Protein AF-A0A8D8YQP1-F1 (afdb_monomer)

InterPro domains:
  IPR005599 GPI mannosyltransferase [PF03901] (92-373)
  IPR005599 GPI mannosyltransferase [PTHR22760] (98-410)

Radius of gyration: 32.25 Å; Cα contacts (8 Å, |Δi|>4): 580; chains: 1; bounding box: 77×76×104 Å

Nearest PDB structures (foldseek):
  7wit-assembly1_A  TM=2.154E-01  e=7.138E+00  Bos taurus
  8ti1-assembly1_F  TM=2.112E-01  e=8.740E+00  Mesocricetus auratus
  8ti2-assembly1_F  TM=2.112E-01  e=8.740E+00  Mesocricetus auratus

Solvent-accessible surface area (backbone atoms only — not comparable to full-atom values): 31092 Å² total; per-residue (Å²): 142,87,66,71,77,62,53,60,62,51,58,66,63,71,77,54,92,64,70,81,68,70,71,50,51,63,54,51,51,51,49,62,61,69,74,60,79,95,47,81,67,49,55,52,36,48,50,47,49,62,51,50,53,56,50,56,55,50,46,57,56,36,55,51,49,50,56,50,44,52,55,50,51,57,48,48,75,70,53,83,56,64,71,58,41,54,50,48,54,53,53,60,70,66,51,76,74,64,87,66,66,60,40,60,62,52,19,50,52,52,46,56,39,24,61,75,37,54,72,41,48,43,51,45,47,37,58,49,50,50,64,51,51,60,61,63,85,47,101,82,40,56,70,68,57,38,54,50,50,52,52,52,31,50,65,52,27,49,64,56,46,53,52,51,31,52,50,46,7,47,73,73,63,49,33,51,76,64,46,61,74,69,65,72,72,45,83,87,64,30,53,40,53,56,49,58,53,50,50,60,53,67,70,35,66,76,57,43,62,76,70,45,79,44,67,58,55,38,47,67,73,46,31,38,39,72,76,45,45,64,57,32,55,53,40,52,56,51,52,52,52,51,51,52,40,55,74,70,66,42,66,88,55,49,73,53,80,89,35,71,66,34,46,31,51,38,42,38,49,46,27,54,52,61,54,28,73,42,42,62,57,60,55,76,76,58,55,46,37,51,62,35,49,48,70,72,40,44,54,55,38,80,42,71,29,77,44,77,43,76,42,99,86,76,48,56,40,83,42,79,54,70,91,72,90,65,101,56,88,44,71,20,63,52,49,45,50,49,40,50,52,52,50,51,52,47,45,47,42,60,66,37,33,42,40,46,19,57,55,52,47,43,54,51,51,31,48,52,68,72,69,52,62,86,64,43,36,39,36,40,36,38,34,39,52,78,87,74,73,61,79,75,44,68,71,74,62,45,87,81,46,75,42,68,46,100,85,67,49,76,45,65,56,76,81,42,73,46,78,45,83,50,37,80,57,51,59,66,58,49,35,56,51,49,52,56,52,49,56,57,45,52,50,38,31,72,76,67,69,33,46,73,46,40,36,38,38,35,41,32,60,49,46,66,60,42,64,70,32,74,79,34,62,67,43,36,74,44,80,75,47,76,34,71,48,15,47,41,88,76,55,60,61,62,92,62,84,73,81,68,78,90,75,80,78,66,95,80,66,49,78,64,55,55,51,50,49,52,50,50,60,48,55,52,23,34,16,35,36,34,30,39,52,46,79,43,79,78,68,82,74,68,82,76,77,130

pLDDT: mean 76.03, std 19.71, range [23.09, 95.81]

Foldseek 3Di:
DPDVVVVVVVVVVPPDPDPPPPVVVVVVVVVVLVPDDDDLLNLLLVLLCLLLVVLVVLLVLLVVLVVVLVVLVVVLVVDPDPVVNVVSVVVNVPRPPSLQPCLLVLLVSVLVNCLSPVLSVLLSVLSVVLSLCPPPPPPPDDVVSSVVNVVSSCVSNVVVNVVVFLVVLCVVVQADPVCVVVVVDDPVGSTDDRNVVVVVQLVDVVNVVVLDFAQLCCQLPPLLCVVQPLLSVQVVVVVVVVVVCVVVVVVVQDDDCNDPLVSLVSSQVRSSNVQSVRRNRDSSSNVSNVVSSCVNRVCCLQPVQFDFDQDPVRHTHRDRRPDDDDPDCDVSNVSVVVSVVVVVVVCCVVVPLACVQLLVVLVVVLVCVVPPDPQEAEEEEEELHDDRPVVSSVQDDQPPDWDQDPVRDTDGDDHRYYYHYPYHDALVVVLVVVVVVQVVVVVCCVPVVGHYWYKYKDFLQCPVVNCPDPSNVQKDKDFPDKGPQHARPSRGQDPDPPDDDDDDPPPPDDPVNVVVVSVVSRRSRRIITMMIIDGRPPPPPPPPDD

Mean predicted aligned error: 13.74 Å

Structure (mmCIF, N/CA/C/O backbone):
data_AF-A0A8D8YQP1-F1
#
_entry.id   AF-A0A8D8YQP1-F1
#
loop_
_atom_site.group_PDB
_atom_site.id
_atom_site.type_symbol
_atom_site.label_atom_id
_atom_site.label_alt_id
_atom_site.label_comp_id
_atom_site.label_asym_id
_atom_site.label_entity_id
_atom_site.label_seq_id
_atom_site.pdbx_PDB_ins_code
_atom_site.Cartn_x
_atom_site.Cartn_y
_atom_site.Cartn_z
_atom_site.occupancy
_atom_site.B_iso_or_equiv
_atom_site.auth_seq_id
_atom_site.auth_comp_id
_atom_site.auth_asym_id
_atom_site.auth_atom_id
_atom_site.pdbx_PDB_model_num
ATOM 1 N N . MET A 1 1 ? 4.072 40.538 -32.323 1.00 31.33 1 MET A N 1
ATOM 2 C CA . MET A 1 1 ? 4.242 39.331 -33.170 1.00 31.33 1 MET A CA 1
ATOM 3 C C . MET A 1 1 ? 4.722 38.149 -32.320 1.00 31.33 1 MET A C 1
ATOM 5 O O . MET A 1 1 ? 5.850 37.701 -32.459 1.00 31.33 1 MET A O 1
ATOM 9 N N . GLY A 1 2 ? 3.891 37.678 -31.382 1.00 32.78 2 GLY A N 1
ATOM 10 C CA . GLY A 1 2 ? 4.314 36.774 -30.298 1.00 32.78 2 GLY A CA 1
ATOM 11 C C . GLY A 1 2 ? 3.519 35.471 -30.189 1.00 32.78 2 GLY A C 1
ATOM 12 O O . GLY A 1 2 ? 3.447 34.912 -29.105 1.00 32.78 2 GLY A O 1
ATOM 13 N N . ILE A 1 3 ? 2.894 35.005 -31.277 1.00 25.12 3 ILE A N 1
ATOM 14 C CA . ILE A 1 3 ? 2.036 33.798 -31.271 1.00 25.12 3 ILE A CA 1
ATOM 15 C C . ILE A 1 3 ? 2.543 32.710 -32.248 1.00 25.12 3 ILE A C 1
ATOM 17 O O . ILE A 1 3 ? 2.198 31.540 -32.117 1.00 25.12 3 ILE A O 1
ATOM 21 N N . GLN A 1 4 ? 3.475 33.027 -33.156 1.00 23.09 4 GLN A N 1
ATOM 22 C CA . GLN A 1 4 ? 4.009 32.057 -34.130 1.00 23.09 4 GLN A CA 1
ATOM 23 C C . GLN A 1 4 ? 5.077 31.083 -33.583 1.00 23.09 4 GLN A C 1
ATOM 25 O O . GLN A 1 4 ? 5.395 30.102 -34.250 1.00 23.09 4 GLN A O 1
ATOM 30 N N . SER A 1 5 ? 5.623 31.282 -32.375 1.00 28.23 5 SER A N 1
ATOM 31 C CA . SER A 1 5 ? 6.674 30.396 -31.829 1.00 28.23 5 SER A CA 1
ATOM 32 C C . SER A 1 5 ? 6.149 29.169 -31.071 1.00 28.23 5 SER A C 1
ATOM 34 O O . SER A 1 5 ? 6.914 28.243 -30.810 1.00 28.23 5 SER A O 1
ATOM 36 N N . ILE A 1 6 ? 4.855 29.135 -30.733 1.00 28.92 6 ILE A N 1
ATOM 37 C CA . ILE A 1 6 ? 4.225 27.994 -30.048 1.00 28.92 6 ILE A CA 1
ATOM 38 C C . ILE A 1 6 ? 3.647 26.999 -31.069 1.00 28.92 6 ILE A C 1
ATOM 40 O O . ILE A 1 6 ? 3.741 25.789 -30.862 1.00 28.92 6 ILE A O 1
ATOM 44 N N . LEU A 1 7 ? 3.163 27.486 -32.217 1.00 25.50 7 LEU A N 1
ATOM 45 C CA . LEU A 1 7 ? 2.603 26.647 -33.286 1.00 25.50 7 LEU A CA 1
ATOM 46 C C . LEU A 1 7 ? 3.665 25.783 -33.993 1.00 25.50 7 LEU A C 1
ATOM 48 O O . LEU A 1 7 ? 3.409 24.614 -34.277 1.00 25.50 7 LEU A O 1
ATOM 52 N N . SER A 1 8 ? 4.904 26.270 -34.142 1.00 27.72 8 SER A N 1
ATOM 53 C CA . SER A 1 8 ? 5.995 25.490 -34.756 1.00 27.72 8 SER A CA 1
ATOM 54 C C . SER A 1 8 ? 6.478 24.304 -33.905 1.00 27.72 8 SER A C 1
ATOM 56 O O . SER A 1 8 ? 7.065 23.361 -34.435 1.00 27.72 8 SER A O 1
ATOM 58 N N . ARG A 1 9 ? 6.192 24.290 -32.592 1.00 30.80 9 ARG A N 1
ATOM 59 C CA . ARG A 1 9 ? 6.443 23.131 -31.712 1.00 30.80 9 ARG A CA 1
ATOM 60 C C . ARG A 1 9 ? 5.363 22.052 -31.823 1.00 30.80 9 ARG A C 1
ATOM 62 O O . ARG A 1 9 ? 5.662 20.891 -31.559 1.00 30.80 9 ARG A O 1
ATOM 69 N N . GLN A 1 10 ? 4.136 22.416 -32.199 1.00 26.70 10 GLN A N 1
ATOM 70 C CA . GLN A 1 10 ? 3.042 21.464 -32.418 1.00 26.70 10 GLN A CA 1
ATOM 71 C C . GLN A 1 10 ? 3.071 20.865 -33.830 1.00 26.70 10 GLN A C 1
ATOM 73 O O . GLN A 1 10 ? 2.909 19.653 -33.956 1.00 26.70 10 GLN A O 1
ATOM 78 N N . GLU A 1 11 ? 3.374 21.653 -34.867 1.00 26.41 11 GLU A N 1
ATOM 79 C CA . GLU A 1 11 ? 3.482 21.150 -36.251 1.00 26.41 11 GLU A CA 1
ATOM 80 C C . GLU A 1 11 ? 4.688 20.224 -36.477 1.00 26.41 11 GLU A C 1
ATOM 82 O O . GLU A 1 11 ? 4.640 19.315 -37.305 1.00 26.41 11 GLU A O 1
ATOM 87 N N . TYR A 1 12 ? 5.767 20.375 -35.700 1.00 28.66 12 TYR A N 1
ATOM 88 C CA . TYR A 1 12 ? 6.896 19.439 -35.764 1.00 28.66 12 TYR A CA 1
ATOM 89 C C . TYR A 1 12 ? 6.565 18.068 -35.141 1.00 28.66 12 TYR A C 1
ATOM 91 O O . TYR A 1 12 ? 7.164 17.056 -35.499 1.00 28.66 12 TYR A O 1
ATOM 99 N N . CYS A 1 13 ? 5.588 18.015 -34.229 1.00 27.48 13 CYS A N 1
ATOM 100 C CA . CYS A 1 13 ? 5.116 16.775 -33.608 1.00 27.48 13 CYS A CA 1
ATOM 101 C C . CYS A 1 13 ? 4.044 16.047 -34.439 1.00 27.48 13 CYS A C 1
ATOM 103 O O . CYS A 1 13 ? 3.854 14.850 -34.235 1.00 27.48 13 CYS A O 1
ATOM 105 N N . SER A 1 14 ? 3.346 16.725 -35.359 1.00 25.47 14 SER A N 1
ATOM 106 C CA . SER A 1 14 ? 2.255 16.133 -36.151 1.00 25.47 14 SER A CA 1
ATOM 107 C C . SER A 1 14 ? 2.724 15.379 -37.402 1.00 25.47 14 SER A C 1
ATOM 109 O O . SER A 1 14 ? 2.038 14.458 -37.837 1.00 25.47 14 SER A O 1
ATOM 111 N N . ASN A 1 15 ? 3.902 15.705 -37.948 1.00 23.70 15 ASN A N 1
ATOM 112 C CA . ASN A 1 15 ? 4.409 15.132 -39.207 1.00 23.70 15 ASN A CA 1
ATOM 113 C C . ASN A 1 15 ? 5.323 13.903 -39.053 1.00 23.70 15 ASN A C 1
ATOM 115 O O . ASN A 1 15 ? 5.902 13.428 -40.029 1.00 23.70 15 ASN A O 1
ATOM 119 N N . LEU A 1 16 ? 5.460 13.359 -37.845 1.00 28.77 16 LEU A N 1
ATOM 120 C CA . LEU A 1 16 ? 6.252 12.156 -37.596 1.00 28.77 16 LEU A CA 1
ATOM 121 C C . LEU A 1 16 ? 5.313 11.006 -37.249 1.00 28.77 16 LEU A C 1
ATOM 123 O O . LEU A 1 16 ? 4.710 10.989 -36.179 1.00 28.77 16 LEU A O 1
ATOM 127 N N . SER A 1 17 ? 5.208 10.049 -38.171 1.00 26.36 17 SER A N 1
ATOM 128 C CA . SER A 1 17 ? 4.444 8.805 -38.068 1.00 26.36 17 SER A CA 1
ATOM 129 C C . SER A 1 17 ? 4.836 8.004 -36.821 1.00 26.36 17 SER A C 1
ATOM 131 O O . SER A 1 17 ? 5.655 7.088 -36.862 1.00 26.36 17 SER A O 1
ATOM 133 N N . CYS A 1 18 ? 4.259 8.370 -35.682 1.00 24.39 18 CYS A N 1
ATOM 134 C CA . CYS A 1 18 ? 4.331 7.617 -34.444 1.00 24.39 18 CYS A CA 1
ATOM 135 C C . CYS A 1 18 ? 3.355 6.435 -34.567 1.00 24.39 18 CYS A C 1
ATOM 137 O O . CYS A 1 18 ? 2.221 6.639 -35.015 1.00 24.39 18 CYS A O 1
ATOM 139 N N . PRO A 1 19 ? 3.725 5.202 -34.179 1.00 26.86 19 PRO A N 1
ATOM 140 C CA . PRO A 1 19 ? 2.745 4.132 -34.111 1.00 26.86 19 PRO A CA 1
ATOM 141 C C . PRO A 1 19 ? 1.647 4.563 -33.132 1.00 26.86 19 PRO A C 1
ATOM 143 O O . PRO A 1 19 ? 1.933 4.873 -31.977 1.00 26.86 19 PRO A O 1
ATOM 146 N N . ARG A 1 20 ? 0.391 4.584 -33.604 1.00 27.06 20 ARG A N 1
ATOM 147 C CA . ARG A 1 20 ? -0.837 4.998 -32.883 1.00 27.06 20 ARG A CA 1
ATOM 148 C C . ARG A 1 20 ? -1.032 4.353 -31.496 1.00 27.06 20 ARG A C 1
ATOM 150 O O . ARG A 1 20 ? -1.950 4.731 -30.779 1.00 27.06 20 ARG A O 1
ATOM 157 N N . SER A 1 21 ? -0.199 3.390 -31.106 1.00 29.58 21 SER A N 1
ATOM 158 C CA . SER A 1 21 ? -0.207 2.776 -29.782 1.00 29.58 21 SER A CA 1
ATOM 159 C C . SER A 1 21 ? 0.359 3.694 -28.690 1.00 29.58 21 SER A C 1
ATOM 161 O O . SER A 1 21 ? -0.130 3.640 -27.570 1.00 29.58 21 SER A O 1
ATOM 163 N N . SER A 1 22 ? 1.327 4.574 -28.976 1.00 31.27 22 SER A N 1
ATOM 164 C CA . SER A 1 22 ? 2.066 5.345 -27.955 1.00 31.27 22 SER A CA 1
ATOM 165 C C . SER A 1 22 ? 1.272 6.484 -27.293 1.00 31.27 22 SER A C 1
ATOM 167 O O . SER A 1 22 ? 1.569 6.851 -26.156 1.00 31.27 22 SER A O 1
ATOM 169 N N . THR A 1 23 ? 0.240 7.013 -27.955 1.00 29.92 23 THR A N 1
ATOM 170 C CA . THR A 1 23 ? -0.632 8.088 -27.443 1.00 29.92 23 THR A CA 1
ATOM 171 C C . THR A 1 23 ? -1.791 7.581 -26.584 1.00 29.92 23 THR A C 1
ATOM 173 O O . THR A 1 23 ? -2.339 8.348 -25.792 1.00 29.92 23 THR A O 1
ATOM 176 N N . LEU A 1 24 ? -2.131 6.289 -26.668 1.00 29.98 24 LEU A N 1
ATOM 177 C CA . LEU A 1 24 ? -3.173 5.676 -25.837 1.00 29.98 24 LEU A CA 1
ATOM 178 C C . LEU A 1 24 ? -2.706 5.473 -24.383 1.00 29.98 24 LEU A C 1
ATOM 180 O O . LEU A 1 24 ? -3.495 5.596 -23.448 1.00 29.98 24 LEU A O 1
ATOM 184 N N . TYR A 1 25 ? -1.415 5.197 -24.170 1.00 38.34 25 TYR A N 1
ATOM 185 C CA . TYR A 1 25 ? -0.882 4.819 -22.855 1.00 38.34 25 TYR A CA 1
ATOM 186 C C . TYR A 1 25 ? -0.936 5.933 -21.793 1.00 38.34 25 TYR A C 1
ATOM 188 O O . TYR A 1 25 ? -1.384 5.643 -20.684 1.00 38.34 25 TYR A O 1
ATOM 196 N N . PRO A 1 26 ? -0.576 7.202 -22.076 1.00 31.89 26 PRO A N 1
ATOM 197 C CA . PRO A 1 26 ? -0.712 8.282 -21.096 1.00 31.89 26 PRO A CA 1
ATOM 198 C C . PRO A 1 26 ? -2.175 8.564 -20.737 1.00 31.89 26 PRO A C 1
ATOM 200 O O . PRO A 1 26 ? -2.467 8.907 -19.597 1.00 31.89 26 PRO A O 1
ATOM 203 N N . GLN A 1 27 ? -3.104 8.379 -21.683 1.00 28.77 27 GLN A N 1
ATOM 204 C CA . GLN A 1 27 ? -4.535 8.607 -21.466 1.00 28.77 27 GLN A CA 1
ATOM 205 C C . GLN A 1 27 ? -5.185 7.485 -20.648 1.00 28.77 27 GLN A C 1
ATOM 207 O O . GLN A 1 27 ? -6.009 7.767 -19.783 1.00 28.77 27 GLN A O 1
ATOM 212 N N . VAL A 1 28 ? -4.784 6.227 -20.861 1.00 35.28 28 VAL A N 1
ATOM 213 C CA . VAL A 1 28 ? -5.234 5.081 -20.051 1.00 35.28 28 VAL A CA 1
ATOM 214 C C . VAL A 1 28 ? -4.651 5.146 -18.638 1.00 35.28 28 VAL A C 1
ATOM 216 O O . VAL A 1 28 ? -5.384 4.931 -17.679 1.00 35.28 28 VAL A O 1
ATOM 219 N N . ILE A 1 29 ? -3.377 5.528 -18.486 1.00 37.94 29 ILE A N 1
ATOM 220 C CA . ILE A 1 29 ? -2.744 5.744 -17.173 1.00 37.94 29 ILE A CA 1
ATOM 221 C C . ILE A 1 29 ? -3.389 6.936 -16.455 1.00 37.94 29 ILE A C 1
ATOM 223 O O . ILE A 1 29 ? -3.739 6.818 -15.287 1.00 37.94 29 ILE A O 1
ATOM 227 N N . SER A 1 30 ? -3.636 8.052 -17.146 1.00 29.88 30 SER A N 1
ATOM 228 C CA . SER A 1 30 ? -4.346 9.205 -16.579 1.00 29.88 30 SER A CA 1
ATOM 229 C C . SER A 1 30 ? -5.779 8.862 -16.170 1.00 29.88 30 SER A C 1
ATOM 231 O O . SER A 1 30 ? -6.232 9.358 -15.143 1.00 29.88 30 SER A O 1
ATOM 233 N N . ARG A 1 31 ? -6.486 8.014 -16.934 1.00 30.98 31 ARG A N 1
ATOM 234 C CA . ARG A 1 31 ? -7.849 7.576 -16.600 1.00 30.98 31 ARG A CA 1
ATOM 235 C C . ARG A 1 31 ? -7.876 6.582 -15.437 1.00 30.98 31 ARG A C 1
ATOM 237 O O . ARG A 1 31 ? -8.700 6.751 -14.546 1.00 30.98 31 ARG A O 1
ATOM 244 N N . LEU A 1 32 ? -6.937 5.632 -15.389 1.00 33.22 32 LEU A N 1
ATOM 245 C CA . LEU A 1 32 ? -6.746 4.710 -14.257 1.00 33.22 32 LEU A CA 1
ATOM 246 C C . LEU A 1 32 ? -6.388 5.453 -12.962 1.00 33.22 32 LEU A C 1
ATOM 248 O O . LEU A 1 32 ? -6.866 5.084 -11.893 1.00 33.22 32 LEU A O 1
ATOM 252 N N . VAL A 1 33 ? -5.586 6.517 -13.064 1.00 35.78 33 VAL A N 1
ATOM 253 C CA . VAL A 1 33 ? -5.217 7.386 -11.936 1.00 35.78 33 VAL A CA 1
ATOM 254 C C . VAL A 1 33 ? -6.381 8.298 -11.517 1.00 35.78 33 VAL A C 1
ATOM 256 O O . VAL A 1 33 ? -6.519 8.576 -10.330 1.00 35.78 33 VAL A O 1
ATOM 259 N N . SER A 1 34 ? -7.252 8.729 -12.441 1.00 26.80 34 SER A N 1
ATOM 260 C CA . SER A 1 34 ? -8.377 9.630 -12.125 1.00 26.80 34 SER A CA 1
ATOM 261 C C . SER A 1 34 ? -9.585 8.962 -11.459 1.00 26.80 34 SER A C 1
ATOM 263 O O . SER A 1 34 ? -10.403 9.659 -10.869 1.00 26.80 34 SER A O 1
ATOM 265 N N . THR A 1 35 ? -9.726 7.635 -11.539 1.00 30.11 35 THR A N 1
ATOM 266 C CA . THR A 1 35 ? -10.928 6.920 -11.061 1.00 30.11 35 THR A CA 1
ATOM 267 C C . THR A 1 35 ? -10.801 6.306 -9.664 1.00 30.11 35 THR A C 1
ATOM 269 O O . THR A 1 35 ? -11.678 5.541 -9.273 1.00 30.11 35 THR A O 1
ATOM 272 N N . GLN A 1 36 ? -9.731 6.571 -8.903 1.00 33.88 36 GLN A N 1
ATOM 273 C CA . GLN A 1 36 ? -9.491 5.865 -7.637 1.00 33.88 36 GLN A CA 1
ATOM 274 C C . GLN A 1 36 ? -9.231 6.825 -6.458 1.00 33.88 36 GLN A C 1
ATOM 276 O O . GLN A 1 36 ? -8.282 7.605 -6.465 1.00 33.88 36 GLN A O 1
ATOM 281 N N . CYS A 1 37 ? -10.125 6.782 -5.461 1.00 29.11 37 CYS A N 1
ATOM 282 C CA . CYS A 1 37 ? -10.217 7.710 -4.327 1.00 29.11 37 CYS A CA 1
ATOM 283 C C . CYS A 1 37 ? -9.041 7.661 -3.330 1.00 29.11 37 CYS A C 1
ATOM 285 O O . CYS A 1 37 ? -8.496 6.611 -3.015 1.00 29.11 37 CYS A O 1
ATOM 287 N N . TYR A 1 38 ? -8.744 8.833 -2.759 1.00 30.84 38 TYR A N 1
ATOM 288 C CA . TYR A 1 38 ? -7.728 9.159 -1.751 1.00 30.84 38 TYR A CA 1
ATOM 289 C C . TYR A 1 38 ? -7.632 8.174 -0.564 1.00 30.84 38 TYR A C 1
ATOM 291 O O . TYR A 1 38 ? -8.423 8.237 0.369 1.00 30.84 38 TYR A O 1
ATOM 299 N N . ASN A 1 39 ? -6.597 7.329 -0.545 1.00 34.25 39 ASN A N 1
ATOM 300 C CA . ASN A 1 39 ? -6.140 6.583 0.637 1.00 34.25 39 ASN A CA 1
ATOM 301 C C . ASN A 1 39 ? -4.607 6.434 0.610 1.00 34.25 39 ASN A C 1
ATOM 303 O O . ASN A 1 39 ? -3.998 6.518 -0.452 1.00 34.25 39 ASN A O 1
ATOM 307 N N . SER A 1 40 ? -3.965 6.176 1.757 1.00 39.16 40 SER A N 1
ATOM 308 C CA . SER A 1 40 ? -2.493 6.050 1.905 1.00 39.16 40 SER A CA 1
ATOM 309 C C . SER A 1 40 ? -1.826 5.092 0.887 1.00 39.16 40 SER A C 1
ATOM 311 O O . SER A 1 40 ? -0.714 5.352 0.426 1.00 39.16 40 SER A O 1
ATOM 313 N N . LEU A 1 41 ? -2.535 4.048 0.429 1.00 39.00 41 LEU A N 1
ATOM 314 C CA . LEU A 1 41 ? -2.085 3.154 -0.653 1.00 39.00 41 LEU A CA 1
ATOM 315 C C . LEU A 1 41 ? -1.937 3.854 -2.024 1.00 39.00 41 LEU A C 1
ATOM 317 O O . LEU A 1 41 ? -1.034 3.513 -2.792 1.00 39.00 41 LEU A O 1
ATOM 321 N N . HIS A 1 42 ? -2.772 4.856 -2.321 1.00 48.34 42 HIS A N 1
ATOM 322 C CA . HIS A 1 42 ? -2.710 5.645 -3.558 1.00 48.34 42 HIS A CA 1
ATOM 323 C C . HIS A 1 42 ? -1.463 6.511 -3.626 1.00 48.34 42 HIS A C 1
ATOM 325 O O . HIS A 1 42 ? -0.930 6.724 -4.713 1.00 48.34 42 HIS A O 1
ATOM 331 N N . SER A 1 43 ? -0.949 6.956 -2.477 1.00 46.97 43 SER A N 1
ATOM 332 C CA . SER A 1 43 ? 0.279 7.738 -2.459 1.00 46.97 43 SER A CA 1
ATOM 333 C C . SER A 1 43 ? 1.454 6.921 -2.993 1.00 46.97 43 SER A C 1
ATOM 335 O O . SER A 1 43 ? 2.198 7.422 -3.827 1.00 46.97 43 SER A O 1
ATOM 337 N N . THR A 1 44 ? 1.596 5.638 -2.633 1.00 46.91 44 THR A N 1
ATOM 338 C CA . THR A 1 44 ? 2.734 4.824 -3.101 1.00 46.91 44 THR A CA 1
ATOM 339 C C . THR A 1 44 ? 2.613 4.424 -4.577 1.00 46.91 44 THR A C 1
ATOM 341 O O . THR A 1 44 ? 3.602 4.538 -5.298 1.00 46.91 44 THR A O 1
ATOM 344 N N . CYS A 1 45 ? 1.422 4.020 -5.047 1.00 47.22 45 CYS A N 1
ATOM 345 C CA . CYS A 1 45 ? 1.172 3.680 -6.462 1.00 47.22 45 CYS A CA 1
ATOM 346 C C . CYS A 1 45 ? 1.245 4.913 -7.382 1.00 47.22 45 CYS A C 1
ATOM 348 O O . CYS A 1 45 ? 1.801 4.854 -8.485 1.00 47.22 45 CYS A O 1
ATOM 350 N N . GLY A 1 46 ? 0.746 6.055 -6.895 1.00 53.94 46 GLY A N 1
ATOM 351 C CA . GLY A 1 46 ? 0.946 7.362 -7.508 1.00 53.94 46 GLY A CA 1
ATOM 352 C C . GLY A 1 46 ? 2.430 7.710 -7.572 1.00 53.94 46 GLY A C 1
ATOM 353 O O . GLY A 1 46 ? 2.921 8.022 -8.644 1.00 53.94 46 GLY A O 1
ATOM 354 N N . SER A 1 47 ? 3.185 7.544 -6.482 1.00 54.78 47 SER A N 1
ATOM 355 C CA . SER A 1 47 ? 4.616 7.890 -6.420 1.00 54.78 47 SER A CA 1
ATOM 356 C C . SER A 1 47 ? 5.488 7.078 -7.386 1.00 54.78 47 SER A C 1
ATOM 358 O O . SER A 1 47 ? 6.384 7.634 -8.014 1.00 54.78 47 SER A O 1
ATOM 360 N N . THR A 1 48 ? 5.233 5.776 -7.561 1.00 57.06 48 THR A N 1
ATOM 361 C CA . THR A 1 48 ? 5.980 4.943 -8.533 1.00 57.06 48 THR A CA 1
ATOM 362 C C . THR A 1 48 ? 5.665 5.322 -9.963 1.00 57.06 48 THR A C 1
ATOM 364 O O . THR A 1 48 ? 6.574 5.454 -10.781 1.00 57.06 48 THR A O 1
ATOM 367 N N . SER A 1 49 ? 4.384 5.547 -10.256 1.00 58.66 49 SER A N 1
ATOM 368 C CA . SER A 1 49 ? 3.943 6.051 -11.555 1.00 58.66 49 SER A CA 1
ATOM 369 C C . SER A 1 49 ? 4.509 7.451 -11.823 1.00 58.66 49 SER A C 1
ATOM 371 O O . SER A 1 49 ? 4.942 7.736 -12.937 1.00 58.66 49 SER A O 1
ATOM 373 N N . CYS A 1 50 ? 4.612 8.291 -10.791 1.00 58.66 50 CYS A N 1
ATOM 374 C CA . CYS A 1 50 ? 5.226 9.617 -10.831 1.00 58.66 50 CYS A CA 1
ATOM 375 C C . CYS A 1 50 ? 6.743 9.579 -11.047 1.00 58.66 50 CYS A C 1
ATOM 377 O O . CYS A 1 50 ? 7.273 10.549 -11.571 1.00 58.66 50 CYS A O 1
ATOM 379 N N . ILE A 1 51 ? 7.454 8.500 -10.701 1.00 63.53 51 ILE A N 1
ATOM 380 C CA . ILE A 1 51 ? 8.861 8.322 -11.102 1.00 63.53 51 ILE A CA 1
ATOM 381 C C . ILE A 1 51 ? 8.948 7.776 -12.532 1.00 63.53 51 ILE A C 1
ATOM 383 O O . ILE A 1 51 ? 9.692 8.299 -13.362 1.00 63.53 51 ILE A O 1
ATOM 387 N N . LEU A 1 52 ? 8.190 6.722 -12.838 1.00 63.62 52 LEU A N 1
ATOM 388 C CA . LEU A 1 52 ? 8.295 6.001 -14.105 1.00 63.62 52 LEU A CA 1
ATOM 389 C C . LEU A 1 52 ? 7.815 6.838 -15.302 1.00 63.62 52 LEU A C 1
ATOM 391 O O . LEU A 1 52 ? 8.505 6.875 -16.317 1.00 63.62 52 LEU A O 1
ATOM 395 N N . CYS A 1 53 ? 6.696 7.563 -15.202 1.00 62.66 53 CYS A N 1
ATOM 396 C CA . CYS A 1 53 ? 6.154 8.356 -16.315 1.00 62.66 53 CYS A CA 1
ATOM 397 C C . CYS A 1 53 ? 7.097 9.482 -16.789 1.00 62.66 53 CYS A C 1
ATOM 399 O O . CYS A 1 53 ? 7.384 9.543 -17.990 1.00 62.66 53 CYS A O 1
ATOM 401 N N . PRO A 1 54 ? 7.647 10.343 -15.909 1.00 61.78 54 PRO A N 1
ATOM 402 C CA . PRO A 1 54 ? 8.630 11.342 -16.317 1.00 61.78 54 PRO A CA 1
ATOM 403 C C . PRO A 1 54 ? 9.905 10.718 -16.869 1.00 61.78 54 PRO A C 1
ATOM 405 O O . PRO A 1 54 ? 10.464 11.244 -17.824 1.00 61.78 54 PRO A O 1
ATOM 408 N N . LEU A 1 55 ? 10.365 9.586 -16.329 1.00 65.31 55 LEU A N 1
ATOM 409 C CA . LEU A 1 55 ? 11.553 8.903 -16.845 1.00 65.31 55 LEU A CA 1
ATOM 410 C C . LEU A 1 55 ? 11.336 8.313 -18.240 1.00 65.31 55 LEU A C 1
ATOM 412 O O . LEU A 1 55 ? 12.225 8.421 -19.083 1.00 65.31 55 LEU A O 1
ATOM 416 N N . LEU A 1 56 ? 10.156 7.757 -18.521 1.00 62.56 56 LEU A N 1
ATOM 417 C CA . LEU A 1 56 ? 9.779 7.301 -19.860 1.00 62.56 56 LEU A CA 1
ATOM 418 C C . LEU A 1 56 ? 9.718 8.460 -20.862 1.00 62.56 56 LEU A C 1
ATOM 420 O O . LEU A 1 56 ? 10.259 8.349 -21.963 1.00 62.56 56 LEU A O 1
ATOM 424 N N . CYS A 1 57 ? 9.107 9.579 -20.470 1.00 59.72 57 CYS A N 1
ATOM 425 C CA . CYS A 1 57 ? 9.017 10.779 -21.302 1.00 59.72 57 CYS A CA 1
ATOM 426 C C . CYS A 1 57 ? 10.408 11.392 -21.556 1.00 59.72 57 CYS A C 1
ATOM 428 O O . CYS A 1 57 ? 10.792 11.644 -22.700 1.00 59.72 57 CYS A O 1
ATOM 430 N N . ASN A 1 58 ? 11.219 11.523 -20.501 1.00 65.12 58 ASN A N 1
ATOM 431 C CA . ASN A 1 58 ? 12.589 12.030 -20.575 1.00 65.12 58 ASN A CA 1
ATOM 432 C C . ASN A 1 58 ? 13.500 11.111 -21.398 1.00 65.12 58 ASN A C 1
ATOM 434 O O . ASN A 1 58 ? 14.396 11.601 -22.078 1.00 65.12 58 ASN A O 1
ATOM 438 N N . ARG A 1 59 ? 13.282 9.788 -21.383 1.00 66.44 59 ARG A N 1
ATOM 439 C CA . ARG A 1 59 ? 14.033 8.835 -22.214 1.00 66.44 59 ARG A CA 1
ATOM 440 C C . ARG A 1 59 ? 13.818 9.089 -23.704 1.00 66.44 59 ARG A C 1
ATOM 442 O O . ARG A 1 59 ? 14.790 9.065 -24.453 1.00 66.44 59 ARG A O 1
ATOM 449 N N . LEU A 1 60 ? 12.574 9.302 -24.137 1.00 61.88 60 LEU A N 1
ATOM 450 C CA . LEU A 1 60 ? 12.267 9.551 -25.551 1.00 61.88 60 LEU A CA 1
ATOM 451 C C . LEU A 1 60 ? 12.973 10.815 -26.043 1.00 61.88 60 LEU A C 1
ATOM 453 O O . LEU A 1 60 ? 13.672 10.774 -27.053 1.00 61.88 60 LEU A O 1
ATOM 457 N N . GLN A 1 61 ? 12.878 11.893 -25.266 1.00 63.62 61 GLN A N 1
ATOM 458 C CA . GLN A 1 61 ? 13.565 13.150 -25.561 1.00 63.62 61 GLN A CA 1
ATOM 459 C C . GLN A 1 61 ? 15.093 12.986 -25.545 1.00 63.62 61 GLN A C 1
ATOM 461 O O . GLN A 1 61 ? 15.789 13.524 -26.401 1.00 63.62 61 GLN A O 1
ATOM 466 N N . TYR A 1 62 ? 15.620 12.197 -24.607 1.00 71.19 62 TYR A N 1
ATOM 467 C CA . TYR A 1 62 ? 17.049 11.920 -24.472 1.00 71.19 62 TYR A CA 1
ATOM 468 C C . TYR A 1 62 ? 17.632 11.149 -25.658 1.00 71.19 62 TYR A C 1
ATOM 470 O O . TYR A 1 62 ? 18.657 11.551 -26.205 1.00 71.19 62 TYR A O 1
ATOM 478 N N . LEU A 1 63 ? 16.989 10.049 -26.062 1.00 67.44 63 LEU A N 1
ATOM 479 C CA . LEU A 1 63 ? 17.445 9.236 -27.191 1.00 67.44 63 LEU A CA 1
ATOM 480 C C . LEU A 1 63 ? 17.398 10.033 -28.496 1.00 67.44 63 LEU A C 1
ATOM 482 O O . LEU A 1 63 ? 18.343 9.975 -29.276 1.00 67.44 63 LEU A O 1
ATOM 486 N N . GLN A 1 64 ? 16.343 10.830 -28.693 1.00 69.06 64 GLN A N 1
ATOM 487 C CA . GLN A 1 64 ? 16.242 11.740 -29.832 1.00 69.06 64 GLN A CA 1
ATOM 488 C C . GLN A 1 64 ? 17.355 12.793 -29.820 1.00 69.06 64 GLN A C 1
ATOM 490 O O . GLN A 1 64 ? 17.959 13.052 -30.860 1.00 69.06 64 GLN A O 1
ATOM 495 N N . ALA A 1 65 ? 17.660 13.381 -28.659 1.00 72.38 65 ALA A N 1
ATOM 496 C CA . ALA A 1 65 ? 18.707 14.390 -28.535 1.00 72.38 65 ALA A CA 1
ATOM 497 C C . ALA A 1 65 ? 20.102 13.826 -28.847 1.00 72.38 65 ALA A C 1
ATOM 499 O O . ALA A 1 65 ? 20.847 14.470 -29.581 1.00 72.38 65 ALA A O 1
ATOM 500 N N . ILE A 1 66 ? 20.438 12.627 -28.355 1.00 74.12 66 ILE A N 1
ATOM 501 C CA . ILE A 1 66 ? 21.730 11.978 -28.641 1.00 74.12 66 ILE A CA 1
ATOM 502 C C . ILE A 1 66 ? 21.860 11.631 -30.115 1.00 74.12 66 ILE A C 1
ATOM 504 O O . ILE A 1 66 ? 22.848 12.004 -30.734 1.00 74.12 66 ILE A O 1
ATOM 508 N N . ASP A 1 67 ? 20.867 10.956 -30.688 1.00 74.38 67 ASP A N 1
ATOM 509 C CA . ASP A 1 67 ? 20.923 10.534 -32.088 1.00 74.38 67 ASP A CA 1
ATOM 510 C C . ASP A 1 67 ? 20.976 11.744 -33.041 1.00 74.38 67 ASP A C 1
ATOM 512 O O . ASP A 1 67 ? 21.672 11.744 -34.057 1.00 74.38 67 ASP A O 1
ATOM 516 N N . THR A 1 68 ? 20.291 12.835 -32.691 1.00 78.75 68 THR A N 1
ATOM 517 C CA . THR A 1 68 ? 20.400 14.100 -33.432 1.00 78.75 68 THR A CA 1
ATOM 518 C C . THR A 1 68 ? 21.790 14.716 -33.274 1.00 78.75 68 THR A C 1
ATOM 520 O O . THR A 1 68 ? 22.373 15.170 -34.258 1.00 78.75 68 THR A O 1
ATOM 523 N N . TRP A 1 69 ? 22.346 14.709 -32.061 1.00 81.62 69 TRP A N 1
ATOM 524 C CA . TRP A 1 69 ? 23.682 15.234 -31.786 1.00 81.62 69 TRP A CA 1
ATOM 525 C C . TRP A 1 69 ? 24.763 14.453 -32.541 1.00 81.62 69 TRP A C 1
ATOM 527 O O . TRP A 1 69 ? 25.597 15.065 -33.202 1.00 81.62 69 TRP A O 1
ATOM 537 N N . GLU A 1 70 ? 24.722 13.118 -32.522 1.00 81.19 70 GLU A N 1
ATOM 538 C CA . GLU A 1 70 ? 25.683 12.255 -33.222 1.00 81.19 70 GLU A CA 1
ATOM 539 C C . GLU A 1 70 ? 25.627 12.472 -34.739 1.00 81.19 70 GLU A C 1
ATOM 541 O O . GLU A 1 70 ? 26.668 12.625 -35.383 1.00 81.19 70 GLU A O 1
ATOM 546 N N . ARG A 1 71 ? 24.419 12.583 -35.311 1.00 82.00 71 ARG A N 1
ATOM 547 C CA . ARG A 1 71 ? 24.233 12.897 -36.737 1.00 82.00 71 ARG A CA 1
ATOM 548 C C . ARG A 1 71 ? 24.784 14.272 -37.110 1.00 82.00 71 ARG A C 1
ATOM 550 O O . ARG A 1 71 ? 25.434 14.404 -38.148 1.00 82.00 71 ARG A O 1
ATOM 557 N N . LEU A 1 72 ? 24.541 15.292 -36.287 1.00 84.88 72 LEU A N 1
ATOM 558 C CA . LEU A 1 72 ? 25.066 16.642 -36.513 1.00 84.88 72 LEU A CA 1
ATOM 559 C C . LEU A 1 72 ? 26.591 16.688 -36.362 1.00 84.88 72 LEU A C 1
ATOM 561 O O . LEU A 1 72 ? 27.258 17.300 -37.192 1.00 84.88 72 LEU A O 1
ATOM 565 N N . ASN A 1 73 ? 27.148 15.995 -35.368 1.00 84.50 73 ASN A N 1
ATOM 566 C CA . ASN A 1 73 ? 28.586 15.948 -35.126 1.00 84.50 73 ASN A CA 1
ATOM 567 C C . ASN A 1 73 ? 29.334 15.200 -36.243 1.00 84.50 73 ASN A C 1
ATOM 569 O O . ASN A 1 73 ? 30.370 15.652 -36.723 1.00 84.50 73 ASN A O 1
ATOM 573 N N . ALA A 1 74 ? 28.777 14.088 -36.733 1.00 85.19 74 ALA A N 1
ATOM 574 C CA . ALA A 1 74 ? 29.331 13.376 -37.882 1.00 85.19 74 ALA A CA 1
ATOM 575 C C . ALA A 1 74 ? 29.349 14.254 -39.147 1.00 85.19 74 ALA A C 1
ATOM 577 O O . ALA A 1 74 ? 30.323 14.229 -39.898 1.00 85.19 74 ALA A O 1
ATOM 578 N N . LYS A 1 75 ? 28.303 15.065 -39.370 1.00 86.00 75 LYS A N 1
ATOM 579 C CA . LYS A 1 75 ? 28.278 16.062 -40.455 1.00 86.00 75 LYS A CA 1
ATOM 580 C C . LYS A 1 75 ? 29.297 17.180 -40.230 1.00 86.00 75 LYS A C 1
ATOM 582 O O . LYS A 1 75 ? 29.984 17.560 -41.170 1.00 86.00 75 LYS A O 1
ATOM 587 N N . PHE A 1 76 ? 29.441 17.660 -38.996 1.00 87.38 76 PHE A N 1
ATOM 588 C CA . PHE A 1 76 ? 30.394 18.712 -38.636 1.00 87.38 76 PHE A CA 1
ATOM 589 C C . PHE A 1 76 ? 31.843 18.335 -38.980 1.00 87.38 76 PHE A C 1
ATOM 591 O O . PHE A 1 76 ? 32.579 19.164 -39.512 1.00 87.38 76 PHE A O 1
ATOM 598 N N . HIS A 1 77 ? 32.234 17.079 -38.743 1.00 84.50 77 HIS A N 1
ATOM 599 C CA . HIS A 1 77 ? 33.573 16.585 -39.082 1.00 84.50 77 HIS A CA 1
ATOM 600 C C . HIS A 1 77 ? 33.790 16.317 -40.580 1.00 84.50 77 HIS A C 1
ATOM 602 O O . HIS A 1 77 ? 34.937 16.265 -41.010 1.00 84.50 77 HIS A O 1
ATOM 608 N N . ARG A 1 78 ? 32.722 16.155 -41.373 1.00 88.12 78 ARG A N 1
ATOM 609 C CA . ARG A 1 78 ? 32.810 15.906 -42.824 1.00 88.12 78 ARG A CA 1
ATOM 610 C C . ARG A 1 78 ? 32.824 17.177 -43.674 1.00 88.12 78 ARG A C 1
ATOM 612 O O . ARG A 1 78 ? 33.280 17.128 -44.806 1.00 88.12 78 ARG A O 1
ATOM 619 N N . ILE A 1 79 ? 32.282 18.284 -43.170 1.00 88.75 79 ILE A N 1
ATOM 620 C CA . ILE A 1 79 ? 32.121 19.523 -43.942 1.00 88.75 79 ILE A CA 1
ATOM 621 C C . ILE A 1 79 ? 33.359 20.413 -43.800 1.00 88.75 79 ILE A C 1
ATOM 623 O O . ILE A 1 79 ? 33.825 20.671 -42.692 1.00 88.75 79 ILE A O 1
ATOM 627 N N . GLU A 1 80 ? 33.869 20.945 -44.909 1.00 83.94 80 GLU A N 1
ATOM 628 C CA . GLU A 1 80 ? 35.009 21.876 -44.913 1.00 83.94 80 GLU A CA 1
ATOM 629 C C . GLU A 1 80 ? 34.575 23.348 -44.829 1.00 83.94 80 GLU A C 1
ATOM 631 O O . GLU A 1 80 ? 35.254 24.152 -44.191 1.00 83.94 80 GLU A O 1
ATOM 636 N N . ASN A 1 81 ? 33.396 23.691 -45.365 1.00 91.56 81 ASN A N 1
ATOM 637 C CA . ASN A 1 81 ? 32.863 25.054 -45.383 1.00 91.56 81 ASN A CA 1
ATOM 638 C C . ASN A 1 81 ? 32.653 25.628 -43.965 1.00 91.56 81 ASN A C 1
ATOM 640 O O . ASN A 1 81 ? 31.839 25.137 -43.173 1.00 91.56 81 ASN A O 1
ATOM 644 N N . MET A 1 82 ? 33.345 26.731 -43.664 1.00 83.88 82 MET A N 1
ATOM 645 C CA . MET A 1 82 ? 33.335 27.369 -42.345 1.00 83.88 82 MET A CA 1
ATOM 646 C C . MET A 1 82 ? 31.956 27.924 -41.952 1.00 83.88 82 MET A C 1
ATOM 648 O O . MET A 1 82 ? 31.554 27.834 -40.790 1.00 83.88 82 MET A O 1
ATOM 652 N N . ARG A 1 83 ? 31.183 28.454 -42.911 1.00 86.88 83 ARG A N 1
ATOM 653 C CA . ARG A 1 83 ? 29.847 29.018 -42.642 1.00 86.88 83 ARG A CA 1
ATOM 654 C C . ARG A 1 83 ? 28.860 27.933 -42.208 1.00 86.88 83 ARG A C 1
ATOM 656 O O . ARG A 1 83 ? 28.080 28.132 -41.274 1.00 86.88 83 ARG A O 1
ATOM 663 N N . GLU A 1 84 ? 28.932 26.771 -42.848 1.00 85.06 84 GLU A N 1
ATOM 664 C CA . GLU A 1 84 ? 28.117 25.602 -42.513 1.00 85.06 84 GLU A CA 1
ATOM 665 C C . GLU A 1 84 ? 28.557 24.955 -41.201 1.00 85.06 84 GLU A C 1
ATOM 667 O O . GLU A 1 84 ? 27.705 24.634 -40.373 1.00 85.06 84 GLU A O 1
ATOM 672 N N . LYS A 1 85 ? 29.868 24.867 -40.938 1.00 87.38 85 LYS A N 1
ATOM 673 C CA . LYS A 1 85 ? 30.401 24.441 -39.634 1.00 87.38 85 LYS A CA 1
ATOM 674 C C . LYS A 1 85 ? 29.883 25.308 -38.486 1.00 87.38 85 LYS A C 1
ATOM 676 O O . LYS A 1 85 ? 29.410 24.774 -37.484 1.00 87.38 85 LYS A O 1
ATOM 681 N N . ILE A 1 86 ? 29.898 26.635 -38.635 1.00 86.06 86 ILE A N 1
ATOM 682 C CA . ILE A 1 86 ? 29.350 27.558 -37.626 1.00 86.06 86 ILE A CA 1
ATOM 683 C C . ILE A 1 86 ? 27.837 27.344 -37.453 1.00 86.06 86 ILE A C 1
ATOM 685 O O . ILE A 1 86 ? 27.340 27.353 -36.324 1.00 86.06 86 ILE A O 1
ATOM 689 N N . SER A 1 87 ? 27.099 27.123 -38.546 1.00 88.38 87 SER A N 1
ATOM 690 C CA . SER A 1 87 ? 25.663 26.813 -38.502 1.00 88.38 87 SER A CA 1
ATOM 691 C C . SER A 1 87 ? 25.378 25.517 -37.731 1.00 88.38 87 SER A C 1
ATOM 693 O O . SER A 1 87 ? 24.549 25.510 -36.819 1.00 88.38 87 SER A O 1
ATOM 695 N N . LEU A 1 88 ? 26.124 24.445 -38.013 1.00 87.31 88 LEU A N 1
ATOM 696 C CA . LEU A 1 88 ? 26.008 23.159 -37.321 1.00 87.31 88 LEU A CA 1
ATOM 697 C C . LEU A 1 88 ? 26.393 23.259 -35.842 1.00 87.31 88 LEU A C 1
ATOM 699 O O . LEU A 1 88 ? 25.658 22.762 -34.992 1.00 87.31 88 LEU A O 1
ATOM 703 N N . ALA A 1 89 ? 27.466 23.977 -35.504 1.00 84.44 89 ALA A N 1
ATOM 704 C CA . ALA A 1 89 ? 27.847 24.218 -34.112 1.00 84.44 89 ALA A CA 1
ATOM 705 C C . ALA A 1 89 ? 26.752 24.981 -33.340 1.00 84.44 89 ALA A C 1
ATOM 707 O O . ALA A 1 89 ? 26.467 24.672 -32.180 1.00 84.44 89 ALA A O 1
ATOM 708 N N . ARG A 1 90 ? 26.081 25.949 -33.986 1.00 86.44 90 ARG A N 1
ATOM 709 C CA . ARG A 1 90 ? 24.913 26.638 -33.409 1.00 86.44 90 ARG A CA 1
ATOM 710 C C . ARG A 1 90 ? 23.728 25.691 -33.225 1.00 86.44 90 ARG A C 1
ATOM 712 O O . ARG A 1 90 ? 23.070 25.767 -32.192 1.00 86.44 90 ARG A O 1
ATOM 719 N N . GLN A 1 91 ? 23.456 24.804 -34.183 1.00 85.19 91 GLN A N 1
ATOM 720 C CA . GLN A 1 91 ? 22.391 23.800 -34.064 1.00 85.19 91 GLN A CA 1
ATOM 721 C C . GLN A 1 91 ? 22.666 22.809 -32.926 1.00 85.19 91 GLN A C 1
ATOM 723 O O . GLN A 1 91 ? 21.774 22.552 -32.123 1.00 85.19 91 GLN A O 1
AT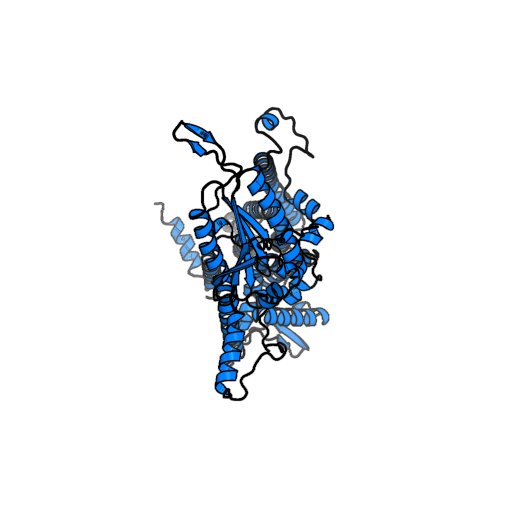OM 728 N N . MET A 1 92 ? 23.904 22.331 -32.786 1.00 81.38 92 MET A N 1
ATOM 729 C CA . MET A 1 92 ? 24.303 21.442 -31.691 1.00 81.38 92 MET A CA 1
ATOM 730 C C . MET A 1 92 ? 24.146 22.107 -30.318 1.00 81.38 92 MET A C 1
ATOM 732 O O . MET A 1 92 ? 23.659 21.470 -29.390 1.00 81.38 92 MET A O 1
ATOM 736 N N . LYS A 1 93 ? 24.476 23.401 -30.188 1.00 82.25 93 LYS A N 1
ATOM 737 C CA . LYS A 1 93 ? 24.260 24.171 -28.946 1.00 82.25 93 LYS A CA 1
ATOM 738 C C . LYS A 1 93 ? 22.783 24.411 -28.608 1.00 82.25 93 LYS A C 1
ATOM 740 O O . LYS A 1 93 ? 22.474 24.683 -27.454 1.00 82.25 93 LYS A O 1
ATOM 745 N N . ARG A 1 94 ? 21.878 24.343 -29.592 1.00 81.50 94 ARG A N 1
ATOM 746 C CA . ARG A 1 94 ? 20.425 24.505 -29.390 1.00 81.50 94 ARG A CA 1
ATOM 747 C C . ARG A 1 94 ? 19.737 23.228 -28.910 1.00 81.50 94 ARG A C 1
ATOM 749 O O . ARG A 1 94 ? 18.568 23.294 -28.531 1.00 81.50 94 ARG A O 1
ATOM 756 N N . LEU A 1 95 ? 20.418 22.081 -28.943 1.00 76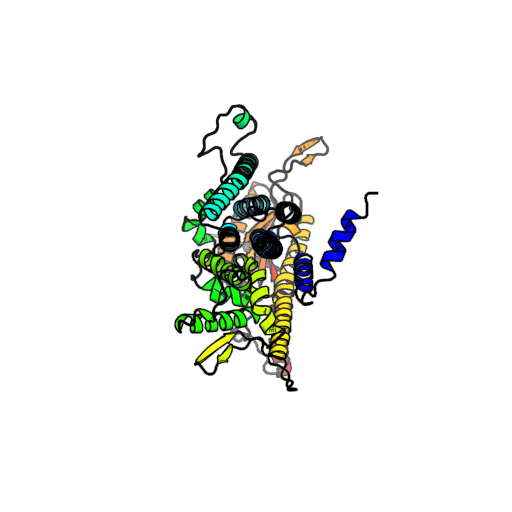.19 95 LEU A N 1
ATOM 757 C CA . LEU A 1 95 ? 19.856 20.838 -28.427 1.00 76.19 95 LEU A CA 1
ATOM 758 C C . LEU A 1 95 ? 19.641 20.950 -26.908 1.00 76.19 95 LEU A C 1
ATOM 760 O O . LEU A 1 95 ? 20.492 21.506 -26.209 1.00 76.19 95 LEU A O 1
ATOM 764 N N . PRO A 1 96 ? 18.510 20.445 -26.382 1.00 68.50 96 PRO A N 1
ATOM 765 C CA . PRO A 1 96 ? 18.218 20.521 -24.957 1.00 68.50 96 PRO A CA 1
ATOM 766 C C . PRO A 1 96 ? 19.297 19.799 -24.146 1.00 68.50 96 PRO A C 1
ATOM 768 O O . PRO A 1 96 ? 19.816 18.759 -24.562 1.00 68.50 96 PRO A O 1
ATOM 771 N N . SER A 1 97 ? 19.619 20.344 -22.969 1.00 67.06 97 SER A N 1
ATOM 772 C CA . SER A 1 97 ? 20.587 19.744 -22.054 1.00 67.06 97 SER A CA 1
ATOM 773 C C . SER A 1 97 ? 20.072 18.390 -21.574 1.00 67.06 97 SER A C 1
ATOM 775 O O . SER A 1 97 ? 19.229 18.258 -20.693 1.00 67.06 97 SER A O 1
ATOM 777 N N . TYR A 1 98 ? 20.602 17.342 -22.180 1.00 71.75 98 TYR A N 1
ATOM 778 C CA . TYR A 1 98 ? 20.105 15.989 -21.996 1.00 71.75 98 TYR A CA 1
ATOM 779 C C . TYR A 1 98 ? 20.811 15.265 -20.841 1.00 71.75 98 TYR A C 1
ATOM 781 O O . TYR A 1 98 ? 20.437 14.156 -20.486 1.00 71.75 98 TYR A O 1
ATOM 789 N N . GLN A 1 99 ? 21.849 15.848 -20.239 1.00 72.94 99 GLN A N 1
ATOM 790 C CA . GLN A 1 99 ? 22.711 15.133 -19.295 1.00 72.94 99 GLN A CA 1
ATOM 791 C C . GLN A 1 99 ? 22.142 15.047 -17.872 1.00 72.94 99 GLN A C 1
ATOM 793 O O . GLN A 1 99 ? 22.263 14.002 -17.230 1.00 72.94 99 GLN A O 1
ATOM 798 N N . TYR A 1 100 ? 21.500 16.127 -17.415 1.00 81.19 100 TYR A N 1
ATOM 799 C CA . TYR A 1 100 ? 20.979 16.295 -16.050 1.00 81.19 100 TYR A CA 1
ATOM 800 C C . TYR A 1 100 ? 19.463 16.544 -16.023 1.00 81.19 100 TYR A C 1
ATOM 802 O O . TYR A 1 100 ? 18.888 16.860 -14.982 1.00 81.19 100 TYR A O 1
ATOM 810 N N . GLN A 1 101 ? 18.792 16.396 -17.170 1.00 81.44 101 GLN A N 1
ATOM 811 C CA . GLN A 1 101 ? 17.356 16.625 -17.285 1.00 81.44 101 GLN A CA 1
ATOM 812 C C . GLN A 1 101 ? 16.579 15.732 -16.310 1.00 81.44 101 GLN A C 1
ATOM 814 O O . GLN A 1 101 ? 16.753 14.505 -16.299 1.00 81.44 101 GLN A O 1
ATOM 819 N N . GLY A 1 102 ? 15.713 16.371 -15.523 1.00 79.56 102 GLY A N 1
ATOM 820 C CA . GLY A 1 102 ? 14.836 15.722 -14.552 1.00 79.56 102 GLY A CA 1
ATOM 821 C C . GLY A 1 102 ? 15.471 15.418 -13.192 1.00 79.56 102 GLY A C 1
ATOM 822 O O . GLY A 1 102 ? 14.775 14.852 -12.356 1.00 79.56 102 GLY A O 1
ATOM 823 N N . VAL A 1 103 ? 16.738 15.789 -12.940 1.00 87.94 103 VAL A N 1
ATOM 824 C CA . VAL A 1 103 ? 17.425 15.481 -11.665 1.00 87.94 103 VAL A CA 1
ATOM 825 C C . VAL A 1 103 ? 16.704 16.067 -10.449 1.00 87.94 103 VAL A C 1
ATOM 827 O O . VAL A 1 103 ? 16.502 15.363 -9.465 1.00 87.94 103 VAL A O 1
ATOM 830 N N . PHE A 1 104 ? 16.239 17.317 -10.540 1.00 87.88 104 PHE A N 1
ATOM 831 C CA . PHE A 1 104 ? 15.521 17.985 -9.454 1.00 87.88 104 PHE A CA 1
ATOM 832 C C . PHE A 1 104 ? 14.192 17.288 -9.145 1.00 87.88 104 PHE A C 1
ATOM 834 O O . PHE A 1 104 ? 13.940 16.908 -8.008 1.00 87.88 104 PHE A O 1
ATOM 841 N N . THR A 1 105 ? 13.367 17.044 -10.168 1.00 85.75 105 THR A N 1
ATOM 842 C CA . THR A 1 105 ? 12.089 16.335 -10.013 1.00 85.75 105 THR A CA 1
ATOM 843 C C . THR A 1 105 ? 12.292 14.934 -9.437 1.00 85.75 105 THR A C 1
ATOM 845 O O . THR A 1 105 ? 11.555 14.530 -8.543 1.00 85.75 105 THR A O 1
ATOM 848 N N . LEU A 1 106 ? 13.313 14.209 -9.906 1.00 86.75 106 LEU A N 1
ATOM 849 C CA . LEU A 1 106 ? 13.652 12.884 -9.392 1.00 86.75 106 LEU A CA 1
ATOM 850 C C . LEU A 1 106 ? 14.058 12.945 -7.912 1.00 86.75 106 LEU A C 1
ATOM 852 O O . LEU A 1 106 ? 13.539 12.165 -7.120 1.00 86.75 106 LEU A O 1
ATOM 856 N N . ALA A 1 107 ? 14.921 13.892 -7.528 1.00 91.31 107 ALA A N 1
ATOM 857 C CA . ALA A 1 107 ? 15.324 14.102 -6.137 1.00 91.31 107 ALA A CA 1
ATOM 858 C C . ALA A 1 107 ? 14.120 14.412 -5.234 1.00 91.31 107 ALA A C 1
ATOM 860 O O . ALA A 1 107 ? 13.959 13.785 -4.190 1.00 91.31 107 ALA A O 1
ATOM 861 N N . VAL A 1 108 ? 13.237 15.319 -5.666 1.00 89.19 108 VAL A N 1
ATOM 862 C CA . VAL A 1 108 ? 12.026 15.691 -4.920 1.00 89.19 108 VAL A CA 1
ATOM 863 C C . VAL A 1 108 ? 11.127 14.478 -4.682 1.00 89.19 108 VAL A C 1
ATOM 865 O O . VAL A 1 108 ? 10.722 14.230 -3.547 1.00 89.19 108 VAL A O 1
ATOM 868 N N . ILE A 1 109 ? 10.850 13.687 -5.724 1.00 86.69 109 ILE A N 1
ATOM 869 C CA . ILE A 1 109 ? 9.986 12.507 -5.598 1.00 86.69 109 ILE A CA 1
ATOM 870 C C . ILE A 1 109 ? 10.631 11.440 -4.704 1.00 86.69 109 ILE A C 1
ATOM 872 O O . ILE A 1 109 ? 9.932 10.829 -3.898 1.00 86.69 109 ILE A O 1
ATOM 876 N N . LEU A 1 110 ? 11.948 11.224 -4.802 1.00 89.81 110 LEU A N 1
ATOM 877 C CA . LEU A 1 110 ? 12.662 10.282 -3.934 1.00 89.81 110 LEU A CA 1
ATOM 878 C C . LEU A 1 110 ? 12.585 10.681 -2.463 1.00 89.81 110 LEU A C 1
ATOM 880 O O . LEU A 1 110 ? 12.288 9.827 -1.630 1.00 89.81 110 LEU A O 1
ATOM 884 N N . VAL A 1 111 ? 12.813 11.956 -2.141 1.00 91.31 111 VAL A N 1
ATOM 885 C CA . VAL A 1 111 ? 12.763 12.437 -0.754 1.00 91.31 111 VAL A CA 1
ATOM 886 C C . VAL A 1 111 ? 11.336 12.359 -0.216 1.00 91.31 111 VAL A C 1
ATOM 888 O O . VAL A 1 111 ? 11.111 11.683 0.785 1.00 91.31 111 VAL A O 1
ATOM 891 N N . ILE A 1 112 ? 10.355 12.953 -0.906 1.00 89.56 112 ILE A N 1
ATOM 892 C CA . ILE A 1 112 ? 8.949 12.929 -0.465 1.00 89.56 112 ILE A CA 1
ATOM 893 C C . ILE A 1 112 ? 8.451 11.487 -0.329 1.00 89.56 112 ILE A C 1
ATOM 895 O O . ILE A 1 112 ? 7.839 11.132 0.677 1.00 89.56 112 ILE A O 1
ATOM 899 N N . GLY A 1 113 ? 8.743 10.634 -1.312 1.00 85.62 113 GLY A N 1
ATOM 900 C CA . GLY A 1 113 ? 8.331 9.237 -1.291 1.00 85.62 113 GLY A CA 1
ATOM 901 C C . GLY A 1 113 ? 8.967 8.451 -0.144 1.00 85.62 113 GLY A C 1
ATOM 902 O O . GLY A 1 113 ? 8.261 7.705 0.527 1.00 85.62 113 GLY A O 1
ATOM 903 N N . THR A 1 114 ? 10.259 8.655 0.137 1.00 88.75 114 THR A N 1
ATOM 904 C CA . THR A 1 114 ? 10.977 7.958 1.221 1.00 88.75 114 THR A CA 1
ATOM 905 C C . THR A 1 114 ? 10.501 8.392 2.605 1.00 88.75 114 THR A C 1
ATOM 907 O O . THR A 1 114 ? 10.329 7.545 3.479 1.00 88.75 114 THR A O 1
ATOM 910 N N . PHE A 1 115 ? 10.265 9.689 2.815 1.00 88.62 115 PHE A N 1
ATOM 911 C CA . PHE A 1 115 ? 9.783 10.199 4.102 1.00 88.62 115 PHE A CA 1
ATOM 912 C C . PHE A 1 115 ? 8.318 9.856 4.360 1.00 88.62 115 PHE A C 1
ATOM 914 O O . PHE A 1 115 ? 7.958 9.562 5.494 1.00 88.62 115 PHE A O 1
ATOM 921 N N . ASN A 1 116 ? 7.490 9.806 3.315 1.00 84.94 116 ASN A N 1
ATOM 922 C CA . ASN A 1 116 ? 6.120 9.324 3.444 1.00 84.94 116 ASN A CA 1
ATOM 923 C C . ASN A 1 116 ? 6.069 7.803 3.671 1.00 84.94 116 ASN A C 1
ATOM 925 O O . ASN A 1 116 ? 5.288 7.305 4.480 1.00 84.94 116 ASN A O 1
ATOM 929 N N . ARG A 1 117 ? 6.908 7.039 2.957 1.00 82.75 117 ARG A N 1
ATOM 930 C CA . ARG A 1 117 ? 7.004 5.587 3.121 1.00 82.75 117 ARG A CA 1
ATOM 931 C C . ARG A 1 117 ? 8.416 5.078 2.812 1.00 82.75 117 ARG A C 1
ATOM 933 O O . ARG A 1 117 ? 8.777 4.985 1.642 1.00 82.75 117 ARG A O 1
ATOM 940 N N . PRO A 1 118 ? 9.202 4.635 3.808 1.00 86.81 118 PRO A N 1
ATOM 941 C CA . PRO A 1 118 ? 10.599 4.237 3.582 1.00 86.81 118 PRO A CA 1
ATOM 942 C C . PRO A 1 118 ? 10.785 3.077 2.594 1.00 86.81 118 PRO A C 1
ATOM 944 O O . PRO A 1 118 ? 11.781 3.020 1.875 1.00 86.81 118 PRO A O 1
ATOM 947 N N . THR A 1 119 ? 9.786 2.198 2.466 1.00 86.00 119 THR A N 1
ATOM 948 C CA . THR A 1 119 ? 9.746 1.133 1.448 1.00 86.00 119 THR A CA 1
ATOM 949 C C . THR A 1 119 ? 9.772 1.660 0.009 1.00 86.00 119 THR A C 1
ATOM 951 O O . THR A 1 119 ? 10.082 0.908 -0.912 1.00 86.00 119 THR A O 1
ATOM 954 N N . PHE A 1 120 ? 9.460 2.942 -0.213 1.00 87.62 120 PHE A N 1
ATOM 955 C CA . PHE A 1 120 ? 9.510 3.588 -1.522 1.00 87.62 120 PHE A CA 1
ATOM 956 C C . PHE A 1 120 ? 10.895 3.524 -2.170 1.00 87.62 120 PHE A C 1
ATOM 958 O O . PHE A 1 120 ? 10.985 3.419 -3.392 1.00 87.62 120 PHE A O 1
ATOM 965 N N . LEU A 1 121 ? 11.965 3.506 -1.368 1.00 88.56 121 LEU A N 1
ATOM 966 C CA . LEU A 1 121 ? 13.331 3.349 -1.870 1.00 88.56 121 LEU A CA 1
ATOM 967 C C . LEU A 1 121 ? 13.464 2.112 -2.760 1.00 88.56 121 LEU A C 1
ATOM 969 O O . LEU A 1 121 ? 14.024 2.209 -3.849 1.00 88.56 121 LEU A O 1
ATOM 973 N N . ALA A 1 122 ? 12.863 0.986 -2.364 1.00 90.50 122 ALA A N 1
ATOM 974 C CA . ALA A 1 122 ? 12.899 -0.251 -3.140 1.00 90.50 122 ALA A CA 1
ATOM 975 C C . ALA A 1 122 ? 12.286 -0.085 -4.543 1.00 90.50 122 ALA A C 1
ATOM 977 O O . ALA A 1 122 ? 12.778 -0.660 -5.513 1.00 90.50 122 ALA A O 1
ATOM 978 N N . PHE A 1 123 ? 11.250 0.746 -4.668 1.00 87.56 123 PHE A N 1
ATOM 979 C CA . PHE A 1 123 ? 10.637 1.064 -5.954 1.00 87.56 123 PHE A CA 1
ATOM 980 C C . PHE A 1 123 ? 11.412 2.119 -6.753 1.00 87.56 123 PHE A C 1
ATOM 982 O O . PHE A 1 123 ? 11.397 2.090 -7.982 1.00 87.56 123 PHE A O 1
ATOM 989 N N . GLY A 1 124 ? 12.082 3.052 -6.074 1.00 87.56 124 GLY A N 1
ATOM 990 C CA . GLY A 1 124 ? 12.906 4.088 -6.694 1.00 87.56 124 GLY A CA 1
ATOM 991 C C . GLY A 1 124 ? 14.242 3.572 -7.240 1.00 87.56 124 GLY A C 1
ATOM 992 O O . GLY A 1 124 ? 14.769 4.159 -8.182 1.00 87.56 124 GLY A O 1
ATOM 993 N N . LEU A 1 125 ? 14.767 2.458 -6.716 1.00 90.19 125 LEU A N 1
ATOM 994 C CA . LEU A 1 125 ? 16.067 1.899 -7.113 1.00 90.19 125 LEU A CA 1
ATOM 995 C C . LEU A 1 125 ? 16.180 1.643 -8.621 1.00 90.19 125 LEU A C 1
ATOM 997 O O . LEU A 1 125 ? 17.103 2.143 -9.262 1.00 90.19 125 LEU A O 1
ATOM 1001 N N . ALA A 1 126 ? 15.243 0.891 -9.202 1.00 89.06 126 ALA A N 1
ATOM 1002 C CA . ALA A 1 126 ? 15.316 0.508 -10.611 1.00 89.06 126 ALA A CA 1
ATOM 1003 C C . ALA A 1 126 ? 15.201 1.712 -11.573 1.00 89.06 126 ALA A C 1
ATOM 1005 O O . ALA A 1 126 ? 16.053 1.847 -12.458 1.00 89.06 126 ALA A O 1
ATOM 1006 N N . PRO A 1 127 ? 14.235 2.637 -11.403 1.00 87.12 127 PRO A N 1
ATOM 1007 C CA . PRO A 1 127 ? 14.155 3.823 -12.248 1.00 87.12 127 PRO A CA 1
ATOM 1008 C C . PRO A 1 127 ? 15.321 4.804 -12.062 1.00 87.12 127 PRO A C 1
ATOM 1010 O O . PRO A 1 127 ? 15.782 5.389 -13.043 1.00 87.12 127 PRO A O 1
ATOM 1013 N N . VAL A 1 128 ? 15.837 4.974 -10.838 1.00 89.44 128 VAL A N 1
ATOM 1014 C CA . VAL A 1 128 ? 17.018 5.818 -10.585 1.00 89.44 128 VAL A CA 1
ATOM 1015 C C . VAL A 1 128 ? 18.249 5.218 -11.241 1.00 89.44 128 VAL A C 1
ATOM 1017 O O . VAL A 1 128 ? 18.959 5.924 -11.952 1.00 89.44 128 VAL A O 1
ATOM 1020 N N . PHE A 1 129 ? 18.477 3.914 -11.076 1.00 88.38 129 PHE A N 1
ATOM 1021 C CA . PHE A 1 129 ? 19.581 3.224 -11.735 1.00 88.38 129 PHE A CA 1
ATOM 1022 C C . PHE A 1 129 ? 19.497 3.368 -13.256 1.00 88.38 129 PHE A C 1
ATOM 1024 O O . PHE A 1 129 ? 20.486 3.695 -13.909 1.00 88.38 129 PHE A O 1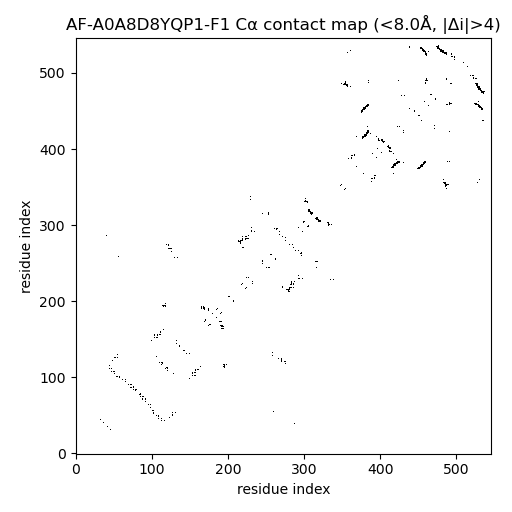
ATOM 1031 N N . TYR A 1 130 ? 18.298 3.225 -13.821 1.00 85.06 130 TYR A N 1
ATOM 1032 C CA . TYR A 1 130 ? 18.061 3.440 -15.243 1.00 85.06 130 TYR A CA 1
ATOM 1033 C C . TYR A 1 130 ? 18.379 4.875 -15.694 1.00 85.06 130 TYR A C 1
ATOM 1035 O O . TYR A 1 130 ? 19.010 5.081 -16.733 1.00 85.06 130 TYR A O 1
ATOM 1043 N N . TRP A 1 131 ? 17.986 5.880 -14.906 1.00 85.50 131 TRP A N 1
ATOM 1044 C CA . TRP A 1 131 ? 18.324 7.280 -15.169 1.00 85.50 131 TRP A CA 1
ATOM 1045 C C . TRP A 1 131 ? 19.827 7.544 -15.063 1.00 85.50 131 TRP A C 1
ATOM 1047 O O . TRP A 1 131 ? 20.370 8.284 -15.878 1.00 85.50 131 TRP A O 1
ATOM 1057 N N . LEU A 1 132 ? 20.518 6.922 -14.109 1.00 87.31 132 LEU A N 1
ATOM 1058 C CA . LEU A 1 132 ? 21.968 7.036 -13.975 1.00 87.31 132 LEU A CA 1
ATOM 1059 C C . LEU A 1 132 ? 22.688 6.385 -15.165 1.00 87.31 132 LEU A C 1
ATOM 1061 O O . LEU A 1 132 ? 23.602 6.991 -15.729 1.00 87.31 132 LEU A O 1
ATOM 1065 N N . TYR A 1 133 ? 22.226 5.206 -15.596 1.00 83.06 133 TYR A N 1
ATOM 1066 C CA . TYR A 1 133 ? 22.815 4.409 -16.676 1.00 83.06 133 TYR A CA 1
ATOM 1067 C C . TYR A 1 133 ? 22.510 4.938 -18.092 1.00 83.06 133 TYR A C 1
ATOM 1069 O O . TYR A 1 133 ? 23.104 4.490 -19.074 1.00 83.06 133 TYR A O 1
ATOM 1077 N N . ARG A 1 134 ? 21.602 5.915 -18.243 1.00 78.50 134 ARG A N 1
ATOM 1078 C CA . ARG A 1 134 ? 21.210 6.452 -19.560 1.00 78.50 134 ARG A CA 1
ATOM 1079 C C . ARG A 1 134 ? 22.431 6.910 -20.377 1.00 78.50 134 ARG A C 1
ATOM 1081 O O . ARG A 1 134 ? 23.252 7.707 -19.909 1.00 78.50 134 ARG A O 1
ATOM 1088 N N . GLY A 1 135 ? 22.526 6.400 -21.604 1.00 72.06 135 GLY A N 1
ATOM 1089 C CA . GLY A 1 135 ? 23.578 6.716 -22.575 1.00 72.06 135 GLY A CA 1
ATOM 1090 C C . GLY A 1 135 ? 24.931 6.063 -22.323 1.00 72.06 135 GLY A C 1
ATOM 1091 O O . GLY A 1 135 ? 25.786 6.181 -23.189 1.00 72.06 135 GLY A O 1
ATOM 1092 N N . ILE A 1 136 ? 25.134 5.346 -21.212 1.00 75.56 136 ILE A N 1
ATOM 1093 C CA . ILE A 1 136 ? 26.366 4.574 -21.011 1.00 75.56 136 ILE A CA 1
ATOM 1094 C C . ILE A 1 136 ? 26.480 3.538 -22.138 1.00 75.56 136 ILE A C 1
ATOM 1096 O O . ILE A 1 136 ? 25.537 2.784 -22.402 1.00 75.56 136 ILE A O 1
ATOM 1100 N N . GLY A 1 137 ? 27.621 3.555 -22.829 1.00 68.44 137 GLY A N 1
ATOM 1101 C CA . GLY A 1 137 ? 27.877 2.761 -24.034 1.00 68.44 137 GLY A CA 1
ATOM 1102 C C . GLY A 1 137 ? 27.826 3.553 -25.347 1.00 68.44 137 GLY A C 1
ATOM 1103 O O . GLY A 1 137 ? 28.175 2.998 -26.385 1.00 68.44 137 GLY A O 1
ATOM 1104 N N . THR A 1 138 ? 27.438 4.835 -25.334 1.00 69.62 138 THR A N 1
ATOM 1105 C CA . THR A 1 138 ? 27.688 5.739 -26.472 1.00 69.62 138 THR A CA 1
ATOM 1106 C C . THR A 1 138 ? 29.108 6.298 -26.406 1.00 69.62 138 THR A C 1
ATOM 1108 O O . THR A 1 138 ? 29.724 6.336 -25.340 1.00 69.62 138 THR A O 1
ATOM 1111 N N . LYS A 1 139 ? 29.635 6.790 -27.535 1.00 66.19 139 LYS A N 1
ATOM 1112 C CA . LYS A 1 139 ? 30.997 7.359 -27.608 1.00 66.19 139 LYS A CA 1
ATOM 1113 C C . LYS A 1 139 ? 31.206 8.583 -26.703 1.00 66.19 139 LYS A C 1
ATOM 1115 O O . LYS A 1 139 ? 32.342 8.976 -26.466 1.00 66.19 139 LYS A O 1
ATOM 1120 N N . HIS A 1 140 ? 30.124 9.187 -26.213 1.00 67.62 140 HIS A N 1
ATOM 1121 C CA . HIS A 1 140 ? 30.136 10.481 -25.531 1.00 67.62 140 HIS A CA 1
ATOM 1122 C C . HIS A 1 140 ? 29.866 10.395 -24.027 1.00 67.62 140 HIS A C 1
ATOM 1124 O O . HIS A 1 140 ? 30.214 11.320 -23.298 1.00 67.62 140 HIS A O 1
ATOM 1130 N N . VAL A 1 141 ? 29.245 9.317 -23.538 1.00 76.56 141 VAL A N 1
ATOM 1131 C CA . VAL A 1 141 ? 28.874 9.190 -22.122 1.00 76.56 141 VAL A CA 1
ATOM 1132 C C . VAL A 1 141 ? 29.786 8.178 -21.436 1.00 76.56 141 VAL A C 1
ATOM 1134 O O . VAL A 1 141 ? 29.627 6.967 -21.574 1.00 76.56 141 VAL A O 1
ATOM 1137 N N . THR A 1 142 ? 30.737 8.697 -20.664 1.00 81.56 142 THR A N 1
ATOM 1138 C CA . THR A 1 142 ? 31.698 7.929 -19.862 1.0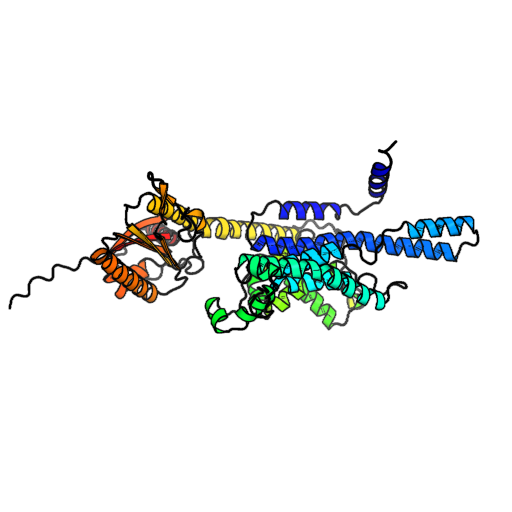0 81.56 142 THR A CA 1
ATOM 1139 C C . THR A 1 142 ? 31.213 7.704 -18.422 1.00 81.56 142 THR A C 1
ATOM 1141 O O . THR A 1 142 ? 30.205 8.266 -17.988 1.00 81.56 142 THR A O 1
ATOM 1144 N N . LEU A 1 143 ? 31.954 6.912 -17.636 1.00 85.44 143 LEU A N 1
ATOM 1145 C CA . LEU A 1 143 ? 31.669 6.688 -16.209 1.00 85.44 143 LEU A CA 1
ATOM 1146 C C . LEU A 1 143 ? 31.745 7.973 -15.366 1.00 85.44 143 LEU A C 1
ATOM 1148 O O . LEU A 1 143 ? 31.013 8.112 -14.391 1.00 85.44 143 LEU A O 1
ATOM 1152 N N . TYR A 1 144 ? 32.547 8.960 -15.773 1.00 87.12 144 TYR A N 1
ATOM 1153 C CA . TYR A 1 144 ? 32.598 10.271 -15.114 1.00 87.12 144 TYR A CA 1
ATOM 1154 C C . TYR A 1 144 ? 31.209 10.917 -15.008 1.00 87.12 144 TYR A C 1
ATOM 1156 O O . TYR A 1 144 ? 30.796 11.411 -13.960 1.00 87.12 144 TYR A O 1
ATOM 1164 N N . HIS A 1 145 ? 30.442 10.842 -16.092 1.00 85.56 145 HIS A N 1
ATOM 1165 C CA . HIS A 1 145 ? 29.091 11.369 -16.146 1.00 85.56 145 HIS A CA 1
ATOM 1166 C C . HIS A 1 145 ? 28.111 10.639 -15.224 1.00 85.56 145 HIS A C 1
ATOM 1168 O O . HIS A 1 145 ? 27.188 11.266 -14.705 1.00 85.56 145 HIS A O 1
ATOM 1174 N N . PHE A 1 146 ? 28.303 9.337 -15.016 1.00 87.38 146 PHE A N 1
ATOM 1175 C CA . PHE A 1 146 ? 27.521 8.555 -14.063 1.00 87.38 146 PHE A CA 1
ATOM 1176 C C . PHE A 1 146 ? 27.745 9.064 -12.633 1.00 87.38 146 PHE A C 1
ATOM 1178 O O . PHE A 1 146 ? 26.779 9.378 -11.939 1.00 87.38 146 PHE A O 1
ATOM 1185 N N . HIS A 1 147 ? 29.004 9.255 -12.228 1.00 90.81 147 HIS A N 1
ATOM 1186 C CA . HIS A 1 147 ? 29.340 9.789 -10.904 1.00 90.81 147 HIS A CA 1
ATOM 1187 C C . HIS A 1 147 ? 28.859 11.232 -10.710 1.00 90.81 147 HIS A C 1
ATOM 1189 O O . HIS A 1 147 ? 28.279 11.547 -9.672 1.00 90.81 147 HIS A O 1
ATOM 1195 N N . MET A 1 148 ? 29.001 12.094 -11.723 1.00 90.62 148 MET A N 1
ATOM 1196 C CA . MET A 1 148 ? 28.489 13.468 -11.653 1.00 90.62 148 MET A CA 1
ATOM 1197 C C . MET A 1 148 ? 26.967 13.525 -11.505 1.00 90.62 148 MET A C 1
ATOM 1199 O O . MET A 1 148 ? 26.447 14.350 -10.759 1.00 90.62 148 MET A O 1
ATOM 1203 N N . ARG A 1 149 ? 26.229 12.620 -12.156 1.00 90.50 149 ARG A N 1
ATOM 1204 C CA . ARG A 1 149 ? 24.775 12.511 -11.973 1.00 90.50 149 ARG A CA 1
ATOM 1205 C C . ARG A 1 149 ? 24.397 12.091 -10.552 1.00 90.50 149 ARG A C 1
ATOM 1207 O O . ARG A 1 149 ? 23.418 12.622 -10.032 1.00 90.50 149 ARG A O 1
ATOM 1214 N N . ILE A 1 150 ? 25.157 11.185 -9.928 1.00 92.62 150 ILE A N 1
ATOM 1215 C CA . ILE A 1 150 ? 24.966 10.814 -8.515 1.00 92.62 150 ILE A CA 1
ATOM 1216 C C . ILE A 1 150 ? 25.183 12.036 -7.624 1.00 92.62 150 ILE A C 1
ATOM 1218 O O . ILE A 1 150 ? 24.319 12.345 -6.807 1.00 92.62 150 ILE A O 1
ATOM 1222 N N . LEU A 1 151 ? 26.292 12.756 -7.818 1.00 94.31 151 LEU A N 1
ATOM 1223 C CA . LEU A 1 151 ? 26.600 13.952 -7.036 1.00 94.31 151 LEU A CA 1
ATOM 1224 C C . LEU A 1 151 ? 25.482 14.995 -7.158 1.00 94.31 151 LEU A C 1
ATOM 1226 O O . LEU A 1 151 ? 24.959 15.441 -6.143 1.00 94.31 151 LEU A O 1
ATOM 1230 N N . CYS A 1 152 ? 25.038 15.311 -8.381 1.00 93.19 152 CYS A N 1
ATOM 1231 C CA . CYS A 1 152 ? 23.925 16.237 -8.598 1.00 93.19 152 CYS A CA 1
ATOM 1232 C C . CYS A 1 152 ? 22.622 15.764 -7.937 1.00 93.19 152 CYS A C 1
ATOM 1234 O O . CYS A 1 152 ? 21.904 16.581 -7.364 1.00 93.19 152 CYS A O 1
ATOM 1236 N N . LEU A 1 153 ? 22.305 14.465 -8.001 1.00 93.38 153 LEU A N 1
ATOM 1237 C CA . LEU A 1 153 ? 21.105 13.913 -7.367 1.00 93.38 153 LEU A CA 1
ATOM 1238 C C . LEU A 1 153 ? 21.145 14.109 -5.846 1.00 93.38 153 LEU A C 1
ATOM 1240 O O . LEU A 1 153 ? 20.159 14.562 -5.268 1.00 93.38 153 LEU A O 1
ATOM 1244 N N . VAL A 1 154 ? 22.288 13.821 -5.216 1.00 94.81 154 VAL A N 1
ATOM 1245 C CA . VAL A 1 154 ? 22.497 14.019 -3.774 1.00 94.81 154 VAL A CA 1
ATOM 1246 C C . VAL A 1 154 ? 22.403 15.501 -3.419 1.00 94.81 154 VAL A C 1
ATOM 1248 O O . VAL A 1 154 ? 21.636 15.861 -2.528 1.00 94.81 154 VAL A O 1
ATOM 1251 N N . SER A 1 155 ? 23.092 16.379 -4.152 1.00 95.12 155 SER A N 1
ATOM 1252 C CA . SER A 1 155 ? 23.039 17.827 -3.923 1.00 95.12 155 SER A CA 1
ATOM 1253 C C . SER A 1 155 ? 21.621 18.394 -4.043 1.00 95.12 155 SER A C 1
ATOM 1255 O O . SER A 1 155 ? 21.252 19.264 -3.260 1.00 95.12 155 SER A O 1
ATOM 1257 N N . CYS A 1 156 ? 20.797 17.890 -4.970 1.00 94.06 156 CYS A N 1
ATOM 1258 C CA . CYS A 1 156 ? 19.391 18.289 -5.080 1.00 94.06 156 CYS A CA 1
ATOM 1259 C C . CYS A 1 156 ? 18.500 17.705 -3.968 1.00 94.06 156 CYS A C 1
ATOM 1261 O O . CYS A 1 156 ? 17.511 18.334 -3.598 1.00 94.06 156 CYS A O 1
ATOM 1263 N N . ALA A 1 157 ? 18.812 16.515 -3.448 1.00 95.06 157 ALA A N 1
ATOM 1264 C CA . ALA A 1 157 ? 18.008 15.843 -2.425 1.00 95.06 157 ALA A CA 1
ATOM 1265 C C . ALA A 1 157 ? 18.256 16.383 -1.005 1.00 95.06 157 ALA A C 1
ATOM 1267 O O . ALA A 1 157 ? 17.337 16.386 -0.180 1.00 95.06 157 ALA A O 1
ATOM 1268 N N . LEU A 1 158 ? 19.477 16.845 -0.715 1.00 95.81 158 LEU A N 1
ATOM 1269 C CA . LEU A 1 158 ? 19.887 17.292 0.622 1.00 95.81 158 LEU A CA 1
ATOM 1270 C C . LEU A 1 158 ? 19.004 18.420 1.198 1.00 95.81 158 LEU A C 1
ATOM 1272 O O . LEU A 1 158 ? 18.493 18.231 2.302 1.00 95.81 158 LEU A O 1
ATOM 1276 N N . PRO A 1 159 ? 18.736 19.542 0.493 1.00 95.75 159 PRO A N 1
ATOM 1277 C CA . PRO A 1 159 ? 17.957 20.645 1.063 1.00 95.75 159 PRO A CA 1
ATOM 1278 C C . PRO A 1 159 ? 16.539 20.227 1.460 1.00 95.75 159 PRO A C 1
ATOM 1280 O O . PRO A 1 159 ? 16.062 20.567 2.541 1.00 95.75 159 PRO A O 1
ATOM 1283 N N . LEU A 1 160 ? 15.877 19.441 0.606 1.00 94.56 160 LEU A N 1
ATOM 1284 C CA . LEU A 1 160 ? 14.530 18.955 0.883 1.00 94.56 160 LEU A CA 1
ATOM 1285 C C . LEU A 1 160 ? 14.523 17.932 2.023 1.00 94.56 160 LEU A C 1
ATOM 1287 O O . LEU A 1 160 ? 13.611 17.943 2.841 1.00 94.56 160 LEU A O 1
ATOM 1291 N N . THR A 1 161 ? 15.548 17.084 2.115 1.00 95.31 161 THR A N 1
ATOM 1292 C CA . THR A 1 161 ? 15.701 16.139 3.231 1.00 95.31 161 THR A CA 1
ATOM 1293 C C . THR A 1 161 ? 15.782 16.885 4.562 1.00 95.31 161 THR A C 1
ATOM 1295 O O . THR A 1 161 ? 15.052 16.551 5.494 1.00 95.31 161 THR A O 1
ATOM 1298 N N . CYS A 1 162 ? 16.601 17.938 4.639 1.00 93.75 162 CYS A N 1
ATOM 1299 C CA . CYS A 1 162 ? 16.699 18.783 5.830 1.00 93.75 162 CYS A CA 1
ATOM 1300 C C . CYS A 1 162 ? 15.363 19.461 6.164 1.00 93.75 162 CYS A C 1
ATOM 1302 O O . CYS A 1 162 ? 14.945 19.445 7.321 1.00 93.75 162 CYS A O 1
ATOM 1304 N N . LEU A 1 163 ? 14.669 20.003 5.156 1.00 93.81 163 LEU A N 1
ATOM 1305 C CA . LEU A 1 163 ? 13.358 20.634 5.328 1.00 93.81 163 LEU A CA 1
ATOM 1306 C C . LEU A 1 163 ? 12.329 19.656 5.915 1.00 93.81 163 LEU A C 1
ATOM 1308 O O . LEU A 1 163 ? 11.615 20.007 6.853 1.00 93.81 163 LEU A O 1
ATOM 1312 N N . VAL A 1 164 ? 12.252 18.430 5.389 1.00 93.75 164 VAL A N 1
ATOM 1313 C CA . VAL A 1 164 ? 11.272 17.435 5.852 1.00 93.75 164 VAL A CA 1
ATOM 1314 C C . VAL A 1 164 ? 11.603 16.954 7.263 1.00 93.75 164 VAL A C 1
ATOM 1316 O O . VAL A 1 164 ? 10.706 16.910 8.098 1.00 93.75 164 VAL A O 1
ATOM 1319 N N . ILE A 1 165 ? 12.878 16.684 7.576 1.00 93.12 165 ILE A N 1
ATOM 1320 C CA . ILE A 1 165 ? 13.300 16.331 8.945 1.00 93.12 165 ILE A CA 1
ATOM 1321 C C . ILE A 1 165 ? 12.903 17.435 9.925 1.00 93.12 165 ILE A C 1
ATOM 1323 O O . ILE A 1 165 ? 12.354 17.146 10.988 1.00 93.12 165 ILE A O 1
ATOM 1327 N N . LEU A 1 166 ? 13.156 18.698 9.581 1.00 90.88 166 LEU A N 1
ATOM 1328 C CA . LEU A 1 166 ? 12.794 19.828 10.429 1.00 90.88 166 LEU A CA 1
ATOM 1329 C C . LEU A 1 166 ? 11.279 19.914 10.636 1.00 90.88 166 LEU A C 1
ATOM 1331 O O . LEU A 1 166 ? 10.815 20.042 11.767 1.00 90.88 166 LEU A O 1
ATOM 1335 N N . THR A 1 167 ? 10.520 19.777 9.549 1.00 90.69 167 THR A N 1
ATOM 1336 C CA . THR A 1 167 ? 9.053 19.806 9.572 1.00 90.69 167 THR A CA 1
ATOM 1337 C C . THR A 1 167 ? 8.488 18.698 10.463 1.00 90.69 167 THR A C 1
ATOM 1339 O O . THR A 1 167 ? 7.687 18.984 11.350 1.00 90.69 167 THR A O 1
ATOM 1342 N N . ASP A 1 168 ? 8.955 17.457 10.303 1.00 90.31 168 ASP A N 1
ATOM 1343 C CA . ASP A 1 168 ? 8.539 16.322 11.134 1.00 90.31 168 ASP A CA 1
ATOM 1344 C C . ASP A 1 168 ? 8.926 16.539 12.607 1.00 90.31 168 ASP A C 1
ATOM 1346 O O . ASP A 1 168 ? 8.156 16.243 13.519 1.00 90.31 168 ASP A O 1
ATOM 1350 N N . SER A 1 169 ? 10.111 17.091 12.869 1.00 90.06 169 SER A N 1
ATOM 1351 C CA . SER A 1 169 ? 10.595 17.346 14.235 1.00 90.06 169 SER A CA 1
ATOM 1352 C C . SER A 1 169 ? 9.737 18.371 14.979 1.00 90.06 169 SER A C 1
ATOM 1354 O O . SER A 1 169 ? 9.460 18.181 16.165 1.00 90.06 169 SER A O 1
ATOM 1356 N N . LEU A 1 170 ? 9.290 19.418 14.276 1.00 87.75 170 LEU A N 1
ATOM 1357 C CA . LEU A 1 170 ? 8.348 20.413 14.794 1.00 87.75 170 LEU A CA 1
ATOM 1358 C C . LEU A 1 170 ? 6.951 19.809 14.981 1.00 87.75 170 LEU A C 1
ATOM 1360 O O . LEU A 1 170 ? 6.326 20.015 16.018 1.00 87.75 170 LEU A O 1
ATOM 1364 N N . TYR A 1 171 ? 6.477 19.028 14.006 1.00 87.31 171 TYR A N 1
ATOM 1365 C CA . TYR A 1 171 ? 5.153 18.404 14.048 1.00 87.31 171 TYR A CA 1
ATOM 1366 C C . TYR A 1 171 ? 4.996 17.435 15.228 1.00 87.31 171 TYR A C 1
ATOM 1368 O O . TYR A 1 171 ? 4.000 17.486 15.945 1.00 87.31 171 TYR A O 1
ATOM 1376 N N . TYR A 1 172 ? 5.996 16.581 15.467 1.00 84.88 172 TYR A N 1
ATOM 1377 C CA . TYR A 1 172 ? 5.994 15.623 16.579 1.00 84.88 172 TYR A CA 1
ATOM 1378 C C . TYR A 1 172 ? 6.476 16.222 17.912 1.00 84.88 172 TYR A C 1
ATOM 1380 O O . TYR A 1 172 ? 6.621 15.490 18.889 1.00 84.88 172 TYR A O 1
ATOM 1388 N N . GLY A 1 173 ? 6.739 17.533 17.968 1.00 81.94 173 GLY A N 1
ATOM 1389 C CA . GLY A 1 173 ? 7.088 18.243 19.201 1.00 81.94 173 GLY A CA 1
ATOM 1390 C C . GLY A 1 173 ? 8.448 17.877 19.805 1.00 81.94 173 GLY A C 1
ATOM 1391 O O . GLY A 1 173 ? 8.672 18.141 20.983 1.00 81.94 173 GLY A O 1
ATOM 1392 N N . LYS A 1 174 ? 9.362 17.273 19.030 1.00 82.19 174 LYS A N 1
ATOM 1393 C CA . LYS A 1 174 ? 10.737 16.991 19.489 1.00 82.19 174 LYS A CA 1
ATOM 1394 C C . LYS A 1 174 ? 11.623 18.234 19.516 1.00 82.19 174 LYS A C 1
ATOM 1396 O O . LYS A 1 174 ? 12.563 18.305 20.300 1.00 82.19 174 LYS A O 1
ATOM 1401 N N . THR A 1 175 ? 11.320 19.192 18.647 1.00 80.00 175 THR A N 1
ATOM 1402 C CA . THR A 1 175 ? 11.938 20.518 18.601 1.00 80.00 175 THR A CA 1
ATOM 1403 C C . THR A 1 175 ? 10.824 21.556 18.649 1.00 80.00 175 THR A C 1
ATOM 1405 O O . THR A 1 175 ? 9.774 21.366 18.036 1.00 80.00 175 THR A O 1
ATOM 1408 N N . THR A 1 176 ? 11.037 22.660 19.361 1.00 81.94 176 THR A N 1
ATOM 1409 C CA . THR A 1 176 ? 10.164 23.840 19.323 1.00 81.94 176 THR A CA 1
ATOM 1410 C C . THR A 1 176 ? 10.825 24.962 18.528 1.00 81.94 176 THR A C 1
ATOM 1412 O O . THR A 1 176 ? 12.049 25.005 18.382 1.00 81.94 176 THR A O 1
ATOM 1415 N N . LEU A 1 177 ? 10.024 25.910 18.030 1.00 79.25 177 LEU A N 1
ATOM 1416 C CA . LEU A 1 177 ? 10.549 27.065 17.296 1.00 79.25 177 LEU A CA 1
ATOM 1417 C C . LEU A 1 177 ? 11.582 27.848 18.127 1.00 79.25 177 LEU A C 1
ATOM 1419 O O . LEU A 1 177 ? 12.586 28.295 17.589 1.00 79.25 177 LEU A O 1
ATOM 1423 N N . GLN A 1 178 ? 11.376 27.933 19.443 1.00 76.12 178 GLN A N 1
ATOM 1424 C CA . GLN A 1 178 ? 12.295 28.594 20.367 1.00 76.12 178 GLN A CA 1
ATOM 1425 C C . GLN A 1 178 ? 13.638 27.857 20.475 1.00 76.12 178 GLN A C 1
ATOM 1427 O O . GLN A 1 178 ? 14.678 28.465 20.266 1.00 76.12 178 GLN A O 1
ATOM 1432 N N . THR A 1 179 ? 13.635 26.530 20.654 1.00 77.31 179 THR A N 1
ATOM 1433 C CA . THR A 1 179 ? 14.886 25.738 20.687 1.00 77.31 179 THR A CA 1
ATOM 1434 C C . THR A 1 179 ? 15.688 25.797 19.385 1.00 77.31 179 THR A C 1
ATOM 1436 O O . THR A 1 179 ? 16.902 25.610 19.394 1.00 77.31 179 THR A O 1
ATOM 1439 N N . LEU A 1 180 ? 15.009 26.057 18.265 1.00 80.06 180 LEU A N 1
ATOM 1440 C CA . LEU A 1 180 ? 15.618 26.206 16.948 1.00 80.06 180 LEU A CA 1
ATOM 1441 C C . LEU A 1 180 ? 16.296 27.575 16.805 1.00 80.06 180 LEU A C 1
ATOM 1443 O O . LEU A 1 180 ? 17.406 27.644 16.288 1.00 80.06 180 LEU A O 1
ATOM 1447 N N . LEU A 1 181 ? 15.657 28.637 17.308 1.00 81.75 181 LEU A N 1
ATOM 1448 C CA . LEU A 1 181 ? 16.226 29.988 17.363 1.00 81.75 181 LEU A CA 1
ATOM 1449 C C . LEU A 1 181 ? 17.421 30.072 18.322 1.00 81.75 181 LEU A C 1
ATOM 1451 O O . LEU A 1 181 ? 18.405 30.733 18.008 1.00 81.75 181 LEU A O 1
ATOM 1455 N N . ASP A 1 182 ? 17.359 29.347 19.440 1.00 84.31 182 ASP A N 1
ATOM 1456 C CA . ASP A 1 182 ? 18.424 29.305 20.448 1.00 84.31 182 ASP A CA 1
ATOM 1457 C C . ASP A 1 182 ? 19.582 28.355 20.066 1.00 84.31 182 ASP A C 1
ATOM 1459 O O . ASP A 1 182 ? 20.526 28.193 20.836 1.00 84.31 182 ASP A O 1
ATOM 1463 N N . CYS A 1 183 ? 19.521 27.694 18.899 1.00 77.88 183 CYS A N 1
ATOM 1464 C CA . CYS A 1 183 ? 20.523 26.743 18.389 1.00 77.88 183 CYS A CA 1
ATOM 1465 C C . CYS A 1 183 ? 20.890 25.575 19.337 1.00 77.88 183 CYS A C 1
ATOM 1467 O O . CYS A 1 183 ? 21.900 24.900 19.129 1.00 77.88 183 CYS A O 1
ATOM 1469 N N . ASN A 1 184 ? 20.056 25.265 20.332 1.00 78.81 184 ASN A N 1
ATOM 1470 C CA . ASN A 1 184 ? 20.272 24.184 21.303 1.00 78.81 184 ASN A CA 1
ATOM 1471 C C . ASN A 1 184 ? 19.785 22.829 20.758 1.00 78.81 184 ASN A C 1
ATOM 1473 O O . ASN A 1 184 ? 18.855 22.212 21.285 1.00 78.81 184 ASN A O 1
ATOM 1477 N N . LEU A 1 185 ? 20.383 22.378 19.652 1.00 78.56 185 LEU A N 1
ATOM 1478 C CA . LEU A 1 185 ? 19.940 21.202 18.899 1.00 78.56 185 LEU A CA 1
ATOM 1479 C C . LEU A 1 185 ? 20.863 19.998 19.136 1.00 78.56 185 LEU A C 1
ATOM 1481 O O . LEU A 1 185 ? 22.052 20.039 18.829 1.00 78.56 185 LEU A O 1
ATOM 1485 N N . TYR A 1 186 ? 20.296 18.881 19.599 1.00 78.75 186 TYR A N 1
ATOM 1486 C CA . TYR A 1 186 ? 21.005 17.611 19.771 1.00 78.75 186 TYR A CA 1
ATOM 1487 C C . TYR A 1 186 ? 20.568 16.606 18.706 1.00 78.75 186 TYR A C 1
ATOM 1489 O O . TYR A 1 186 ? 19.409 16.190 18.665 1.00 78.75 186 TYR A O 1
ATOM 1497 N N . ILE A 1 187 ? 21.515 16.156 17.876 1.00 72.69 187 ILE A N 1
ATOM 1498 C CA . ILE A 1 187 ? 21.256 15.314 16.691 1.00 72.69 187 ILE A CA 1
ATOM 1499 C C . ILE A 1 187 ? 20.422 14.059 17.019 1.00 72.69 187 ILE A C 1
ATOM 1501 O O . ILE A 1 187 ? 19.545 13.680 16.246 1.00 72.69 187 ILE A O 1
ATOM 1505 N N . GLY A 1 188 ? 20.652 13.434 18.178 1.00 68.81 188 GLY A N 1
ATOM 1506 C CA . GLY A 1 188 ? 19.972 12.197 18.580 1.00 68.81 188 GLY A CA 1
ATOM 1507 C C . GLY A 1 188 ? 18.597 12.368 19.238 1.00 68.81 188 GLY A C 1
ATOM 1508 O O . GLY A 1 188 ? 17.847 11.395 19.316 1.00 68.81 188 GLY A O 1
ATOM 1509 N N . TYR A 1 189 ? 18.252 13.569 19.713 1.00 73.81 189 TYR A N 1
ATOM 1510 C CA . TYR A 1 189 ? 17.039 13.790 20.515 1.00 73.81 189 TYR A CA 1
ATOM 1511 C C . TYR A 1 189 ? 16.094 14.820 19.899 1.00 73.81 189 TYR A C 1
ATOM 1513 O O . TYR A 1 189 ? 14.883 14.619 19.910 1.00 73.81 189 TYR A O 1
ATOM 1521 N N . SER A 1 190 ? 16.637 15.880 19.306 1.00 79.38 190 SER A N 1
ATOM 1522 C CA . SER A 1 190 ? 15.861 16.997 18.765 1.00 79.38 190 SER A CA 1
ATOM 1523 C C . SER A 1 190 ? 15.203 16.660 17.424 1.00 79.38 190 SER A C 1
ATOM 1525 O O . SER A 1 190 ? 14.152 17.212 17.101 1.00 79.38 190 SER A O 1
ATOM 1527 N N . PHE A 1 191 ? 15.758 15.718 16.652 1.00 86.69 191 PHE A N 1
ATOM 1528 C CA . PHE A 1 191 ? 15.262 15.425 15.308 1.00 86.69 191 PHE A CA 1
ATOM 1529 C C . PHE A 1 191 ? 14.431 14.141 15.210 1.00 86.69 191 PHE A C 1
ATOM 1531 O O . PHE A 1 191 ? 14.733 13.091 15.789 1.00 86.69 191 PHE A O 1
ATOM 1538 N N . THR A 1 192 ? 13.377 14.217 14.404 1.00 87.44 192 THR A N 1
ATOM 1539 C CA . THR A 1 192 ? 12.590 13.076 13.945 1.00 87.44 192 THR A CA 1
ATOM 1540 C C . THR A 1 192 ? 13.029 12.716 12.532 1.00 87.44 192 THR A C 1
ATOM 1542 O O . THR A 1 192 ? 12.655 13.365 11.562 1.00 87.44 192 THR A O 1
ATOM 1545 N N . VAL A 1 193 ? 13.826 11.652 12.409 1.00 91.06 193 VAL A N 1
ATOM 1546 C CA . VAL A 1 193 ? 14.209 11.084 11.110 1.00 91.06 193 VAL A CA 1
ATOM 1547 C C . VAL A 1 193 ? 13.309 9.886 10.814 1.00 91.06 193 VAL A C 1
ATOM 1549 O O . VAL A 1 193 ? 13.575 8.765 11.248 1.00 91.06 193 VAL A O 1
ATOM 1552 N N . THR A 1 194 ? 12.220 10.128 10.088 1.00 89.00 194 THR A N 1
ATOM 1553 C CA . THR A 1 194 ? 11.153 9.144 9.840 1.00 89.00 194 THR A CA 1
ATOM 1554 C C . THR A 1 194 ? 11.650 7.823 9.226 1.00 89.00 194 THR A C 1
ATOM 1556 O O . THR A 1 194 ? 11.332 6.770 9.788 1.00 89.00 194 THR A O 1
ATOM 1559 N N . PRO A 1 195 ? 12.501 7.811 8.176 1.00 89.75 195 PRO A N 1
ATOM 1560 C CA . PRO A 1 195 ? 13.037 6.559 7.634 1.00 89.75 195 PRO A CA 1
ATOM 1561 C C . PRO A 1 195 ? 13.873 5.756 8.635 1.00 89.75 195 PRO A C 1
ATOM 1563 O O . PRO A 1 195 ? 13.752 4.535 8.705 1.00 89.75 195 PRO A O 1
ATOM 1566 N N . TYR A 1 196 ? 14.679 6.436 9.453 1.00 89.94 196 TYR A N 1
ATOM 1567 C CA . TYR A 1 196 ? 15.480 5.791 10.494 1.00 89.94 196 TYR A CA 1
ATOM 1568 C C . TYR A 1 196 ? 14.595 5.200 11.600 1.00 89.94 196 TYR A C 1
ATOM 1570 O O . TYR A 1 196 ? 14.767 4.041 11.977 1.00 89.94 196 TYR A O 1
ATOM 1578 N N . ASN A 1 197 ? 13.602 5.959 12.075 1.00 89.69 197 ASN A N 1
ATOM 1579 C CA . ASN A 1 197 ? 12.656 5.496 13.092 1.00 89.69 197 ASN A CA 1
ATOM 1580 C C . ASN A 1 197 ? 11.853 4.282 12.613 1.00 89.69 197 ASN A C 1
ATOM 1582 O O . ASN A 1 197 ? 11.641 3.345 13.380 1.00 89.69 197 ASN A O 1
ATOM 1586 N N . PHE A 1 198 ? 11.458 4.268 11.338 1.00 87.31 198 PHE A N 1
ATOM 1587 C CA . PHE A 1 198 ? 10.788 3.128 10.719 1.00 87.31 198 PHE A CA 1
ATOM 1588 C C . PHE A 1 198 ? 11.665 1.873 10.731 1.00 87.31 198 PHE A C 1
ATOM 1590 O O . PHE A 1 198 ? 11.202 0.810 11.144 1.00 87.31 198 PHE A O 1
ATOM 1597 N N . ILE A 1 199 ? 12.932 1.981 10.315 1.00 85.88 199 ILE A N 1
ATOM 1598 C CA . ILE A 1 199 ? 13.866 0.847 10.322 1.00 85.88 199 ILE A CA 1
ATOM 1599 C C . ILE A 1 199 ? 14.064 0.341 11.755 1.00 85.88 199 ILE A C 1
ATOM 1601 O O . ILE A 1 199 ? 13.899 -0.849 12.012 1.00 85.88 199 ILE A O 1
ATOM 1605 N N . LYS A 1 200 ? 14.327 1.248 12.706 1.00 88.69 200 LYS A N 1
ATOM 1606 C CA . LYS A 1 200 ? 14.507 0.913 14.126 1.00 88.69 200 LYS A CA 1
ATOM 1607 C C . LYS A 1 200 ? 13.290 0.190 14.711 1.00 88.69 200 LYS A C 1
ATOM 1609 O O . LYS A 1 200 ? 13.453 -0.771 15.456 1.00 88.69 200 LYS A O 1
ATOM 1614 N N . TYR A 1 201 ? 12.079 0.632 14.370 1.00 85.12 201 TYR A N 1
ATOM 1615 C CA . TYR A 1 201 ? 10.839 0.012 14.836 1.00 85.12 201 TYR A CA 1
ATOM 1616 C C . TYR A 1 201 ? 10.658 -1.414 14.295 1.00 85.12 201 TYR A C 1
ATOM 1618 O O . TYR A 1 201 ? 10.315 -2.312 15.063 1.00 85.12 201 TYR A O 1
ATOM 1626 N N . ASN A 1 202 ? 10.930 -1.625 13.000 1.00 81.44 202 ASN A N 1
ATOM 1627 C CA . ASN A 1 202 ? 10.746 -2.912 12.317 1.00 81.44 202 ASN A CA 1
ATOM 1628 C C . ASN A 1 202 ? 11.892 -3.912 12.547 1.00 81.44 202 ASN A C 1
ATOM 1630 O O . ASN A 1 202 ? 11.731 -5.097 12.278 1.00 81.44 202 ASN A O 1
ATOM 1634 N N . MET A 1 203 ? 13.043 -3.468 13.053 1.00 82.75 203 MET A N 1
ATOM 1635 C CA . MET A 1 203 ? 14.116 -4.371 13.484 1.00 82.75 203 MET A CA 1
ATOM 1636 C C . MET A 1 203 ? 13.784 -5.108 14.792 1.00 82.75 203 MET A C 1
ATOM 1638 O O . MET A 1 203 ? 14.422 -6.113 15.089 1.00 82.75 203 MET A O 1
ATOM 1642 N N . ASN A 1 204 ? 12.806 -4.638 15.576 1.00 85.88 204 ASN A N 1
ATOM 1643 C CA . ASN A 1 204 ? 12.418 -5.274 16.834 1.00 85.88 204 ASN A CA 1
ATOM 1644 C C . ASN A 1 204 ? 11.404 -6.419 16.596 1.00 85.88 204 ASN A C 1
ATOM 1646 O O . ASN A 1 204 ? 10.271 -6.140 16.186 1.00 85.88 204 ASN A O 1
ATOM 1650 N N . PRO A 1 205 ? 11.744 -7.686 16.915 1.00 83.56 205 PRO A N 1
ATOM 1651 C CA . PRO A 1 205 ? 10.854 -8.833 16.707 1.00 83.56 205 PRO A CA 1
ATOM 1652 C C . PRO A 1 205 ? 9.523 -8.733 17.462 1.00 83.56 205 PRO A C 1
ATOM 1654 O O . PRO A 1 205 ? 8.499 -9.195 16.961 1.00 83.56 205 PRO A O 1
ATOM 1657 N N . ASN A 1 206 ? 9.512 -8.087 18.634 1.00 83.25 206 ASN A N 1
ATOM 1658 C CA . ASN A 1 206 ? 8.305 -7.942 19.454 1.00 83.25 206 ASN A CA 1
ATOM 1659 C C . ASN A 1 206 ? 7.243 -7.073 18.770 1.00 83.25 206 ASN A C 1
ATOM 1661 O O . ASN A 1 206 ? 6.051 -7.329 18.917 1.00 83.25 206 ASN A O 1
ATOM 1665 N N . ASN A 1 207 ? 7.671 -6.072 17.995 1.00 81.69 207 ASN A N 1
ATOM 1666 C CA . ASN A 1 207 ? 6.763 -5.234 17.214 1.00 81.69 207 ASN A CA 1
ATOM 1667 C C . ASN A 1 207 ? 6.225 -6.004 16.000 1.00 81.69 207 ASN A C 1
ATOM 1669 O O . ASN A 1 207 ? 5.041 -5.933 15.693 1.00 81.69 207 ASN A O 1
ATOM 1673 N N . LEU A 1 208 ? 7.075 -6.795 15.339 1.00 75.00 208 LEU A N 1
ATOM 1674 C CA . LEU A 1 208 ? 6.680 -7.627 14.196 1.00 75.00 208 LEU A CA 1
ATOM 1675 C C . LEU A 1 208 ? 5.645 -8.689 14.572 1.00 75.00 208 LEU A C 1
ATOM 1677 O O . LEU A 1 208 ? 4.711 -8.925 13.808 1.00 75.00 208 LEU A O 1
ATOM 1681 N N . ALA A 1 209 ? 5.782 -9.298 15.752 1.00 72.62 209 ALA A N 1
ATOM 1682 C CA . ALA A 1 209 ? 4.844 -10.305 16.241 1.00 72.62 209 ALA A CA 1
ATOM 1683 C C . ALA A 1 209 ? 3.404 -9.772 16.354 1.00 72.62 209 ALA A C 1
ATOM 1685 O O . ALA A 1 209 ? 2.457 -10.530 16.163 1.00 72.62 209 ALA A O 1
ATOM 1686 N N . GLN A 1 210 ? 3.228 -8.468 16.595 1.00 70.12 210 GLN A N 1
ATOM 1687 C CA . GLN A 1 210 ? 1.905 -7.835 16.655 1.00 70.12 210 GLN A CA 1
ATOM 1688 C C . GLN A 1 210 ? 1.237 -7.705 15.278 1.00 70.12 210 GLN A C 1
ATOM 1690 O O . GLN A 1 210 ? 0.018 -7.589 15.201 1.00 70.12 210 GLN A O 1
ATOM 1695 N N . HIS A 1 211 ? 2.017 -7.733 14.194 1.00 64.56 211 HIS A N 1
ATOM 1696 C CA . HIS A 1 211 ? 1.546 -7.519 12.823 1.00 64.56 211 HIS A CA 1
ATOM 1697 C C . HIS A 1 211 ? 1.437 -8.808 11.993 1.00 64.56 211 HIS A C 1
ATOM 1699 O O . HIS A 1 211 ? 1.081 -8.749 10.817 1.00 64.56 211 HIS A O 1
ATOM 1705 N N . GLY A 1 212 ? 1.732 -9.963 12.595 1.00 71.06 212 GLY A N 1
ATOM 1706 C CA . GLY A 1 212 ? 1.747 -11.256 11.916 1.00 71.06 212 GLY A CA 1
ATOM 1707 C C . GLY A 1 212 ? 3.034 -11.500 11.124 1.00 71.06 212 GLY A C 1
ATOM 1708 O O . GLY A 1 212 ? 3.580 -10.613 10.460 1.00 71.06 212 GLY A O 1
ATOM 1709 N N . THR A 1 213 ? 3.531 -12.733 11.203 1.00 80.25 213 THR A N 1
ATOM 1710 C CA . THR A 1 213 ? 4.686 -13.206 10.437 1.00 80.25 213 THR A CA 1
ATOM 1711 C C . THR A 1 213 ? 4.215 -14.094 9.294 1.00 80.25 213 THR A C 1
ATOM 1713 O O . THR A 1 213 ? 3.369 -14.970 9.467 1.00 80.25 213 THR A O 1
ATOM 1716 N N . HIS A 1 214 ? 4.768 -13.868 8.106 1.00 84.50 214 HIS A N 1
ATOM 1717 C CA . HIS A 1 214 ? 4.421 -14.610 6.902 1.00 84.50 214 HIS A CA 1
ATOM 1718 C C . HIS A 1 214 ? 5.667 -15.264 6.292 1.00 84.50 214 HIS A C 1
ATOM 1720 O O . HIS A 1 214 ? 6.769 -14.716 6.398 1.00 84.50 214 HIS A O 1
ATOM 1726 N N . PRO A 1 215 ? 5.520 -16.415 5.612 1.00 90.81 215 PRO A N 1
ATOM 1727 C CA . PRO A 1 215 ? 6.593 -16.987 4.806 1.00 90.81 215 PRO A CA 1
ATOM 1728 C C . PRO A 1 215 ? 7.092 -16.002 3.744 1.00 90.81 215 PRO A C 1
ATOM 1730 O O . PRO A 1 215 ? 6.296 -15.260 3.165 1.00 90.81 215 PRO A O 1
ATOM 1733 N N . LEU A 1 216 ? 8.389 -16.056 3.415 1.00 90.12 216 LEU A N 1
ATOM 1734 C CA . LEU A 1 216 ? 9.035 -15.092 2.508 1.00 90.12 216 LEU A CA 1
ATOM 1735 C C . LEU A 1 216 ? 8.444 -15.068 1.086 1.00 90.12 216 LEU A C 1
ATOM 1737 O O . LEU A 1 216 ? 8.625 -14.098 0.353 1.00 90.12 216 LEU A O 1
ATOM 1741 N N . LEU A 1 217 ? 7.735 -16.128 0.692 1.00 92.94 217 LEU A N 1
ATOM 1742 C CA . LEU A 1 217 ? 7.121 -16.269 -0.627 1.00 92.94 217 LEU A CA 1
ATOM 1743 C C . LEU A 1 217 ? 5.681 -15.745 -0.700 1.00 92.94 217 LEU A C 1
ATOM 1745 O O . LEU A 1 217 ? 5.084 -15.814 -1.772 1.00 92.94 217 LEU A O 1
ATOM 1749 N N . THR A 1 218 ? 5.114 -15.215 0.386 1.00 94.00 218 THR A N 1
ATOM 1750 C CA . THR A 1 218 ? 3.706 -14.779 0.425 1.00 94.00 218 THR A CA 1
ATOM 1751 C C . THR A 1 218 ? 3.437 -13.654 -0.575 1.00 94.00 218 THR A C 1
ATOM 1753 O O . THR A 1 218 ? 2.461 -13.721 -1.321 1.00 94.00 218 THR A O 1
ATOM 1756 N N . HIS A 1 219 ? 4.333 -12.669 -0.695 1.00 94.06 219 HIS A N 1
ATOM 1757 C CA . HIS A 1 219 ? 4.231 -11.622 -1.714 1.00 94.06 219 HIS A CA 1
ATOM 1758 C C . HIS A 1 219 ? 4.133 -12.199 -3.130 1.00 94.06 219 HIS A C 1
ATOM 1760 O O . HIS A 1 219 ? 3.273 -11.785 -3.908 1.00 94.06 219 HIS A O 1
ATOM 1766 N N . THR A 1 220 ? 4.988 -13.168 -3.455 1.00 93.81 220 THR A N 1
ATOM 1767 C CA . THR A 1 220 ? 5.071 -13.729 -4.804 1.00 93.81 220 THR A CA 1
ATOM 1768 C C . THR A 1 220 ? 3.951 -14.723 -5.082 1.00 93.81 220 THR A C 1
ATOM 1770 O O . THR A 1 220 ? 3.301 -14.610 -6.108 1.00 93.81 220 THR A O 1
ATOM 1773 N N . LEU A 1 221 ? 3.702 -15.694 -4.203 1.00 94.44 221 LEU A N 1
ATOM 1774 C CA . LEU A 1 221 ? 2.804 -16.820 -4.485 1.00 94.44 221 LEU A CA 1
ATOM 1775 C C . LEU A 1 221 ? 1.351 -16.584 -4.068 1.00 94.44 221 LEU A C 1
ATOM 1777 O O . LEU A 1 221 ? 0.468 -17.243 -4.604 1.00 94.44 221 LEU A O 1
ATOM 1781 N N . VAL A 1 222 ? 1.089 -15.659 -3.141 1.00 93.00 222 VAL A N 1
ATOM 1782 C CA . VAL A 1 222 ? -0.268 -15.386 -2.641 1.00 93.00 222 VAL A CA 1
ATOM 1783 C C . VAL A 1 222 ? -0.722 -13.995 -3.066 1.00 93.00 222 VAL A C 1
ATOM 1785 O O . VAL A 1 222 ? -1.731 -13.851 -3.754 1.00 93.00 222 VAL A O 1
ATOM 1788 N N . ASN A 1 223 ? 0.052 -12.964 -2.727 1.00 93.25 223 ASN A N 1
ATOM 1789 C CA . ASN A 1 223 ? -0.381 -11.581 -2.915 1.00 93.25 223 ASN A CA 1
ATOM 1790 C C . ASN A 1 223 ? -0.403 -11.160 -4.395 1.00 93.25 223 ASN A C 1
ATOM 1792 O O . ASN A 1 223 ? -1.334 -10.472 -4.806 1.00 93.25 223 ASN A O 1
ATOM 1796 N N . LEU A 1 224 ? 0.573 -11.570 -5.219 1.00 92.75 224 LEU A N 1
ATOM 1797 C CA . LEU A 1 224 ? 0.545 -11.276 -6.662 1.00 92.75 224 LEU A CA 1
ATOM 1798 C C . LEU A 1 224 ? -0.672 -11.913 -7.364 1.00 92.75 224 LEU A C 1
ATOM 1800 O O . LEU A 1 224 ? -1.377 -11.175 -8.060 1.00 92.75 224 LEU A O 1
ATOM 1804 N N . PRO A 1 225 ? -0.972 -13.219 -7.192 1.00 93.06 225 PRO A N 1
ATOM 1805 C CA . PRO A 1 225 ? -2.207 -13.809 -7.709 1.00 93.06 225 PRO A CA 1
ATOM 1806 C C . PRO A 1 225 ? -3.465 -13.119 -7.205 1.00 93.06 225 PRO A C 1
ATOM 1808 O O . PRO A 1 225 ? -4.339 -12.830 -8.014 1.00 93.06 225 PRO A O 1
ATOM 1811 N N . LEU A 1 226 ? -3.530 -12.799 -5.910 1.00 88.94 226 LEU A N 1
ATOM 1812 C CA . LEU A 1 226 ? -4.682 -12.128 -5.312 1.00 88.94 226 LEU A CA 1
ATOM 1813 C C . LEU A 1 226 ? -4.948 -10.749 -5.936 1.00 88.94 226 LEU A C 1
ATOM 1815 O O . LEU A 1 226 ? -6.095 -10.388 -6.178 1.00 88.94 226 LEU A O 1
ATOM 1819 N N . LEU A 1 227 ? -3.895 -9.970 -6.200 1.00 89.12 227 LEU A N 1
ATOM 1820 C CA . LEU A 1 227 ? -4.028 -8.615 -6.739 1.00 89.12 227 LEU A CA 1
ATOM 1821 C C . LEU A 1 227 ? -4.274 -8.585 -8.249 1.00 89.12 227 LEU A C 1
ATOM 1823 O O . LEU A 1 227 ? -4.996 -7.715 -8.732 1.00 89.12 227 LEU A O 1
ATOM 1827 N N . TYR A 1 228 ? -3.645 -9.488 -9.007 1.00 89.38 228 TYR A N 1
ATOM 1828 C CA . TYR A 1 228 ? -3.590 -9.387 -10.470 1.00 89.38 228 TYR A CA 1
ATOM 1829 C C . TYR A 1 228 ? -4.267 -10.558 -11.207 1.00 89.38 228 TYR A C 1
ATOM 1831 O O . TYR A 1 228 ? -4.413 -10.502 -12.431 1.00 89.38 228 TYR A O 1
ATOM 1839 N N . ASN A 1 229 ? -4.736 -11.595 -10.509 1.00 91.06 229 ASN A N 1
ATOM 1840 C CA . ASN A 1 229 ? -5.492 -12.729 -11.055 1.00 91.06 229 ASN A CA 1
ATOM 1841 C C . ASN A 1 229 ? -4.829 -13.345 -12.302 1.00 91.06 229 ASN A C 1
ATOM 1843 O O . ASN A 1 229 ? -3.664 -13.742 -12.282 1.00 91.06 229 ASN A O 1
ATOM 1847 N N . VAL A 1 230 ? -5.556 -13.375 -13.426 1.00 89.50 230 VAL A N 1
ATOM 1848 C CA . VAL A 1 230 ? -5.085 -13.872 -14.729 1.00 89.50 230 VAL A CA 1
ATOM 1849 C C . VAL A 1 230 ? -3.781 -13.191 -15.160 1.00 89.50 230 VAL A C 1
ATOM 1851 O O . VAL A 1 230 ? -2.904 -13.846 -15.721 1.00 89.50 230 VAL A O 1
ATOM 1854 N N . LEU A 1 231 ? -3.607 -11.899 -14.861 1.00 88.62 231 LEU A N 1
ATOM 1855 C CA . LEU A 1 231 ? -2.392 -11.161 -15.209 1.00 88.62 231 LEU A CA 1
ATOM 1856 C C . LEU A 1 231 ? -1.171 -11.669 -14.423 1.00 88.62 231 LEU A C 1
ATOM 1858 O O . LEU A 1 231 ? -0.082 -11.721 -14.989 1.00 88.62 231 LEU A O 1
ATOM 1862 N N . ALA A 1 232 ? -1.340 -12.107 -13.167 1.00 92.06 232 ALA A N 1
ATOM 1863 C CA . ALA A 1 232 ? -0.261 -12.733 -12.395 1.00 92.06 232 ALA A CA 1
ATOM 1864 C C . ALA A 1 232 ? 0.183 -14.061 -13.018 1.00 92.06 232 ALA A C 1
ATOM 1866 O O . ALA A 1 232 ? 1.376 -14.315 -13.157 1.00 92.06 232 ALA A O 1
ATOM 1867 N N . VAL A 1 233 ? -0.773 -14.886 -13.456 1.00 90.94 233 VAL A N 1
ATOM 1868 C CA . VAL A 1 233 ? -0.476 -16.166 -14.117 1.00 90.94 233 VAL A CA 1
ATOM 1869 C C . VAL A 1 233 ? 0.309 -15.933 -15.408 1.00 90.94 233 VAL A C 1
ATOM 1871 O O . VAL A 1 233 ? 1.339 -16.567 -15.638 1.00 90.94 233 VAL A O 1
ATOM 1874 N N . VAL A 1 234 ? -0.123 -14.969 -16.227 1.00 87.75 234 VAL A N 1
ATOM 1875 C CA . VAL A 1 234 ? 0.600 -14.569 -17.445 1.00 87.75 234 VAL A CA 1
ATOM 1876 C C . VAL A 1 234 ? 2.008 -14.065 -17.112 1.00 87.75 234 VAL A C 1
ATOM 1878 O O . VAL A 1 234 ? 2.959 -14.418 -17.814 1.00 87.75 234 VAL A O 1
ATOM 1881 N N . ALA A 1 235 ? 2.160 -13.287 -16.036 1.00 89.75 235 ALA A N 1
ATOM 1882 C CA . ALA A 1 235 ? 3.457 -12.808 -15.570 1.00 89.75 235 ALA A CA 1
ATOM 1883 C C . ALA A 1 235 ? 4.392 -13.963 -15.185 1.00 89.75 235 ALA A C 1
ATOM 1885 O O . ALA A 1 235 ? 5.533 -13.990 -15.643 1.00 89.75 235 ALA A O 1
ATOM 1886 N N . PHE A 1 236 ? 3.917 -14.955 -14.423 1.00 92.25 236 PHE A N 1
ATOM 1887 C CA . PHE A 1 236 ? 4.728 -16.121 -14.060 1.00 92.25 236 PHE A CA 1
ATOM 1888 C C . PHE A 1 236 ? 5.169 -16.925 -15.276 1.00 92.25 236 PHE A C 1
ATOM 1890 O O . PHE A 1 236 ? 6.344 -17.268 -15.380 1.00 92.25 236 PHE A O 1
ATOM 1897 N N . VAL A 1 237 ? 4.272 -17.164 -16.236 1.00 88.69 237 VAL A N 1
ATOM 1898 C CA . VAL A 1 237 ? 4.619 -17.863 -17.482 1.00 88.69 237 VAL A CA 1
ATOM 1899 C C . VAL A 1 237 ? 5.670 -17.082 -18.277 1.00 88.69 237 VAL A C 1
ATOM 1901 O O . VAL A 1 237 ? 6.608 -17.672 -18.815 1.00 88.69 237 VAL A O 1
ATOM 1904 N N . ALA A 1 238 ? 5.543 -15.756 -18.355 1.00 84.38 238 ALA A N 1
ATOM 1905 C CA . ALA A 1 238 ? 6.503 -14.910 -19.057 1.00 84.38 238 ALA A CA 1
ATOM 1906 C C . ALA A 1 238 ? 7.879 -14.897 -18.370 1.00 84.38 238 ALA A C 1
ATOM 1908 O O . ALA A 1 238 ? 8.897 -15.056 -19.043 1.00 84.38 238 ALA A O 1
ATOM 1909 N N . VAL A 1 239 ? 7.916 -14.765 -17.041 1.00 86.50 239 VAL A N 1
ATOM 1910 C CA . VAL A 1 239 ? 9.158 -14.825 -16.254 1.00 86.50 239 VAL A CA 1
ATOM 1911 C C . VAL A 1 239 ? 9.813 -16.198 -16.388 1.00 86.50 239 VAL A C 1
ATOM 1913 O O . VAL A 1 239 ? 11.010 -16.273 -16.649 1.00 86.50 239 VAL A O 1
ATOM 1916 N N . TYR A 1 240 ? 9.040 -17.282 -16.311 1.00 87.56 240 TYR A N 1
ATOM 1917 C CA . TYR A 1 240 ? 9.542 -18.644 -16.495 1.00 87.56 240 TYR A CA 1
ATOM 1918 C C . TYR A 1 240 ? 10.207 -18.845 -17.866 1.00 87.56 240 TYR A C 1
ATOM 1920 O O . TYR A 1 240 ? 11.317 -19.369 -17.948 1.00 87.56 240 TYR A O 1
ATOM 1928 N N . LYS A 1 241 ? 9.591 -18.346 -18.948 1.00 83.75 241 LYS A N 1
ATOM 1929 C CA . LYS A 1 241 ? 10.194 -18.373 -20.294 1.00 83.75 241 LYS A CA 1
ATOM 1930 C C . LYS A 1 241 ? 11.518 -17.609 -20.350 1.00 83.75 241 LYS A C 1
ATOM 1932 O O . LYS A 1 241 ? 12.483 -18.105 -20.926 1.00 83.75 241 LYS A O 1
ATOM 1937 N N . ILE A 1 242 ? 11.583 -16.427 -19.734 1.00 83.50 242 ILE A N 1
ATOM 1938 C CA . ILE A 1 242 ? 12.815 -15.626 -19.663 1.00 83.50 242 ILE A CA 1
ATOM 1939 C C . ILE A 1 242 ? 13.911 -16.376 -18.897 1.00 83.50 242 ILE A C 1
ATOM 1941 O O . ILE A 1 242 ? 15.057 -16.389 -19.345 1.00 83.50 242 ILE A O 1
ATOM 1945 N N . LEU A 1 243 ? 13.568 -17.042 -17.790 1.00 86.25 243 LEU A N 1
ATOM 1946 C CA . LEU A 1 243 ? 14.512 -17.857 -17.024 1.00 86.25 243 LEU A CA 1
ATOM 1947 C C . LEU A 1 243 ? 15.068 -19.016 -17.858 1.00 86.25 243 LEU A C 1
ATOM 1949 O O . LEU A 1 243 ? 16.273 -19.246 -17.832 1.00 86.25 243 LEU A O 1
ATOM 1953 N N . ILE A 1 244 ? 14.236 -19.700 -18.650 1.00 87.75 244 ILE A N 1
ATOM 1954 C CA . ILE A 1 244 ? 14.703 -20.753 -19.567 1.00 87.75 244 ILE A CA 1
ATOM 1955 C C . ILE A 1 244 ? 15.705 -20.197 -20.585 1.00 87.75 244 ILE A C 1
ATOM 1957 O O . ILE A 1 244 ? 16.767 -20.785 -20.780 1.00 87.75 244 ILE A O 1
ATOM 1961 N N . VAL A 1 245 ? 15.401 -19.059 -21.218 1.00 84.56 245 VAL A N 1
ATOM 1962 C CA . VAL A 1 245 ? 16.309 -18.415 -22.186 1.00 84.56 245 VAL A CA 1
ATOM 1963 C C . VAL A 1 245 ? 17.632 -18.007 -21.535 1.00 84.56 245 VAL A C 1
ATOM 1965 O O . VAL A 1 245 ? 18.698 -18.230 -22.114 1.00 84.56 245 VAL A O 1
ATOM 1968 N N . ALA A 1 246 ? 17.581 -17.475 -20.312 1.00 83.31 246 ALA A N 1
ATOM 1969 C CA . ALA A 1 246 ? 18.771 -17.125 -19.544 1.00 83.31 246 ALA A CA 1
ATOM 1970 C C . ALA A 1 246 ? 19.614 -18.365 -19.190 1.00 83.31 246 ALA A C 1
ATOM 1972 O O . ALA A 1 246 ? 20.826 -18.359 -19.400 1.00 83.31 246 ALA A O 1
ATOM 1973 N N . MET A 1 247 ? 18.986 -19.456 -18.731 1.00 87.75 247 MET A N 1
ATOM 1974 C CA . MET A 1 247 ? 19.671 -20.724 -18.436 1.00 87.75 247 MET A CA 1
ATOM 1975 C C . MET A 1 247 ? 20.313 -21.341 -19.685 1.00 87.75 247 MET A C 1
ATOM 1977 O O . MET A 1 247 ? 21.411 -21.887 -19.610 1.00 87.75 247 MET A O 1
ATOM 1981 N N . ARG A 1 248 ? 19.678 -21.185 -20.853 1.00 89.56 248 ARG A N 1
ATOM 1982 C CA . ARG A 1 248 ? 20.223 -21.594 -22.160 1.00 89.56 248 ARG A CA 1
ATOM 1983 C C . ARG A 1 248 ? 21.320 -20.658 -22.688 1.00 89.56 248 ARG A C 1
ATOM 1985 O O . ARG A 1 248 ? 21.784 -20.847 -23.808 1.00 89.56 248 ARG A O 1
ATOM 1992 N N . LYS A 1 249 ? 21.746 -19.657 -21.903 1.00 86.00 249 LYS A N 1
ATOM 1993 C CA . LYS A 1 249 ? 22.787 -18.664 -22.238 1.00 86.00 249 LYS A CA 1
ATOM 1994 C C . LYS A 1 249 ? 22.510 -17.885 -23.530 1.00 86.00 249 LYS A C 1
ATOM 1996 O O . LYS A 1 249 ? 23.428 -17.374 -24.168 1.00 86.00 249 LYS A O 1
ATOM 2001 N N . GLN A 1 250 ? 21.242 -17.744 -23.908 1.00 83.19 250 GLN A N 1
ATOM 2002 C CA . GLN A 1 250 ? 20.829 -17.011 -25.105 1.00 83.19 250 GLN A CA 1
ATOM 2003 C C . GLN A 1 250 ? 20.684 -15.512 -24.795 1.00 83.19 250 GLN A C 1
ATOM 2005 O O . GLN A 1 250 ? 19.604 -14.930 -24.882 1.00 83.19 250 GLN A O 1
ATOM 2010 N N . TRP A 1 251 ? 21.790 -14.866 -24.412 1.00 77.75 251 TRP A N 1
ATOM 2011 C CA . TRP A 1 251 ? 21.809 -13.466 -23.957 1.00 77.75 251 TRP A CA 1
ATOM 2012 C C . TRP A 1 251 ? 21.290 -12.475 -25.008 1.00 77.75 251 TRP A C 1
ATOM 2014 O O . TRP A 1 251 ? 20.676 -11.470 -24.658 1.00 77.75 251 TRP A O 1
ATOM 2024 N N . ASN A 1 252 ? 21.469 -12.787 -26.295 1.00 78.50 252 ASN A N 1
ATOM 2025 C CA . ASN A 1 252 ? 20.985 -11.967 -27.412 1.00 78.50 252 ASN A CA 1
ATOM 2026 C C . ASN A 1 252 ? 19.451 -11.885 -27.489 1.00 78.50 252 ASN A C 1
ATOM 2028 O O . ASN A 1 252 ? 18.916 -10.937 -28.067 1.00 78.50 252 ASN A O 1
ATOM 2032 N N . SER A 1 253 ? 18.754 -12.861 -26.904 1.00 74.06 253 SER A N 1
ATOM 2033 C CA . SER A 1 253 ? 17.292 -12.941 -26.875 1.00 74.06 253 SER A CA 1
ATOM 2034 C C . SER A 1 253 ? 16.674 -12.209 -25.682 1.00 74.06 253 SER A C 1
ATOM 2036 O O . SER A 1 253 ? 15.453 -12.047 -25.625 1.00 74.06 253 SER A O 1
ATOM 2038 N N . LEU A 1 254 ? 17.492 -11.754 -24.726 1.00 74.62 254 LEU A N 1
ATOM 2039 C CA . LEU A 1 254 ? 17.025 -11.008 -23.562 1.00 74.62 254 LEU A CA 1
ATOM 2040 C C . LEU A 1 254 ? 16.811 -9.519 -23.887 1.00 74.62 254 LEU A C 1
ATOM 2042 O O . LEU A 1 254 ? 17.481 -8.957 -24.761 1.00 74.62 254 LEU A O 1
ATOM 2046 N N . PRO A 1 255 ? 15.897 -8.836 -23.169 1.00 71.25 255 PRO A N 1
ATOM 2047 C CA . PRO A 1 255 ? 15.710 -7.401 -23.322 1.00 71.25 255 PRO A CA 1
ATOM 2048 C C . PRO A 1 255 ? 17.020 -6.650 -23.067 1.00 71.25 255 PRO A C 1
ATOM 2050 O O . PRO A 1 255 ? 17.646 -6.805 -22.019 1.00 71.25 255 PRO A O 1
ATOM 2053 N N . ARG A 1 256 ? 17.419 -5.787 -24.008 1.00 71.38 256 ARG A N 1
ATOM 2054 C CA . ARG A 1 256 ? 18.613 -4.941 -23.847 1.00 71.38 256 ARG A CA 1
ATOM 2055 C C . ARG A 1 256 ? 18.482 -4.072 -22.593 1.00 71.38 256 ARG A C 1
ATOM 2057 O O . ARG A 1 256 ? 17.408 -3.521 -22.351 1.00 71.38 256 ARG A O 1
ATOM 2064 N N . VAL A 1 257 ? 19.585 -3.845 -21.875 1.00 71.25 257 VAL A N 1
ATOM 2065 C CA . VAL A 1 257 ? 19.635 -3.031 -20.636 1.00 71.25 257 VAL A CA 1
ATOM 2066 C C . VAL A 1 257 ? 19.059 -1.622 -20.834 1.00 71.25 257 VAL A C 1
ATOM 2068 O O . VAL A 1 257 ? 18.388 -1.070 -19.969 1.00 71.25 257 VAL A O 1
ATOM 2071 N N . GLN A 1 258 ? 19.259 -1.043 -22.018 1.00 68.69 258 GLN A N 1
ATOM 2072 C CA . GLN A 1 258 ? 18.760 0.290 -22.360 1.00 68.69 258 GLN A CA 1
ATOM 2073 C C . GLN A 1 258 ? 17.267 0.311 -22.735 1.00 68.69 258 GLN A C 1
ATOM 2075 O O . GLN A 1 258 ? 16.711 1.389 -22.958 1.00 68.69 258 GLN A O 1
ATOM 2080 N N . SER A 1 259 ? 16.600 -0.840 -22.845 1.00 75.25 259 SER A N 1
ATOM 2081 C CA . SER A 1 259 ? 15.195 -0.931 -23.249 1.00 75.25 259 SER A CA 1
ATOM 2082 C C . SER A 1 259 ? 14.240 -0.533 -22.120 1.00 75.25 259 SER A C 1
ATOM 2084 O O . SER A 1 259 ? 14.495 -0.771 -20.941 1.00 75.25 259 SER A O 1
ATOM 2086 N N . THR A 1 260 ? 13.094 0.042 -22.487 1.00 75.69 260 THR A N 1
ATOM 2087 C CA . THR A 1 260 ? 12.003 0.309 -21.538 1.00 75.69 260 THR A CA 1
ATOM 2088 C C . THR A 1 260 ? 11.459 -0.981 -20.921 1.00 75.69 260 THR A C 1
ATOM 2090 O O . THR A 1 260 ? 11.077 -0.994 -19.757 1.00 75.69 260 THR A O 1
ATOM 2093 N N . GLN A 1 261 ? 11.457 -2.077 -21.680 1.00 77.88 261 GLN A N 1
ATOM 2094 C CA . GLN A 1 261 ? 11.024 -3.380 -21.188 1.00 77.88 261 GLN A CA 1
ATOM 2095 C C . GLN A 1 261 ? 11.918 -3.867 -20.039 1.00 77.88 261 GLN A C 1
ATOM 2097 O O . GLN A 1 261 ? 11.401 -4.303 -19.015 1.00 77.88 261 GLN A O 1
ATOM 2102 N N . PHE A 1 262 ? 13.241 -3.716 -20.161 1.00 82.25 262 PHE A N 1
ATOM 2103 C CA . PHE A 1 262 ? 14.181 -4.042 -19.086 1.00 82.25 262 PHE A CA 1
ATOM 2104 C C . PHE A 1 262 ? 13.952 -3.181 -17.835 1.00 82.25 262 PHE A C 1
ATOM 2106 O O . PHE A 1 262 ? 13.882 -3.721 -16.733 1.00 82.25 262 PHE A O 1
ATOM 2113 N N . LEU A 1 263 ? 13.744 -1.866 -17.998 1.00 83.00 263 LEU A N 1
ATOM 2114 C CA . LEU A 1 263 ? 13.371 -0.975 -16.889 1.00 83.00 263 LEU A CA 1
ATOM 2115 C C . LEU A 1 263 ? 12.116 -1.472 -16.161 1.00 83.00 263 LEU A C 1
ATOM 2117 O O . LEU A 1 263 ? 12.092 -1.495 -14.933 1.00 83.00 263 LEU A O 1
ATOM 2121 N N . MET A 1 264 ? 11.078 -1.863 -16.901 1.00 83.06 264 MET A N 1
ATOM 2122 C CA . MET A 1 264 ? 9.821 -2.324 -16.309 1.00 83.06 264 MET A CA 1
ATOM 2123 C C . MET A 1 264 ? 9.984 -3.665 -15.595 1.00 83.06 264 MET A C 1
ATOM 2125 O O . MET A 1 264 ? 9.431 -3.834 -14.513 1.00 83.06 264 MET A O 1
ATOM 2129 N N . PHE A 1 265 ? 10.794 -4.584 -16.132 1.00 88.12 265 PHE A N 1
ATOM 2130 C CA . PHE A 1 265 ? 11.134 -5.829 -15.437 1.00 88.12 265 PHE A CA 1
ATOM 2131 C C . PHE A 1 265 ? 11.893 -5.563 -14.138 1.00 88.12 265 PHE A C 1
ATOM 2133 O O . PHE A 1 265 ? 11.548 -6.125 -13.104 1.00 88.12 265 PHE A O 1
ATOM 2140 N N . LEU A 1 266 ? 12.886 -4.673 -14.157 1.00 88.69 266 LEU A N 1
ATOM 2141 C CA . LEU A 1 266 ? 13.637 -4.330 -12.952 1.00 88.69 266 LEU A CA 1
ATOM 2142 C C . LEU A 1 266 ? 12.745 -3.603 -11.930 1.00 88.69 266 LEU A C 1
ATOM 2144 O O . LEU A 1 266 ? 12.779 -3.910 -10.745 1.00 88.69 266 LEU A O 1
ATOM 2148 N N . SER A 1 267 ? 11.858 -2.721 -12.396 1.00 89.00 267 SER A N 1
ATOM 2149 C CA . SER A 1 267 ? 10.867 -2.027 -11.556 1.00 89.00 267 SER A CA 1
ATOM 2150 C C . SER A 1 267 ? 9.782 -2.953 -10.999 1.00 89.00 267 SER A C 1
ATOM 2152 O O . SER A 1 267 ? 9.076 -2.564 -10.074 1.00 89.00 267 SER A O 1
ATOM 2154 N N . LEU A 1 268 ? 9.647 -4.168 -11.538 1.00 90.75 268 LEU A N 1
ATOM 2155 C CA . LEU A 1 268 ? 8.820 -5.232 -10.978 1.00 90.75 268 LEU A CA 1
ATOM 2156 C C . LEU A 1 268 ? 9.603 -6.062 -9.950 1.00 90.75 268 LEU A C 1
ATOM 2158 O O . LEU A 1 268 ? 9.158 -6.231 -8.818 1.00 90.75 268 LEU A O 1
ATOM 2162 N N . LEU A 1 269 ? 10.769 -6.580 -10.346 1.00 92.38 269 LEU A N 1
ATOM 2163 C CA . LEU A 1 269 ? 11.527 -7.561 -9.567 1.00 92.38 269 LEU A CA 1
ATOM 2164 C C . LEU A 1 269 ? 12.251 -6.948 -8.366 1.00 92.38 269 LEU A C 1
ATOM 2166 O O . LEU A 1 269 ? 12.274 -7.561 -7.304 1.00 92.38 269 LEU A O 1
ATOM 2170 N N . THR A 1 270 ? 12.821 -5.748 -8.504 1.00 92.56 270 THR A N 1
ATOM 2171 C CA . THR A 1 270 ? 13.578 -5.085 -7.432 1.00 92.56 270 THR A CA 1
ATOM 2172 C C . THR A 1 270 ? 12.719 -4.822 -6.190 1.00 92.56 270 THR A C 1
ATOM 2174 O O . THR A 1 270 ? 13.066 -5.333 -5.123 1.00 92.56 270 THR A O 1
ATOM 2177 N N . PRO A 1 271 ? 11.590 -4.091 -6.273 1.00 92.31 271 PRO A N 1
ATOM 2178 C CA . PRO A 1 271 ? 10.722 -3.904 -5.114 1.00 92.31 271 PRO A CA 1
ATOM 2179 C C . PRO A 1 271 ? 10.121 -5.214 -4.603 1.00 92.31 271 PRO A C 1
ATOM 2181 O O . PRO A 1 271 ? 10.058 -5.400 -3.392 1.00 92.31 271 PRO A O 1
ATOM 2184 N N . LEU A 1 272 ? 9.735 -6.147 -5.483 1.00 93.62 272 LEU A N 1
ATOM 2185 C CA . LEU A 1 272 ? 9.215 -7.446 -5.051 1.00 93.62 272 LEU A CA 1
ATOM 2186 C C . LEU A 1 272 ? 10.243 -8.210 -4.204 1.00 93.62 272 LEU A C 1
ATOM 2188 O O . LEU A 1 272 ? 9.893 -8.720 -3.144 1.00 93.62 272 LEU A O 1
ATOM 2192 N N . PHE A 1 273 ? 11.507 -8.246 -4.631 1.00 93.88 273 PHE A N 1
ATOM 2193 C CA . PHE A 1 273 ? 12.591 -8.895 -3.898 1.00 93.88 273 PHE A CA 1
ATOM 2194 C C . PHE A 1 273 ? 12.816 -8.244 -2.530 1.00 93.88 273 PHE A C 1
ATOM 2196 O O . PHE A 1 273 ? 12.689 -8.916 -1.510 1.00 93.88 273 PHE A O 1
ATOM 2203 N N . PHE A 1 274 ? 13.081 -6.933 -2.491 1.00 92.56 274 PHE A N 1
ATOM 2204 C CA . PHE A 1 274 ? 13.416 -6.242 -1.242 1.00 92.56 274 PHE A CA 1
ATOM 2205 C C . PHE A 1 274 ? 12.269 -6.246 -0.228 1.00 92.56 274 PHE A C 1
ATOM 2207 O O . PHE A 1 274 ? 12.516 -6.399 0.965 1.00 92.56 274 PHE A O 1
ATOM 2214 N N . LEU A 1 275 ? 11.017 -6.118 -0.676 1.00 90.75 275 LEU A N 1
ATOM 2215 C CA . LEU A 1 275 ? 9.863 -6.178 0.225 1.00 90.75 275 LEU A CA 1
ATOM 2216 C C . LEU A 1 275 ? 9.589 -7.594 0.730 1.00 90.75 275 LEU A C 1
ATOM 2218 O O . LEU A 1 275 ? 9.052 -7.750 1.820 1.00 90.75 275 LEU A O 1
ATOM 2222 N N . SER A 1 276 ? 9.975 -8.622 -0.027 1.00 92.69 276 SER A N 1
ATOM 2223 C CA . SER A 1 276 ? 9.832 -10.019 0.395 1.00 92.69 276 SER A CA 1
ATOM 2224 C C . SER A 1 276 ? 10.882 -10.460 1.415 1.00 92.69 276 SER A C 1
ATOM 2226 O O . SER A 1 276 ? 10.702 -11.501 2.034 1.00 92.69 276 SER A O 1
ATOM 2228 N N . LEU A 1 277 ? 11.949 -9.680 1.632 1.00 89.44 277 LEU A N 1
ATOM 2229 C CA . LEU A 1 277 ? 12.917 -9.944 2.706 1.00 89.44 277 LEU A CA 1
ATOM 2230 C C . LEU A 1 277 ? 12.326 -9.687 4.097 1.00 89.44 277 LEU A C 1
ATOM 2232 O O . LEU A 1 277 ? 12.789 -10.264 5.077 1.00 89.44 277 LEU A O 1
ATOM 2236 N N . PHE A 1 278 ? 11.308 -8.829 4.191 1.00 85.69 278 PHE A N 1
ATOM 2237 C CA . PHE A 1 278 ? 10.623 -8.569 5.449 1.00 85.69 278 PHE A CA 1
ATOM 2238 C C . PHE A 1 278 ? 9.538 -9.634 5.687 1.00 85.69 278 PHE A C 1
ATOM 2240 O O . PHE A 1 278 ? 8.788 -9.963 4.763 1.00 85.69 278 PHE A O 1
ATOM 2247 N N . PRO A 1 279 ? 9.417 -10.168 6.918 1.00 83.62 279 PRO A N 1
ATOM 2248 C CA . PRO A 1 279 ? 8.437 -11.210 7.236 1.00 83.62 279 PRO A CA 1
ATOM 2249 C C . PRO A 1 279 ? 6.994 -10.686 7.260 1.00 83.62 279 PRO A C 1
ATOM 2251 O O . PRO A 1 279 ? 6.053 -11.470 7.183 1.00 83.62 279 PRO A O 1
ATOM 2254 N N . HIS A 1 280 ? 6.797 -9.370 7.352 1.00 84.31 280 HIS A N 1
ATOM 2255 C CA . HIS A 1 280 ? 5.478 -8.754 7.287 1.00 84.31 280 HIS A CA 1
ATOM 2256 C C . HIS A 1 280 ? 5.085 -8.499 5.821 1.00 84.31 280 HIS A C 1
ATOM 2258 O O . HIS A 1 280 ? 5.535 -7.533 5.202 1.00 84.31 280 HIS A O 1
ATOM 2264 N N . GLN A 1 281 ? 4.278 -9.402 5.255 1.00 87.88 281 GLN A N 1
ATOM 2265 C CA . GLN A 1 281 ? 3.983 -9.464 3.819 1.00 87.88 281 GLN A CA 1
ATOM 2266 C C . GLN A 1 281 ? 2.505 -9.249 3.490 1.00 87.88 281 GLN A C 1
ATOM 2268 O O . GLN A 1 281 ? 1.801 -10.156 3.042 1.00 87.88 281 GLN A O 1
ATOM 2273 N N . GLU A 1 282 ? 2.028 -8.024 3.661 1.00 86.00 282 GLU A N 1
ATOM 2274 C CA . GLU A 1 282 ? 0.668 -7.665 3.267 1.00 86.00 282 GLU A CA 1
ATOM 2275 C C . GLU A 1 282 ? 0.578 -7.279 1.778 1.00 86.00 282 GLU A C 1
ATOM 2277 O O . GLU A 1 282 ? 1.440 -6.559 1.257 1.00 86.00 282 GLU A O 1
ATOM 2282 N N . PRO A 1 283 ? -0.518 -7.634 1.081 1.00 86.62 283 PRO A N 1
ATOM 2283 C CA . PRO A 1 283 ? -0.674 -7.356 -0.348 1.00 86.62 283 PRO A CA 1
ATOM 2284 C C . PRO A 1 283 ? -0.600 -5.858 -0.681 1.00 86.62 283 PRO A C 1
ATOM 2286 O O . PRO A 1 283 ? -0.119 -5.473 -1.748 1.00 86.62 283 PRO A O 1
ATOM 2289 N N . ARG A 1 284 ? -0.993 -4.980 0.252 1.00 85.69 284 ARG A N 1
ATOM 2290 C CA . ARG A 1 284 ? -0.941 -3.524 0.053 1.00 85.69 284 ARG A CA 1
ATOM 2291 C C . ARG A 1 284 ? 0.455 -2.978 -0.249 1.00 85.69 284 ARG A C 1
ATOM 2293 O O . ARG A 1 284 ? 0.560 -1.914 -0.858 1.00 85.69 284 ARG A O 1
ATOM 2300 N N . PHE A 1 285 ? 1.522 -3.661 0.171 1.00 87.19 285 PHE A N 1
ATOM 2301 C CA . PHE A 1 285 ? 2.887 -3.201 -0.086 1.00 87.19 285 PHE A CA 1
ATOM 2302 C C . PHE A 1 285 ? 3.293 -3.348 -1.551 1.00 87.19 285 PHE A C 1
ATOM 2304 O O . PHE A 1 285 ? 4.109 -2.560 -2.016 1.00 87.19 285 PHE A O 1
ATOM 2311 N N . ILE A 1 286 ? 2.694 -4.285 -2.291 1.00 91.00 286 ILE A N 1
ATOM 2312 C CA . ILE A 1 286 ? 3.058 -4.597 -3.681 1.00 91.00 286 ILE A CA 1
ATOM 2313 C C . ILE A 1 286 ? 2.042 -4.089 -4.722 1.00 91.00 286 ILE A C 1
ATOM 2315 O O . ILE A 1 286 ? 2.234 -4.284 -5.922 1.00 91.00 286 ILE A O 1
ATOM 2319 N N . ILE A 1 287 ? 0.995 -3.366 -4.307 1.00 87.19 287 ILE A N 1
ATOM 2320 C CA . ILE A 1 287 ? 0.103 -2.631 -5.230 1.00 87.19 287 ILE A CA 1
ATOM 2321 C C . ILE A 1 287 ? 0.860 -1.707 -6.199 1.00 87.19 287 ILE A C 1
ATOM 2323 O O . ILE A 1 287 ? 0.486 -1.658 -7.373 1.00 87.19 287 ILE A O 1
ATOM 2327 N N . PRO A 1 288 ? 1.944 -1.009 -5.803 1.00 85.81 288 PRO A N 1
ATOM 2328 C CA . PRO A 1 288 ? 2.659 -0.137 -6.732 1.00 85.81 288 PRO A CA 1
ATOM 2329 C C . PRO A 1 288 ? 3.320 -0.875 -7.918 1.00 85.81 288 PRO A C 1
ATOM 2331 O O . PRO A 1 288 ? 3.731 -0.237 -8.886 1.00 85.81 288 PRO A O 1
ATOM 2334 N N . LEU A 1 289 ? 3.357 -2.217 -7.906 1.00 89.31 289 LEU A N 1
ATOM 2335 C CA . LEU A 1 289 ? 3.753 -3.041 -9.057 1.00 89.31 289 LEU A CA 1
ATOM 2336 C C . LEU A 1 289 ? 2.727 -3.022 -10.205 1.00 89.31 289 LEU A C 1
ATOM 2338 O O . LEU A 1 289 ? 3.006 -3.563 -11.272 1.00 89.31 289 LEU A O 1
ATOM 2342 N N . THR A 1 290 ? 1.567 -2.379 -10.032 1.00 87.50 290 THR A N 1
ATOM 2343 C CA . THR A 1 290 ? 0.493 -2.351 -11.038 1.00 87.50 290 THR A CA 1
ATOM 2344 C C . THR A 1 290 ? 0.985 -1.812 -12.379 1.00 87.50 290 THR A C 1
ATOM 2346 O O . THR A 1 290 ? 0.725 -2.420 -13.416 1.00 87.50 290 THR A O 1
ATOM 2349 N N . LEU A 1 291 ? 1.742 -0.709 -12.379 1.00 83.00 291 LEU A N 1
ATOM 2350 C CA . LEU A 1 291 ? 2.244 -0.102 -13.613 1.00 83.00 291 LEU A CA 1
ATOM 2351 C C . LEU A 1 291 ? 3.177 -1.043 -14.403 1.00 83.00 291 LEU A C 1
ATOM 2353 O O . LEU A 1 291 ? 2.869 -1.309 -15.568 1.00 83.00 291 LEU A O 1
ATOM 2357 N N . PRO A 1 292 ? 4.278 -1.580 -13.833 1.00 86.94 292 PRO A N 1
ATOM 2358 C CA . PRO A 1 292 ? 5.130 -2.508 -14.572 1.00 86.94 292 PRO A CA 1
ATOM 2359 C C . PRO A 1 292 ? 4.407 -3.815 -14.935 1.00 86.94 292 PRO A C 1
ATOM 2361 O O . PRO A 1 292 ? 4.622 -4.323 -16.034 1.00 86.94 292 PRO A O 1
ATOM 2364 N N . MET A 1 293 ? 3.503 -4.324 -14.088 1.00 86.19 293 MET A N 1
ATOM 2365 C CA . MET A 1 293 ? 2.697 -5.516 -14.392 1.00 86.19 293 MET A CA 1
ATOM 2366 C C . MET A 1 293 ? 1.819 -5.315 -15.630 1.00 86.19 293 MET A C 1
ATOM 2368 O O . MET A 1 293 ? 1.848 -6.121 -16.562 1.00 86.19 293 MET A O 1
ATOM 2372 N N . VAL A 1 294 ? 1.051 -4.223 -15.666 1.00 84.94 294 VAL A N 1
ATOM 2373 C CA . VAL A 1 294 ? 0.169 -3.909 -16.795 1.00 84.94 294 VAL A CA 1
ATOM 2374 C C . VAL A 1 294 ? 0.995 -3.630 -18.047 1.00 84.94 294 VAL A C 1
ATOM 2376 O O . VAL A 1 294 ? 0.678 -4.165 -19.107 1.00 84.94 294 VAL A O 1
ATOM 2379 N N . PHE A 1 295 ? 2.076 -2.854 -17.939 1.00 81.50 295 PHE A N 1
ATOM 2380 C CA . PHE A 1 295 ? 2.922 -2.528 -19.087 1.00 81.50 295 PHE A CA 1
ATOM 2381 C C . PHE A 1 295 ? 3.528 -3.779 -19.739 1.00 81.50 295 PHE A C 1
ATOM 2383 O O . PHE A 1 295 ? 3.513 -3.903 -20.961 1.00 81.50 295 PHE A O 1
ATOM 2390 N N . LEU A 1 296 ? 4.055 -4.709 -18.937 1.00 81.69 296 LEU A N 1
ATOM 2391 C CA . LEU A 1 296 ? 4.742 -5.897 -19.447 1.00 81.69 296 LEU A CA 1
ATOM 2392 C C . LEU A 1 296 ? 3.787 -6.977 -19.954 1.00 81.69 296 LEU A C 1
ATOM 2394 O O . LEU A 1 296 ? 4.091 -7.634 -20.948 1.00 81.69 296 LEU A O 1
ATOM 2398 N N . PHE A 1 297 ? 2.666 -7.196 -19.264 1.00 84.19 297 PHE A N 1
ATOM 2399 C CA . PHE A 1 297 ? 1.882 -8.421 -19.446 1.00 84.19 297 PHE A CA 1
ATOM 2400 C C . PHE A 1 297 ? 0.476 -8.194 -20.005 1.00 84.19 297 PHE A C 1
ATOM 2402 O O . PHE A 1 297 ? -0.120 -9.147 -20.508 1.00 84.19 297 PHE A O 1
ATOM 2409 N N . SER A 1 298 ? -0.054 -6.962 -20.002 1.00 79.31 298 SER A N 1
ATOM 2410 C CA . SER A 1 298 ? -1.354 -6.691 -20.636 1.00 79.31 298 SER A CA 1
ATOM 2411 C C . SER A 1 298 ? -1.377 -6.949 -22.148 1.00 79.31 298 SER A C 1
ATOM 2413 O O . SER A 1 298 ? -2.386 -7.494 -22.609 1.00 79.31 298 SER A O 1
ATOM 2415 N N . PRO A 1 299 ? -0.305 -6.684 -22.937 1.00 76.06 299 PRO A N 1
ATOM 2416 C CA . PRO A 1 299 ? -0.324 -6.992 -24.363 1.00 76.06 299 PRO A CA 1
ATOM 2417 C C . PRO A 1 299 ? -0.592 -8.471 -24.628 1.00 76.06 299 PRO A C 1
ATOM 2419 O O . PRO A 1 299 ? -1.315 -8.777 -25.561 1.00 76.06 299 PRO A O 1
ATOM 2422 N N . ASN A 1 300 ? -0.117 -9.376 -23.768 1.00 72.12 300 ASN A N 1
ATOM 2423 C CA . ASN A 1 300 ? -0.310 -10.821 -23.920 1.00 72.12 300 ASN A CA 1
ATOM 2424 C C . ASN A 1 300 ? -1.772 -11.261 -23.724 1.00 72.12 300 ASN A C 1
ATOM 2426 O O . ASN A 1 300 ? -2.148 -12.344 -24.170 1.00 72.12 300 ASN A O 1
ATOM 2430 N N . ILE A 1 301 ? -2.589 -10.440 -23.055 1.00 70.69 301 ILE A N 1
ATOM 2431 C CA . ILE A 1 301 ? -4.023 -10.682 -22.850 1.00 70.69 301 ILE A CA 1
ATOM 2432 C C . ILE A 1 301 ? -4.831 -10.117 -24.027 1.00 70.69 301 ILE A C 1
ATOM 2434 O O . ILE A 1 301 ? -5.706 -10.804 -24.547 1.00 70.69 301 ILE A O 1
ATOM 2438 N N . TYR A 1 302 ? -4.531 -8.886 -24.460 1.00 63.88 302 TYR A N 1
ATOM 2439 C CA . TYR A 1 302 ? -5.271 -8.194 -25.529 1.00 63.88 302 TYR A CA 1
ATOM 2440 C C . TYR A 1 302 ? -4.878 -8.646 -26.938 1.00 63.88 302 TYR A C 1
ATOM 2442 O O . TYR A 1 302 ? -5.719 -8.766 -27.825 1.00 63.88 302 TYR A O 1
ATOM 2450 N N . ALA A 1 303 ? -3.595 -8.906 -27.144 1.00 56.81 303 ALA A N 1
ATOM 2451 C CA . ALA A 1 303 ? -3.019 -9.387 -28.380 1.00 56.81 303 ALA A CA 1
ATOM 2452 C C . ALA A 1 303 ? -2.284 -10.686 -28.044 1.00 56.81 303 ALA A C 1
ATOM 2454 O O . ALA A 1 303 ? -1.140 -10.656 -27.593 1.00 56.81 303 ALA A O 1
ATOM 2455 N N . ALA A 1 304 ? -2.912 -11.845 -28.258 1.00 50.81 304 ALA A N 1
ATOM 2456 C CA . ALA A 1 304 ? -2.229 -13.147 -28.203 1.00 50.81 304 ALA A CA 1
ATOM 2457 C C . ALA A 1 304 ? -1.191 -13.294 -29.343 1.00 50.81 304 ALA A C 1
ATOM 2459 O O . ALA A 1 304 ? -1.197 -14.271 -30.085 1.00 50.81 304 ALA A O 1
ATOM 2460 N N . ASN A 1 305 ? -0.306 -12.309 -29.494 1.00 46.25 305 ASN A N 1
ATOM 2461 C CA . ASN A 1 305 ? 0.670 -12.152 -30.562 1.00 46.25 305 ASN A CA 1
ATOM 2462 C C . ASN A 1 305 ? 2.107 -12.293 -30.042 1.00 46.25 305 ASN A C 1
ATOM 2464 O O . ASN A 1 305 ? 3.032 -12.334 -30.844 1.00 46.25 305 ASN A O 1
ATOM 2468 N N . TRP A 1 306 ? 2.328 -12.402 -28.728 1.00 41.97 306 TRP A N 1
ATOM 2469 C CA . TRP A 1 306 ? 3.659 -12.658 -28.175 1.00 41.97 306 TRP A CA 1
ATOM 2470 C C . TRP A 1 306 ? 3.887 -14.161 -28.014 1.00 41.97 306 TRP A C 1
ATOM 2472 O O . TRP A 1 306 ? 3.530 -14.776 -27.007 1.00 41.97 306 TRP A O 1
ATOM 2482 N N . GLY A 1 307 ? 4.475 -14.757 -29.050 1.00 41.78 307 GLY A N 1
ATOM 2483 C CA . GLY A 1 307 ? 5.007 -16.116 -29.034 1.00 41.78 307 GLY A CA 1
ATOM 2484 C C . GLY A 1 307 ? 6.533 -16.089 -28.981 1.00 41.78 307 GLY A C 1
ATOM 2485 O O . GLY A 1 307 ? 7.160 -15.192 -29.538 1.00 41.78 307 GLY A O 1
ATOM 2486 N N . MET A 1 308 ? 7.142 -17.078 -28.322 1.00 41.22 308 MET A N 1
ATOM 2487 C CA . MET A 1 308 ? 8.543 -17.386 -28.612 1.00 41.22 308 MET A CA 1
ATOM 2488 C C . MET A 1 308 ? 8.558 -18.100 -29.954 1.00 41.22 308 MET A C 1
ATOM 2490 O O . MET A 1 308 ? 7.926 -19.147 -30.084 1.00 41.22 308 MET A O 1
ATOM 2494 N N . GLN A 1 309 ? 9.209 -17.508 -30.949 1.00 41.78 309 GLN A N 1
ATOM 2495 C CA . GLN A 1 309 ? 9.425 -18.176 -32.221 1.00 41.78 309 GLN A CA 1
ATOM 2496 C C . GLN A 1 309 ? 10.791 -18.849 -32.154 1.00 41.78 309 GLN A C 1
ATOM 2498 O O . GLN A 1 309 ? 11.813 -18.173 -32.014 1.00 41.78 309 GLN A O 1
ATOM 2503 N N . GLU A 1 310 ? 10.777 -20.178 -32.185 1.00 43.03 310 GLU A N 1
ATOM 2504 C CA . GLU A 1 310 ? 11.975 -20.991 -32.354 1.00 43.03 310 GLU A CA 1
ATOM 2505 C C . GLU A 1 310 ? 12.506 -20.757 -33.768 1.00 43.03 310 GLU A C 1
ATOM 2507 O O . GLU A 1 310 ? 11.787 -20.909 -34.760 1.00 43.03 310 GLU A O 1
ATOM 2512 N N . GLN A 1 311 ? 13.732 -20.260 -33.846 1.00 53.94 311 GLN A N 1
ATOM 2513 C CA . GLN A 1 311 ? 14.451 -20.063 -35.090 1.00 53.94 311 GLN A CA 1
ATOM 2514 C C . GLN A 1 311 ? 15.131 -21.379 -35.488 1.00 53.94 311 GLN A C 1
ATOM 2516 O O . GLN A 1 311 ? 15.382 -22.249 -34.657 1.00 53.94 311 GLN A O 1
ATOM 2521 N N . ALA A 1 312 ? 15.438 -21.520 -36.778 1.00 43.97 312 ALA A N 1
ATOM 2522 C CA . ALA A 1 312 ? 16.048 -22.727 -37.339 1.00 43.97 312 ALA A CA 1
ATOM 2523 C C . ALA A 1 312 ? 17.426 -23.078 -36.734 1.00 43.97 312 ALA A C 1
ATOM 2525 O O . ALA A 1 312 ? 17.903 -24.192 -36.909 1.00 43.97 312 ALA A O 1
ATOM 2526 N N . ASP A 1 313 ? 18.054 -22.146 -36.014 1.00 45.91 313 ASP A N 1
ATOM 2527 C CA . ASP A 1 313 ? 19.318 -22.323 -35.292 1.00 45.91 313 ASP A CA 1
ATOM 2528 C C . ASP A 1 313 ? 19.134 -22.786 -33.828 1.00 45.91 313 ASP A C 1
ATOM 2530 O O . ASP A 1 313 ? 20.106 -22.861 -33.077 1.00 45.91 313 ASP A O 1
ATOM 2534 N N . GLY A 1 314 ? 17.899 -23.070 -33.393 1.00 46.53 314 GLY A N 1
ATOM 2535 C CA . GLY A 1 314 ? 17.574 -23.435 -32.008 1.00 46.53 314 GLY A CA 1
ATOM 2536 C C . GLY A 1 314 ? 17.543 -22.249 -31.030 1.00 46.53 314 GLY A C 1
ATOM 2537 O O . GLY A 1 314 ? 17.402 -22.438 -29.815 1.00 46.53 314 GLY A O 1
ATOM 2538 N N . SER A 1 315 ? 17.675 -21.012 -31.522 1.00 40.16 315 SER A N 1
ATOM 2539 C CA . SER A 1 315 ? 17.503 -19.799 -30.721 1.00 40.16 315 SER A CA 1
ATOM 2540 C C . SER A 1 315 ? 16.038 -19.355 -30.679 1.00 40.16 315 SER A C 1
ATOM 2542 O O . SER A 1 315 ? 15.275 -19.561 -31.621 1.00 40.16 315 SER A O 1
ATOM 2544 N N . TYR A 1 316 ? 15.603 -18.747 -29.572 1.00 50.12 316 TYR A N 1
ATOM 2545 C CA . TYR A 1 316 ? 14.242 -18.212 -29.459 1.00 50.12 316 TYR A CA 1
ATOM 2546 C C . TYR A 1 316 ? 14.279 -16.698 -29.600 1.00 50.12 316 TYR A C 1
ATOM 2548 O O . TYR A 1 316 ? 14.972 -16.018 -28.839 1.00 50.12 316 TYR A O 1
ATOM 2556 N N . ARG A 1 317 ? 13.490 -16.144 -30.521 1.00 41.12 317 ARG A N 1
ATOM 2557 C CA . ARG A 1 317 ? 13.277 -14.695 -30.625 1.00 41.12 317 ARG A CA 1
ATOM 2558 C C . ARG A 1 317 ? 11.894 -14.342 -30.088 1.00 41.12 317 ARG A C 1
ATOM 2560 O O . ARG A 1 317 ? 10.901 -14.977 -30.450 1.00 41.12 317 ARG A O 1
ATOM 2567 N N . LEU A 1 318 ? 11.813 -13.311 -29.240 1.00 43.97 318 LEU A N 1
ATOM 2568 C CA . LEU A 1 318 ? 10.540 -12.627 -29.000 1.00 43.97 318 LEU A CA 1
ATOM 2569 C C . LEU A 1 318 ? 10.182 -11.898 -30.298 1.00 43.97 318 LEU A C 1
ATOM 2571 O O . LEU A 1 318 ? 10.797 -10.884 -30.625 1.00 43.97 318 LEU A O 1
ATOM 2575 N N . SER A 1 319 ? 9.232 -12.445 -31.047 1.00 43.22 319 SER A N 1
ATOM 2576 C CA . SER A 1 319 ? 8.734 -11.851 -32.284 1.00 43.22 319 SER A CA 1
ATOM 2577 C C . SER A 1 319 ? 7.235 -11.620 -32.156 1.00 43.22 319 SER A C 1
ATOM 2579 O O . SER A 1 319 ? 6.507 -12.467 -31.634 1.00 43.22 319 SER A O 1
ATOM 2581 N N . GLU A 1 320 ? 6.779 -10.459 -32.617 1.00 45.41 320 GLU A N 1
ATOM 2582 C CA . GLU A 1 320 ? 5.361 -10.144 -32.718 1.00 45.41 320 GLU A CA 1
ATOM 2583 C C . GLU A 1 320 ? 4.781 -11.024 -33.835 1.00 45.41 320 GLU A C 1
ATOM 2585 O O . GLU A 1 320 ? 5.086 -10.844 -35.015 1.00 45.41 320 GLU A O 1
ATOM 2590 N N . ARG A 1 321 ? 4.011 -12.054 -33.467 1.00 45.06 321 ARG A N 1
ATOM 2591 C CA . ARG A 1 321 ? 3.421 -12.992 -34.424 1.00 45.06 321 ARG A CA 1
ATOM 2592 C C . ARG A 1 321 ? 2.434 -12.207 -35.287 1.00 45.06 321 ARG A C 1
ATOM 2594 O O . ARG A 1 321 ? 1.371 -11.802 -34.817 1.00 45.06 321 ARG A O 1
ATOM 2601 N N . GLY A 1 322 ? 2.825 -11.945 -36.535 1.00 39.53 322 GLY A N 1
ATOM 2602 C CA . GLY A 1 322 ? 1.994 -11.258 -37.517 1.00 39.53 322 GLY A CA 1
ATOM 2603 C C . GLY A 1 322 ? 0.646 -11.959 -37.660 1.00 39.53 322 GLY A C 1
ATOM 2604 O O . GLY A 1 322 ? 0.589 -13.189 -37.667 1.00 39.53 322 GLY A O 1
ATOM 2605 N N . LYS A 1 323 ? -0.424 -11.155 -37.738 1.00 40.66 323 LYS A N 1
ATOM 2606 C CA . LYS A 1 323 ? -1.830 -11.567 -37.867 1.00 40.66 323 LYS A CA 1
ATOM 2607 C C . LYS A 1 323 ? -1.986 -12.681 -38.910 1.00 40.66 323 LYS A C 1
ATOM 2609 O O . LYS A 1 323 ? -2.162 -12.406 -40.090 1.00 40.66 323 LYS A O 1
ATOM 2614 N N . SER A 1 324 ? -1.934 -13.934 -38.477 1.00 35.53 324 SER A N 1
ATOM 2615 C CA . SER A 1 324 ? -2.314 -15.077 -39.302 1.00 35.53 324 SER A CA 1
ATOM 2616 C C . SER A 1 324 ? -3.784 -15.324 -39.001 1.00 35.53 324 SER A C 1
ATOM 2618 O O . SER A 1 324 ? -4.141 -15.738 -37.898 1.00 35.53 324 SER A O 1
ATOM 2620 N N . GLY A 1 325 ? -4.641 -14.940 -39.946 1.00 40.50 325 GLY A N 1
ATOM 2621 C CA . GLY A 1 325 ? -6.077 -15.139 -39.851 1.00 40.50 325 GLY A CA 1
ATOM 2622 C C . GLY A 1 325 ? -6.399 -16.624 -39.759 1.00 40.50 325 GLY A C 1
ATOM 2623 O O . GLY A 1 325 ? -6.214 -17.348 -40.727 1.00 40.50 325 GLY A O 1
ATOM 2624 N N . VAL A 1 326 ? -6.891 -17.062 -38.603 1.00 37.66 326 VAL A N 1
ATOM 2625 C CA . VAL A 1 326 ? -7.689 -18.283 -38.476 1.00 37.66 326 VAL A CA 1
ATOM 2626 C C . VAL A 1 326 ? -8.814 -17.991 -37.488 1.00 37.66 326 VAL A C 1
ATOM 2628 O O . VAL A 1 326 ? -8.593 -17.561 -36.355 1.00 37.66 326 VAL A O 1
ATOM 2631 N N . SER A 1 327 ? -10.031 -18.192 -37.975 1.00 36.56 327 SER A N 1
ATOM 2632 C CA . SER A 1 327 ? -11.346 -17.962 -37.378 1.00 36.56 327 SER A CA 1
ATOM 2633 C C . SER A 1 327 ? -11.680 -18.927 -36.232 1.00 36.56 327 SER A C 1
ATOM 2635 O O . SER A 1 327 ? -12.691 -19.622 -36.257 1.00 36.56 327 SER A O 1
ATOM 2637 N N . GLY A 1 328 ? -10.838 -18.970 -35.204 1.00 40.94 328 GLY A N 1
ATOM 2638 C CA . GLY A 1 328 ? -11.162 -19.569 -33.912 1.00 40.94 328 GLY A CA 1
ATOM 2639 C C . GLY A 1 328 ? -11.104 -18.485 -32.848 1.00 40.94 328 GLY A C 1
ATOM 2640 O O . GLY A 1 328 ? -10.229 -17.626 -32.904 1.00 40.94 328 GLY A O 1
ATOM 2641 N N . ILE A 1 329 ? -12.022 -18.500 -31.879 1.00 47.25 329 ILE A N 1
ATOM 2642 C CA . ILE A 1 329 ? -11.946 -17.656 -30.677 1.00 47.25 329 ILE A CA 1
ATOM 2643 C C . ILE A 1 329 ? -10.513 -17.737 -30.136 1.00 47.25 329 ILE A C 1
ATOM 2645 O O . ILE A 1 329 ? -10.123 -18.761 -29.567 1.00 47.25 329 ILE A O 1
ATOM 2649 N N . SER A 1 330 ? -9.721 -16.684 -30.345 1.00 60.75 330 SER A N 1
ATOM 2650 C CA . SER A 1 330 ? -8.304 -16.704 -30.005 1.00 60.75 330 SER A CA 1
ATOM 2651 C C . SER A 1 330 ? -8.155 -16.927 -28.500 1.00 60.75 330 SER A C 1
ATOM 2653 O O . SER A 1 330 ? -9.005 -16.516 -27.705 1.00 60.75 330 SER A O 1
ATOM 2655 N N . VAL A 1 331 ? -7.083 -17.594 -28.075 1.00 64.88 331 VAL A N 1
ATOM 2656 C CA . VAL A 1 331 ? -6.790 -17.810 -26.647 1.00 64.88 331 VAL A CA 1
ATOM 2657 C C . VAL A 1 331 ? -6.821 -16.480 -25.870 1.00 64.88 331 VAL A C 1
ATOM 2659 O O . VAL A 1 331 ? -7.333 -16.450 -24.753 1.00 64.88 331 VAL A O 1
ATOM 2662 N N . ALA A 1 332 ? -6.419 -15.363 -26.496 1.00 65.50 332 ALA A N 1
ATOM 2663 C CA . ALA A 1 332 ? -6.612 -14.002 -25.971 1.00 65.50 332 ALA A CA 1
ATOM 2664 C C . ALA A 1 332 ? -8.080 -13.680 -25.651 1.00 65.50 332 ALA A C 1
ATOM 2666 O O . ALA A 1 332 ? -8.386 -13.224 -24.554 1.00 65.50 332 ALA A O 1
ATOM 2667 N N . GLY A 1 333 ? -9.009 -13.981 -26.563 1.00 73.25 333 GLY A N 1
ATOM 2668 C CA . GLY A 1 333 ? -10.448 -13.797 -26.353 1.00 73.25 333 GLY A CA 1
ATOM 2669 C C . GLY A 1 333 ? -11.026 -14.637 -25.204 1.00 73.25 333 GLY A C 1
ATOM 2670 O O . GLY A 1 333 ? -12.015 -14.248 -24.582 1.00 73.25 333 GLY A O 1
ATOM 2671 N N . LYS A 1 334 ? -10.426 -15.790 -24.877 1.00 82.75 334 LYS A N 1
ATOM 2672 C CA . LYS A 1 334 ? -10.791 -16.567 -23.676 1.00 82.75 334 LYS A CA 1
ATOM 2673 C C . LYS A 1 334 ? -10.185 -15.958 -22.408 1.00 82.75 334 LYS A C 1
ATOM 2675 O O . LYS A 1 334 ? -10.907 -15.788 -21.430 1.00 82.75 334 LYS A O 1
ATOM 2680 N N . LEU A 1 335 ? -8.906 -15.576 -22.440 1.00 82.62 335 LEU A N 1
ATOM 2681 C CA . LEU A 1 335 ? -8.205 -14.968 -21.302 1.00 82.62 335 LEU A CA 1
ATOM 2682 C C . LEU A 1 335 ? -8.812 -13.629 -20.883 1.00 82.62 335 LEU A C 1
ATOM 2684 O O . LEU A 1 335 ? -8.970 -13.389 -19.691 1.00 82.62 335 LEU A O 1
ATOM 2688 N N . ILE A 1 336 ? -9.194 -12.777 -21.836 1.00 83.25 336 ILE A N 1
ATOM 2689 C CA . ILE A 1 336 ? -9.818 -11.488 -21.526 1.00 83.25 336 ILE A CA 1
ATOM 2690 C C . ILE A 1 336 ? -11.204 -11.668 -20.895 1.00 83.25 336 ILE A C 1
ATOM 2692 O O . ILE A 1 336 ? -11.521 -10.994 -19.920 1.00 83.25 336 ILE A O 1
ATOM 2696 N N . ARG A 1 337 ? -12.007 -12.625 -21.386 1.00 87.00 337 ARG A N 1
ATOM 2697 C CA . ARG A 1 337 ? -13.307 -12.962 -20.783 1.00 87.00 337 ARG A CA 1
ATOM 2698 C C . ARG A 1 337 ? -13.137 -13.520 -19.378 1.00 87.00 337 ARG A C 1
ATOM 2700 O O . ARG A 1 337 ? -13.835 -13.077 -18.475 1.00 87.00 337 ARG A O 1
ATOM 2707 N N . LEU A 1 338 ? -12.178 -14.425 -19.180 1.00 88.69 338 LEU A N 1
ATOM 2708 C CA . LEU A 1 338 ? -11.835 -14.931 -17.852 1.00 88.69 338 LEU A CA 1
ATOM 2709 C C . LEU A 1 338 ? -11.391 -13.794 -16.924 1.00 88.69 338 LEU A C 1
ATOM 2711 O O . LEU A 1 338 ? -11.843 -13.730 -15.789 1.00 88.69 338 LEU A O 1
ATOM 2715 N N . TRP A 1 339 ? -10.561 -12.868 -17.409 1.00 87.75 339 TRP A N 1
ATOM 2716 C CA . TRP A 1 339 ? -10.124 -11.712 -16.631 1.00 87.75 339 TRP A CA 1
ATOM 2717 C C . TRP A 1 339 ? -11.305 -10.830 -16.210 1.00 87.75 339 TRP A C 1
ATOM 2719 O O . TRP A 1 339 ? -11.404 -10.496 -15.030 1.00 87.75 339 TRP A O 1
ATOM 2729 N N . PHE A 1 340 ? -12.228 -10.499 -17.120 1.00 88.88 340 PHE A N 1
ATOM 2730 C CA . PHE A 1 340 ? -13.437 -9.745 -16.771 1.00 88.88 340 PHE A CA 1
ATOM 2731 C C . PHE A 1 340 ? -14.306 -10.488 -15.755 1.00 88.88 340 PHE A C 1
ATOM 2733 O O . PH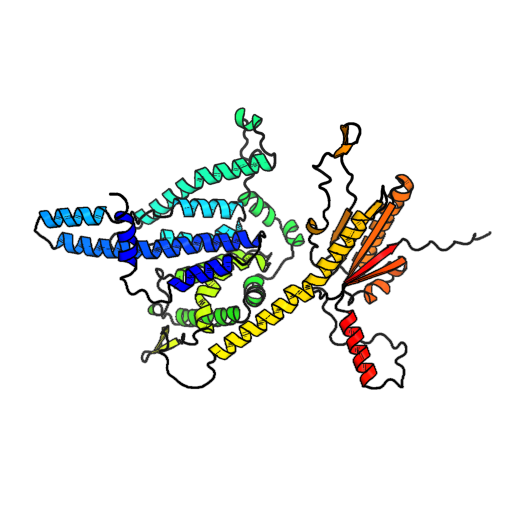E A 1 340 ? -14.691 -9.891 -14.754 1.00 88.88 340 PHE A O 1
ATOM 2740 N N . LEU A 1 341 ? -14.553 -11.785 -15.961 1.00 92.12 341 LEU A N 1
ATOM 2741 C CA . LEU A 1 341 ? -15.335 -12.608 -15.035 1.00 92.12 341 LEU A CA 1
ATOM 2742 C C . LEU A 1 341 ? -14.701 -12.648 -13.640 1.00 92.12 341 LEU A C 1
ATOM 2744 O O . LEU A 1 341 ? -15.386 -12.382 -12.658 1.00 92.12 341 LEU A O 1
ATOM 2748 N N . CYS A 1 342 ? -13.392 -12.902 -13.540 1.00 90.06 342 CYS A N 1
ATOM 2749 C CA . CYS A 1 342 ? -12.682 -12.891 -12.262 1.00 90.06 342 CYS A CA 1
ATOM 2750 C C . CYS A 1 342 ? -12.806 -11.535 -11.558 1.00 90.06 342 CYS A C 1
ATOM 2752 O O . CYS A 1 342 ? -13.123 -11.496 -10.373 1.00 90.06 342 CYS A O 1
ATOM 2754 N N . ASN A 1 343 ? -12.591 -10.422 -12.269 1.00 89.31 343 ASN A N 1
ATOM 2755 C CA . ASN A 1 343 ? -12.692 -9.094 -11.662 1.00 89.31 343 ASN A CA 1
ATOM 2756 C C . ASN A 1 343 ? -14.125 -8.765 -11.238 1.00 89.31 343 ASN A C 1
ATOM 2758 O O . ASN A 1 343 ? -14.306 -8.272 -10.134 1.00 89.31 343 ASN A O 1
ATOM 2762 N N . MET A 1 344 ? -15.137 -9.090 -12.048 1.00 91.50 344 MET A N 1
ATOM 2763 C CA . MET A 1 344 ? -16.541 -8.911 -11.664 1.00 91.50 344 MET A CA 1
ATOM 2764 C C . MET A 1 344 ? -16.880 -9.697 -10.393 1.00 91.50 344 MET A C 1
ATOM 2766 O O . MET A 1 344 ? -17.454 -9.130 -9.465 1.00 91.50 344 MET A O 1
ATOM 2770 N N . SER A 1 345 ? -16.470 -10.966 -10.313 1.00 90.75 345 SER A N 1
ATOM 2771 C CA . SER A 1 345 ? -16.677 -11.796 -9.123 1.00 90.75 345 SER A CA 1
ATOM 2772 C C . SER A 1 345 ? -15.972 -11.222 -7.895 1.00 90.75 345 SER A C 1
ATOM 2774 O O . SER A 1 345 ? -16.573 -11.127 -6.829 1.00 90.75 345 SER A O 1
ATOM 2776 N N . LEU A 1 346 ? -14.718 -10.783 -8.028 1.00 88.81 346 LEU A N 1
ATOM 2777 C CA . LEU A 1 346 ? -13.987 -10.174 -6.916 1.00 88.81 346 LEU A CA 1
ATOM 2778 C C . LEU A 1 346 ? -14.554 -8.811 -6.514 1.00 88.81 346 LEU A C 1
ATOM 2780 O O . LEU A 1 346 ? -14.574 -8.505 -5.327 1.00 88.81 346 LEU A O 1
ATOM 2784 N N . THR A 1 347 ? -15.043 -8.002 -7.455 1.00 89.06 347 THR A N 1
ATOM 2785 C CA . THR A 1 347 ? -15.751 -6.753 -7.146 1.00 89.06 347 THR A CA 1
ATOM 2786 C C . THR A 1 347 ? -17.036 -7.037 -6.379 1.00 89.06 347 THR A C 1
ATOM 2788 O O . THR A 1 347 ? -17.311 -6.345 -5.404 1.00 89.06 347 THR A O 1
ATOM 2791 N N . LEU A 1 348 ? -17.793 -8.072 -6.750 1.00 90.56 348 LEU A N 1
ATOM 2792 C CA . LEU A 1 348 ? -18.972 -8.489 -5.995 1.00 90.56 348 LEU A CA 1
ATOM 2793 C C . LEU A 1 348 ? -18.596 -8.935 -4.573 1.00 90.56 348 LEU A C 1
ATOM 2795 O O . LEU A 1 348 ? -19.194 -8.473 -3.603 1.00 90.56 348 LEU A O 1
ATOM 2799 N N . VAL A 1 349 ? -17.578 -9.788 -4.436 1.00 88.81 349 VAL A N 1
ATOM 2800 C CA . VAL A 1 349 ? -17.146 -10.308 -3.131 1.00 88.81 349 VAL A CA 1
ATOM 2801 C C . VAL A 1 349 ? -16.551 -9.203 -2.259 1.00 88.81 349 VAL A C 1
ATOM 2803 O O . VAL A 1 349 ? -17.079 -8.934 -1.189 1.00 88.81 349 VAL A O 1
ATOM 2806 N N . TYR A 1 350 ? -15.484 -8.533 -2.694 1.00 85.25 350 TYR A N 1
ATOM 2807 C CA . TYR A 1 350 ? -14.779 -7.541 -1.878 1.00 85.25 350 TYR A CA 1
ATOM 2808 C C . TYR A 1 350 ? -15.480 -6.185 -1.822 1.00 85.25 350 TYR A C 1
ATOM 2810 O O . TYR A 1 350 ? -15.447 -5.536 -0.782 1.00 85.25 350 TYR A O 1
ATOM 2818 N N . GLY A 1 351 ? -16.089 -5.745 -2.923 1.00 82.81 351 GLY A N 1
ATOM 2819 C CA . GLY A 1 351 ? -16.728 -4.431 -3.012 1.00 82.81 351 GLY A CA 1
ATOM 2820 C C . GLY A 1 351 ? -18.128 -4.387 -2.404 1.00 82.81 351 GLY A C 1
ATOM 2821 O O . GLY A 1 351 ? -18.530 -3.340 -1.908 1.00 82.81 351 GLY A O 1
ATOM 2822 N N . PHE A 1 352 ? -18.856 -5.510 -2.399 1.00 88.44 352 PHE A N 1
ATOM 2823 C CA . PHE A 1 352 ? -20.220 -5.565 -1.865 1.00 88.44 352 PHE A CA 1
ATOM 2824 C C . PHE A 1 352 ? -20.338 -6.531 -0.690 1.00 88.44 352 PHE A C 1
ATOM 2826 O O . PHE A 1 352 ? -20.540 -6.083 0.437 1.00 88.44 352 PHE A O 1
ATOM 2833 N N . LEU A 1 353 ? -20.177 -7.838 -0.913 1.00 89.44 353 LEU A N 1
ATOM 2834 C CA . LEU A 1 353 ? -20.466 -8.847 0.113 1.00 89.44 353 LEU A CA 1
ATOM 2835 C C . LEU A 1 353 ? -19.573 -8.708 1.351 1.00 89.44 353 LEU A C 1
ATOM 2837 O O . LEU A 1 353 ? -20.042 -8.915 2.458 1.00 89.44 353 LEU A O 1
ATOM 2841 N N . HIS A 1 354 ? -18.306 -8.335 1.206 1.00 86.94 354 HIS A N 1
ATOM 2842 C CA . HIS A 1 354 ? -17.383 -8.199 2.332 1.00 86.94 354 HIS A CA 1
ATOM 2843 C C . HIS A 1 354 ? -17.565 -6.871 3.086 1.00 86.94 354 HIS A C 1
ATOM 2845 O O . HIS A 1 354 ? -17.424 -6.834 4.304 1.00 86.94 354 HIS A O 1
ATOM 2851 N N . GLN A 1 355 ? -17.917 -5.776 2.399 1.00 86.38 355 GLN A N 1
ATOM 2852 C CA . GLN A 1 355 ? -17.907 -4.422 2.980 1.00 86.38 355 GLN A CA 1
ATOM 2853 C C . GLN A 1 355 ? -19.288 -3.881 3.386 1.00 86.38 355 GLN A C 1
ATOM 2855 O O . GLN A 1 355 ? -19.376 -3.084 4.325 1.00 86.38 355 GLN A O 1
ATOM 2860 N N . ALA A 1 356 ? -20.371 -4.299 2.720 1.00 88.56 356 ALA A N 1
ATOM 2861 C CA . ALA A 1 356 ? -21.699 -3.700 2.889 1.00 88.56 356 ALA A CA 1
ATOM 2862 C C . ALA A 1 356 ? -22.231 -3.799 4.329 1.00 88.56 356 ALA A C 1
ATOM 2864 O O . ALA A 1 356 ? -22.734 -2.813 4.881 1.00 88.56 356 ALA A O 1
ATOM 2865 N N . GLY A 1 357 ? -22.075 -4.961 4.968 1.00 89.38 357 GLY A N 1
ATOM 2866 C CA . GLY A 1 357 ? -22.499 -5.145 6.353 1.00 89.38 357 GLY A CA 1
ATOM 2867 C C . GLY A 1 357 ? -21.702 -4.313 7.353 1.00 89.38 357 GLY A C 1
ATOM 2868 O O . GLY A 1 357 ? -22.293 -3.746 8.268 1.00 89.38 357 GLY A O 1
ATOM 2869 N N . VAL A 1 358 ? -20.390 -4.150 7.155 1.00 90.62 358 VAL A N 1
ATOM 2870 C CA . VAL A 1 358 ? -19.559 -3.320 8.046 1.00 90.62 358 VAL A CA 1
ATOM 2871 C C . VAL A 1 358 ? -19.973 -1.856 7.951 1.00 90.62 358 VAL A C 1
ATOM 2873 O O . VAL A 1 358 ? -20.131 -1.203 8.977 1.00 90.62 358 VAL A O 1
ATOM 2876 N N . TYR A 1 359 ? -20.221 -1.339 6.744 1.00 90.94 359 TYR A N 1
ATOM 2877 C CA . TYR A 1 359 ? -20.733 0.024 6.577 1.00 90.94 359 TYR A CA 1
ATOM 2878 C C . TYR A 1 359 ? -22.093 0.219 7.265 1.00 90.94 359 TYR A C 1
ATOM 2880 O O . TYR A 1 359 ? -22.307 1.199 7.979 1.00 90.94 359 TYR A O 1
ATOM 2888 N N . SER A 1 360 ? -23.006 -0.736 7.096 1.00 91.88 360 SER A N 1
ATOM 2889 C CA . SER A 1 360 ? -24.333 -0.679 7.715 1.00 91.88 360 SER A CA 1
ATOM 2890 C C . SER A 1 360 ? -24.256 -0.755 9.245 1.00 91.88 360 SER A C 1
ATOM 2892 O O . SER A 1 360 ? -24.953 -0.011 9.934 1.00 91.88 360 SER A O 1
ATOM 2894 N N . MET A 1 361 ? -23.346 -1.571 9.783 1.00 92.44 361 MET A N 1
ATOM 2895 C CA . MET A 1 361 ? -23.042 -1.640 11.214 1.00 92.44 361 MET A CA 1
ATOM 2896 C C . MET A 1 361 ? -22.493 -0.311 11.735 1.00 92.44 361 MET A C 1
ATOM 2898 O O . MET A 1 361 ? -22.969 0.190 12.748 1.00 92.44 361 MET A O 1
ATOM 2902 N N . VAL A 1 362 ? -21.536 0.299 11.030 1.00 92.69 362 VAL A N 1
ATOM 2903 C CA . VAL A 1 362 ? -20.991 1.622 11.374 1.00 92.69 362 VAL A CA 1
ATOM 2904 C C . VAL A 1 362 ? -22.103 2.662 11.439 1.00 92.69 362 VAL A C 1
ATOM 2906 O O . VAL A 1 362 ? -22.179 3.421 12.401 1.00 92.69 362 VAL A O 1
ATOM 2909 N N . LYS A 1 363 ? -22.995 2.683 10.442 1.00 92.00 363 LYS A N 1
ATOM 2910 C CA . LYS A 1 363 ? -24.135 3.605 10.407 1.00 92.00 363 LYS A CA 1
ATOM 2911 C C . LYS A 1 363 ? -25.077 3.386 11.595 1.00 92.00 363 LYS A C 1
ATOM 2913 O O . LYS A 1 363 ? -25.510 4.360 12.206 1.00 92.00 363 LYS A O 1
ATOM 2918 N N . HIS A 1 364 ? -25.364 2.132 11.942 1.00 92.75 364 HIS A N 1
ATOM 2919 C CA . HIS A 1 364 ? -26.171 1.796 13.116 1.00 92.75 364 HIS A CA 1
ATOM 2920 C C . HIS A 1 364 ? -25.503 2.277 14.415 1.00 92.75 364 HIS A C 1
ATOM 2922 O O . HIS A 1 364 ? -26.129 2.970 15.213 1.00 92.75 364 HIS A O 1
ATOM 2928 N N . MET A 1 365 ? -24.205 2.010 14.582 1.00 93.44 365 MET A N 1
ATOM 2929 C CA . MET A 1 365 ? -23.434 2.459 15.745 1.00 93.44 365 MET A CA 1
ATOM 2930 C C . MET A 1 365 ? -23.334 3.985 15.835 1.00 93.44 365 MET A C 1
ATOM 2932 O O . MET A 1 365 ? -23.380 4.533 16.933 1.00 93.44 365 MET A O 1
ATOM 2936 N N . ALA A 1 366 ? -23.241 4.692 14.706 1.00 92.62 366 ALA A N 1
ATOM 2937 C CA . ALA A 1 366 ? -23.306 6.151 14.684 1.00 92.62 366 ALA A CA 1
ATOM 2938 C C . ALA A 1 366 ? -24.654 6.659 15.226 1.00 92.62 366 ALA A C 1
ATOM 2940 O O . ALA A 1 366 ? -24.680 7.626 15.987 1.00 92.62 366 ALA A O 1
ATOM 2941 N N . GLY A 1 367 ? -25.755 5.973 14.896 1.00 91.62 367 GLY A N 1
ATOM 2942 C CA . GLY A 1 367 ? -27.077 6.228 15.472 1.00 91.62 367 GLY A CA 1
ATOM 2943 C C . GLY A 1 367 ? -27.113 6.014 16.988 1.00 91.62 367 GLY A C 1
ATOM 2944 O O . GLY A 1 367 ? -27.553 6.904 17.711 1.00 91.62 367 GLY A O 1
ATOM 2945 N N . GLU A 1 368 ? -26.573 4.896 17.481 1.00 91.88 368 GLU A N 1
ATOM 2946 C CA . GLU A 1 368 ? -26.462 4.612 18.925 1.00 91.88 368 GLU A CA 1
ATOM 2947 C C . GLU A 1 368 ? -25.626 5.662 19.671 1.00 91.88 368 GLU A C 1
ATOM 2949 O O . GLU A 1 368 ? -25.963 6.070 20.781 1.00 91.88 368 GLU A O 1
ATOM 2954 N N . ILE A 1 369 ? -24.542 6.152 19.062 1.00 90.62 369 ILE A N 1
ATOM 2955 C CA . ILE A 1 369 ? -23.710 7.212 19.648 1.00 90.62 369 ILE A CA 1
ATOM 2956 C C . ILE A 1 369 ? -24.484 8.531 19.754 1.00 90.62 369 ILE A C 1
ATOM 2958 O O . ILE A 1 369 ? -24.299 9.263 20.731 1.00 90.62 369 ILE A O 1
ATOM 2962 N N . GLN A 1 370 ? -25.333 8.840 18.772 1.00 89.12 370 GLN A N 1
ATOM 2963 C CA . GLN A 1 370 ? -26.145 10.058 18.753 1.00 89.12 370 GLN A CA 1
ATOM 2964 C C . GLN A 1 370 ? -27.341 9.986 19.711 1.00 89.12 370 GLN A C 1
ATOM 2966 O O . GLN A 1 370 ? -27.687 11.000 20.312 1.00 89.12 370 GLN A O 1
ATOM 2971 N N . SER A 1 371 ? -27.948 8.808 19.882 1.00 90.31 371 SER A N 1
ATOM 2972 C CA . SER A 1 371 ? -29.146 8.607 20.711 1.00 90.31 371 SER A CA 1
ATOM 2973 C C . SER A 1 371 ? -28.852 8.296 22.184 1.00 90.31 371 SER A C 1
ATOM 2975 O O . SER A 1 371 ? -29.776 8.203 22.996 1.00 90.31 371 SER A O 1
ATOM 2977 N N . LYS A 1 372 ? -27.579 8.113 22.559 1.00 89.31 372 LYS A N 1
ATOM 2978 C CA . LYS A 1 372 ? -27.215 7.684 23.915 1.00 89.31 372 LYS A CA 1
ATOM 2979 C C . LYS A 1 372 ? -27.607 8.709 24.993 1.00 89.31 372 LYS A C 1
ATOM 2981 O O . LYS A 1 372 ? -27.419 9.913 24.793 1.00 89.31 372 LYS A O 1
ATOM 2986 N N . PRO A 1 373 ? -28.038 8.251 26.183 1.00 89.12 373 PRO A N 1
ATOM 2987 C CA . PRO A 1 373 ? -28.284 9.141 27.311 1.00 89.12 373 PRO A CA 1
ATOM 2988 C C . PRO A 1 373 ? -27.030 9.934 27.735 1.00 89.12 373 PRO A C 1
ATOM 2990 O O . PRO A 1 373 ? -25.890 9.489 27.511 1.00 89.12 373 PRO A O 1
ATOM 2993 N N . PRO A 1 374 ? -27.208 11.091 28.405 1.00 81.38 374 PRO A N 1
ATOM 2994 C CA . PRO A 1 374 ? -26.114 11.786 29.077 1.00 81.38 374 PRO A CA 1
ATOM 2995 C C . PRO A 1 374 ? -25.369 10.839 30.033 1.00 81.38 374 PRO A C 1
ATOM 2997 O O . PRO A 1 374 ? -25.977 9.962 30.638 1.00 81.38 374 PRO A O 1
ATOM 3000 N N . ALA A 1 375 ? -24.045 10.996 30.152 1.00 87.56 375 ALA A N 1
ATOM 3001 C CA . ALA A 1 375 ? -23.195 10.165 31.019 1.00 87.56 375 ALA A CA 1
ATOM 3002 C C . ALA A 1 375 ? -23.256 8.640 30.739 1.00 87.56 375 ALA A C 1
ATOM 3004 O O . ALA A 1 375 ? -23.204 7.832 31.660 1.00 87.56 375 ALA A O 1
ATOM 3005 N N . THR A 1 376 ? -23.346 8.244 29.462 1.00 91.12 376 THR A N 1
ATOM 3006 C CA . THR A 1 376 ? -23.253 6.834 29.032 1.00 91.12 376 THR A CA 1
ATOM 3007 C C . THR A 1 376 ? -22.034 6.581 28.136 1.00 91.12 376 THR A C 1
ATOM 3009 O O . THR A 1 376 ? -21.819 7.325 27.169 1.00 91.12 376 THR A O 1
ATOM 3012 N N . GLU A 1 377 ? -21.260 5.534 28.433 1.00 93.62 377 GLU A N 1
ATOM 3013 C CA . GLU A 1 377 ? -20.169 5.009 27.594 1.00 93.62 377 GLU A CA 1
ATOM 3014 C C . GLU A 1 377 ? -20.675 3.889 26.668 1.00 93.62 377 GLU A C 1
ATOM 3016 O O . GLU A 1 377 ? -21.479 3.048 27.062 1.00 93.62 377 GLU A O 1
ATOM 3021 N N . ILE A 1 378 ? -20.215 3.862 25.419 1.00 94.31 378 ILE A N 1
ATOM 3022 C CA . ILE A 1 378 ? -20.513 2.782 24.473 1.00 94.31 378 ILE A CA 1
ATOM 3023 C C . ILE A 1 378 ? -19.235 1.993 24.212 1.00 94.31 378 ILE A C 1
ATOM 3025 O O . ILE A 1 378 ? -18.203 2.566 23.864 1.00 94.31 378 ILE A O 1
ATOM 3029 N N . HIS A 1 379 ? -19.326 0.676 24.347 1.00 95.75 379 HIS A N 1
ATOM 3030 C CA . HIS A 1 379 ? -18.238 -0.264 24.110 1.00 95.75 379 HIS A CA 1
ATOM 3031 C C . HIS A 1 379 ? -18.630 -1.181 22.958 1.00 95.75 379 HIS A C 1
ATOM 3033 O O . HIS A 1 379 ? -19.654 -1.850 23.037 1.00 95.75 379 HIS A O 1
ATOM 3039 N N . LEU A 1 380 ? -17.827 -1.226 21.898 1.00 95.06 380 LEU A N 1
ATOM 3040 C CA . LEU A 1 380 ? -18.029 -2.128 20.767 1.00 95.06 380 LEU A CA 1
ATOM 3041 C C . LEU A 1 380 ? -16.861 -3.107 20.673 1.00 95.06 380 LEU A C 1
ATOM 3043 O O . LEU A 1 380 ? -15.715 -2.701 20.483 1.00 95.06 380 LEU A O 1
ATOM 3047 N N . VAL A 1 381 ? -17.162 -4.396 20.774 1.00 95.12 381 VAL A N 1
ATOM 3048 C CA . VAL A 1 381 ? -16.207 -5.481 20.546 1.00 95.12 381 VAL A CA 1
ATOM 3049 C C . VAL A 1 381 ? -16.469 -6.076 19.169 1.00 95.12 381 VAL A C 1
ATOM 3051 O O . VAL A 1 381 ? -17.594 -6.465 18.864 1.00 95.12 381 VAL A O 1
ATOM 3054 N N . THR A 1 382 ? -15.443 -6.154 18.329 1.00 93.62 382 THR A N 1
ATOM 3055 C CA . THR A 1 382 ? -15.536 -6.735 16.986 1.00 93.62 382 THR A CA 1
ATOM 3056 C C . THR A 1 382 ? -14.705 -8.014 16.901 1.00 93.62 382 THR A C 1
ATOM 3058 O O . THR A 1 382 ? -13.576 -8.075 17.395 1.00 93.62 382 THR A O 1
ATOM 3061 N N . THR A 1 383 ? -15.266 -9.054 16.280 1.00 91.62 383 THR A N 1
ATOM 3062 C CA . THR A 1 383 ? -14.593 -10.346 16.050 1.00 91.62 383 THR A CA 1
ATOM 3063 C C . THR A 1 383 ? -14.781 -10.816 14.618 1.00 91.62 383 THR A C 1
ATOM 3065 O O . THR A 1 383 ? -15.805 -10.528 13.999 1.00 91.62 383 THR A O 1
ATOM 3068 N N . TYR A 1 384 ? -13.792 -11.547 14.103 1.00 89.00 384 TYR A N 1
ATOM 3069 C CA . TYR A 1 384 ? -13.747 -12.097 12.749 1.00 89.00 384 TYR A CA 1
ATOM 3070 C C . TYR A 1 384 ? -14.122 -11.067 11.675 1.00 89.00 384 TYR A C 1
ATOM 3072 O O . TYR A 1 384 ? -14.792 -11.389 10.697 1.00 89.00 384 TYR A O 1
ATOM 3080 N N . THR A 1 385 ? -13.740 -9.809 11.875 1.00 86.06 385 THR A N 1
ATOM 3081 C CA . THR A 1 385 ? -13.984 -8.704 10.950 1.00 86.06 385 THR A CA 1
ATOM 3082 C C . THR A 1 385 ? -12.770 -7.794 10.945 1.00 86.06 385 THR A C 1
ATOM 3084 O O . THR A 1 385 ? -12.103 -7.622 11.967 1.00 86.06 385 THR A O 1
ATOM 3087 N N . TYR A 1 386 ? -12.523 -7.170 9.798 1.00 82.44 386 TYR A N 1
ATOM 3088 C CA . TYR A 1 386 ? -11.484 -6.163 9.659 1.00 82.44 386 TYR A CA 1
ATOM 3089 C C . TYR A 1 386 ? -11.818 -4.896 10.462 1.00 82.44 386 TYR A C 1
ATOM 3091 O O . TYR A 1 386 ? -12.975 -4.650 10.825 1.00 82.44 386 TYR A O 1
ATOM 3099 N N . THR A 1 387 ? -10.789 -4.079 10.707 1.00 83.44 387 THR A N 1
ATOM 3100 C CA . THR A 1 387 ? -10.884 -2.799 11.419 1.00 83.44 387 THR A CA 1
ATOM 3101 C C . THR A 1 387 ? -11.965 -1.905 10.820 1.00 83.44 387 THR A C 1
ATOM 3103 O O . THR A 1 387 ? -11.979 -1.593 9.625 1.00 83.44 387 THR A O 1
ATOM 3106 N N . MET A 1 388 ? -12.876 -1.462 11.677 1.00 85.56 388 MET A N 1
ATOM 3107 C CA . MET A 1 388 ? -14.008 -0.640 11.282 1.00 85.56 388 MET A CA 1
ATOM 3108 C C . MET A 1 388 ? -13.549 0.789 10.923 1.00 85.56 388 MET A C 1
ATOM 3110 O O . MET A 1 388 ? -12.729 1.365 11.641 1.00 85.56 388 MET A O 1
ATOM 3114 N N . PRO A 1 389 ? -14.096 1.428 9.869 1.00 85.44 389 PRO A N 1
ATOM 3115 C CA . PRO A 1 389 ? -13.757 2.810 9.524 1.00 85.44 389 PRO A CA 1
ATOM 3116 C C . PRO A 1 389 ? -14.312 3.804 10.561 1.00 85.44 389 PRO A C 1
ATOM 3118 O O . PRO A 1 389 ? -15.405 4.347 10.408 1.00 85.44 389 PRO A O 1
ATOM 3121 N N . LEU A 1 390 ? -13.536 4.074 11.618 1.00 85.56 390 LEU A N 1
ATOM 3122 C CA . LEU A 1 390 ? -13.936 4.938 12.740 1.00 85.56 390 LEU A CA 1
ATOM 3123 C C . LEU A 1 390 ? -14.286 6.374 12.326 1.00 85.56 390 LEU A C 1
ATOM 3125 O O . LEU A 1 390 ? -15.078 7.030 12.999 1.00 85.56 390 LEU A O 1
ATOM 3129 N N . SER A 1 391 ? -13.732 6.865 11.215 1.00 84.12 391 SER A N 1
ATOM 3130 C CA . SER A 1 391 ? -14.025 8.205 10.690 1.00 84.12 391 SER A CA 1
ATOM 3131 C C . SER A 1 391 ? -15.503 8.398 10.343 1.00 84.12 391 SER A C 1
ATOM 3133 O O . SER A 1 391 ? -16.031 9.496 10.499 1.00 84.12 391 SER A O 1
ATOM 3135 N N . LEU A 1 392 ? -16.190 7.330 9.930 1.00 85.69 392 LEU A N 1
ATOM 3136 C CA . LEU A 1 392 ? -17.606 7.360 9.563 1.00 85.69 392 LEU A CA 1
ATOM 3137 C C . LEU A 1 392 ? -18.546 7.424 10.777 1.00 85.69 392 LEU A C 1
ATOM 3139 O O . LEU A 1 392 ? -19.723 7.731 10.614 1.00 85.69 392 LEU A O 1
ATOM 3143 N N . LEU A 1 393 ? -18.044 7.172 11.991 1.00 85.62 393 LEU A N 1
ATOM 3144 C CA . LEU A 1 393 ? -18.832 7.288 13.222 1.00 85.62 393 LEU A CA 1
ATOM 3145 C C . LEU A 1 393 ? -19.025 8.743 13.673 1.00 85.62 393 LEU A C 1
ATOM 3147 O O . LEU A 1 393 ? -19.821 8.995 14.574 1.00 85.62 393 LEU A O 1
ATOM 3151 N N . GLY A 1 394 ? -18.289 9.699 13.092 1.00 80.75 394 GLY A N 1
ATOM 3152 C CA . GLY A 1 394 ? -18.372 11.110 13.483 1.00 80.75 394 GLY A CA 1
ATOM 3153 C C . GLY A 1 394 ? -17.943 11.366 14.933 1.00 80.75 394 GLY A C 1
ATOM 3154 O O . GLY A 1 394 ? -18.447 12.284 15.580 1.00 80.75 394 GLY A O 1
ATOM 3155 N N . ILE A 1 395 ? -17.040 10.538 15.470 1.00 81.38 395 ILE A N 1
ATOM 3156 C CA . ILE A 1 395 ? -16.580 10.646 16.858 1.00 81.38 395 ILE A CA 1
ATOM 3157 C C . ILE A 1 395 ? -15.770 11.943 17.025 1.00 81.38 395 ILE A C 1
ATOM 3159 O O . ILE A 1 395 ? -14.828 12.178 16.263 1.00 81.38 395 ILE A O 1
ATOM 3163 N N . PRO A 1 396 ? -16.083 12.788 18.024 1.00 74.06 396 PRO A N 1
ATOM 3164 C CA . PRO A 1 396 ? -15.313 13.997 18.278 1.00 74.06 396 PRO A CA 1
ATOM 3165 C C . PRO A 1 396 ? -13.898 13.669 18.769 1.00 74.06 396 PRO A C 1
ATOM 3167 O O . PRO A 1 396 ? -13.688 12.710 19.510 1.00 74.06 396 PRO A O 1
ATOM 3170 N N . ASN A 1 397 ? -12.924 14.521 18.437 1.00 76.06 397 ASN A N 1
ATOM 3171 C CA . ASN A 1 397 ? -11.582 14.408 19.003 1.00 76.06 397 ASN A CA 1
ATOM 3172 C C . ASN A 1 397 ? -11.607 14.794 20.494 1.00 76.06 397 ASN A C 1
ATOM 3174 O O . ASN A 1 397 ? -11.621 15.971 20.856 1.00 76.06 397 ASN A O 1
ATOM 3178 N N . TYR A 1 398 ? -11.621 13.786 21.366 1.00 74.44 398 TYR A N 1
ATOM 3179 C CA . TYR A 1 398 ? -11.703 13.969 22.817 1.00 74.44 398 TYR A CA 1
ATOM 3180 C C . TYR A 1 398 ? -10.444 14.596 23.438 1.00 74.44 398 TYR A C 1
ATOM 3182 O O . TYR A 1 398 ? -10.527 15.192 24.510 1.00 74.44 398 TYR A O 1
ATOM 3190 N N . GLN A 1 399 ? -9.282 14.476 22.788 1.00 68.31 399 GLN A N 1
ATOM 3191 C CA . GLN A 1 399 ? -8.001 14.908 23.357 1.00 68.31 399 GLN A CA 1
ATOM 3192 C C . GLN A 1 399 ? -7.699 16.382 23.064 1.00 68.31 399 GLN A C 1
ATOM 3194 O O . GLN A 1 399 ? -7.289 17.116 23.966 1.00 68.31 399 GLN A O 1
ATOM 3199 N N . ASN A 1 400 ? -7.952 16.827 21.829 1.00 66.31 400 ASN A N 1
ATOM 3200 C CA . ASN A 1 400 ? -7.478 18.131 21.350 1.00 66.31 400 ASN A CA 1
ATOM 3201 C C . ASN A 1 400 ? -8.578 19.187 21.173 1.00 66.31 400 ASN A C 1
ATOM 3203 O O . ASN A 1 400 ? -8.258 20.361 20.994 1.00 66.31 400 ASN A O 1
ATOM 3207 N N . THR A 1 401 ? -9.862 18.821 21.237 1.00 72.19 401 THR A N 1
ATOM 3208 C CA . THR A 1 401 ? -10.957 19.785 21.045 1.00 72.19 401 THR A CA 1
ATOM 3209 C C . THR A 1 401 ? -11.457 20.342 22.378 1.00 72.19 401 THR A C 1
ATOM 3211 O O . THR A 1 401 ? -11.968 19.614 23.231 1.00 72.19 401 THR A O 1
ATOM 3214 N N . LEU A 1 402 ? -11.338 21.663 22.540 1.00 76.50 402 LEU A N 1
ATOM 3215 C CA . LEU A 1 402 ? -11.954 22.421 23.628 1.00 76.50 402 LEU A CA 1
ATOM 3216 C C . LEU A 1 402 ? -13.326 22.920 23.178 1.00 76.50 402 LEU A C 1
ATOM 3218 O O . LEU A 1 402 ? -13.449 23.565 22.141 1.00 76.50 402 LEU A O 1
ATOM 3222 N N . TYR A 1 403 ? -14.345 22.632 23.976 1.00 77.94 403 TYR A N 1
ATOM 3223 C CA . TYR A 1 403 ? -15.708 23.102 23.771 1.00 77.94 403 TYR A CA 1
ATOM 3224 C C . TYR A 1 403 ? -15.976 24.285 24.689 1.00 77.94 403 TYR A C 1
ATOM 3226 O O . TYR A 1 403 ? -15.442 24.342 25.795 1.00 77.94 403 TYR A O 1
ATOM 3234 N N . LEU A 1 404 ? -16.801 25.220 24.236 1.00 82.69 404 LEU A N 1
ATOM 3235 C CA . LEU A 1 404 ? -17.287 26.323 25.054 1.00 82.69 404 LEU A CA 1
ATOM 3236 C C . LEU A 1 404 ? -18.669 25.963 25.586 1.00 82.69 404 LEU A C 1
ATOM 3238 O O . LEU A 1 404 ? -19.524 25.473 24.847 1.00 82.69 404 LEU A O 1
ATOM 3242 N N . ASP A 1 405 ? -18.868 26.171 26.878 1.00 82.31 405 ASP A N 1
ATOM 3243 C CA . ASP A 1 405 ? -20.197 26.170 27.472 1.00 82.31 405 ASP A CA 1
ATOM 3244 C C . ASP A 1 405 ? -20.939 27.483 27.138 1.00 82.31 405 ASP A C 1
ATOM 3246 O O . ASP A 1 405 ? -20.325 28.456 26.696 1.00 82.31 405 ASP A O 1
ATOM 3250 N N . LYS A 1 406 ? -22.254 27.539 27.387 1.00 84.94 406 LYS A N 1
ATOM 3251 C CA . LYS A 1 406 ? -23.097 28.745 27.256 1.00 84.94 406 LYS A CA 1
ATOM 3252 C C . LYS A 1 406 ? -22.562 29.936 28.061 1.00 84.94 406 LYS A C 1
ATOM 3254 O O . LYS A 1 406 ? -22.839 31.079 27.727 1.00 84.94 406 LYS A O 1
ATOM 3259 N N . THR A 1 407 ? -21.776 29.659 29.099 1.00 83.56 407 THR A N 1
ATOM 3260 C CA . THR A 1 407 ? -21.097 30.634 29.965 1.00 83.56 407 THR A CA 1
ATOM 3261 C C . THR A 1 407 ? -19.723 31.083 29.442 1.00 83.56 407 THR A C 1
ATOM 3263 O O . THR A 1 407 ? -19.042 31.867 30.095 1.00 83.56 407 THR A O 1
ATOM 3266 N N . GLY A 1 408 ? -19.263 30.568 28.294 1.00 82.00 408 GLY A N 1
ATOM 3267 C CA . GLY A 1 408 ? -17.932 30.844 27.739 1.00 82.00 408 GLY A CA 1
ATOM 3268 C C . GLY A 1 408 ? -16.792 30.048 28.388 1.00 82.00 408 GLY A C 1
ATOM 3269 O O . GLY A 1 408 ? -15.630 30.196 28.002 1.00 82.00 408 GLY A O 1
ATOM 3270 N N . LYS A 1 409 ? -17.085 29.164 29.352 1.00 85.31 409 LYS A N 1
ATOM 3271 C CA . LYS A 1 409 ? -16.073 28.314 29.990 1.00 85.31 409 LYS A CA 1
ATOM 3272 C C . LYS A 1 409 ? -15.644 27.182 29.056 1.00 85.31 409 LYS A C 1
ATOM 3274 O O . LYS A 1 409 ? -16.476 26.457 28.512 1.00 85.31 409 LYS A O 1
ATOM 3279 N N . LYS A 1 410 ? -14.330 27.005 28.900 1.00 85.75 410 LYS A N 1
ATOM 3280 C CA . LYS A 1 410 ? -13.754 25.918 28.099 1.00 85.75 410 LYS A CA 1
ATOM 3281 C C . LYS A 1 410 ? -13.809 24.597 28.870 1.00 85.75 410 LYS A C 1
ATOM 3283 O O . LYS A 1 410 ? -13.357 24.532 30.011 1.00 85.75 410 LYS A O 1
ATOM 3288 N N . TYR A 1 411 ? -14.304 23.538 28.240 1.00 81.88 411 TYR A N 1
ATOM 3289 C CA . TYR A 1 411 ? -14.305 22.179 28.780 1.00 81.88 411 TYR A CA 1
ATOM 3290 C C . TYR A 1 411 ? -13.887 21.157 27.716 1.00 81.88 411 TYR A C 1
ATOM 3292 O O . TYR A 1 411 ? -13.950 21.414 26.513 1.00 81.88 411 TYR A O 1
ATOM 3300 N N . ARG A 1 412 ? -13.444 19.975 28.157 1.00 79.81 412 ARG A N 1
ATOM 3301 C CA . ARG A 1 412 ? -13.138 18.837 27.278 1.00 79.81 412 ARG A CA 1
ATOM 3302 C C . ARG A 1 412 ? -14.208 17.768 27.432 1.00 79.81 412 ARG A C 1
ATOM 3304 O O . ARG A 1 412 ? -14.603 17.442 28.550 1.00 79.81 412 ARG A O 1
ATOM 3311 N N . LYS A 1 413 ? -14.666 17.209 26.311 1.00 78.69 413 LYS A N 1
ATOM 3312 C CA . LYS A 1 413 ? -15.559 16.047 26.339 1.00 78.69 413 LYS A CA 1
ATOM 3313 C C . LYS A 1 413 ? -14.749 14.817 26.737 1.00 78.69 413 LYS A C 1
ATOM 3315 O O . LYS A 1 413 ? -13.719 14.542 26.128 1.00 78.69 413 LYS A O 1
ATOM 3320 N N . LYS A 1 414 ? -15.224 14.071 27.736 1.00 81.75 414 LYS A N 1
ATOM 3321 C CA . LYS A 1 414 ? -14.668 12.751 28.052 1.00 81.75 414 LYS A CA 1
ATOM 3322 C C . LYS A 1 414 ? -14.948 11.784 26.899 1.00 81.75 414 LYS A C 1
ATOM 3324 O O . LYS A 1 414 ? -15.987 11.894 26.242 1.00 81.75 414 LYS A O 1
ATOM 3329 N N . GLN A 1 415 ? -14.022 10.855 26.670 1.00 86.00 415 GLN A N 1
ATOM 3330 C CA . GLN A 1 415 ? -14.210 9.776 25.706 1.00 86.00 415 GLN A CA 1
ATOM 3331 C C . GLN A 1 415 ? -15.443 8.960 26.089 1.00 86.00 415 GLN A C 1
ATOM 3333 O O . GLN A 1 415 ? -15.586 8.564 27.238 1.00 86.00 415 GLN A O 1
ATOM 3338 N N . ALA A 1 416 ? -16.341 8.751 25.128 1.00 85.88 416 ALA A N 1
ATOM 3339 C CA . ALA A 1 416 ? -17.616 8.076 25.364 1.00 85.88 416 ALA A CA 1
ATOM 3340 C C . ALA A 1 416 ? -17.844 6.870 24.443 1.00 85.88 416 ALA A C 1
ATOM 3342 O O . ALA A 1 416 ? -18.895 6.240 24.520 1.00 85.88 416 ALA A O 1
ATOM 3343 N N . PHE A 1 417 ? -16.886 6.575 23.563 1.00 91.31 417 PHE A N 1
ATOM 3344 C CA . PHE A 1 417 ? -16.922 5.440 22.654 1.00 91.31 417 PHE A CA 1
ATOM 3345 C C . PHE A 1 417 ? -15.581 4.707 22.697 1.00 91.31 417 PHE A C 1
ATOM 3347 O O . PHE A 1 417 ? -14.519 5.326 22.556 1.00 91.31 417 PHE A O 1
ATOM 3354 N N . PHE A 1 418 ? -15.646 3.396 22.900 1.00 92.44 418 PHE A N 1
ATOM 3355 C CA . PHE A 1 418 ? -14.502 2.502 23.013 1.00 92.44 418 PHE A CA 1
ATOM 3356 C C . PHE A 1 418 ? -14.675 1.331 22.052 1.00 92.44 418 PHE A C 1
ATOM 3358 O O . PHE A 1 418 ? -15.755 0.749 21.960 1.00 92.44 418 PHE A O 1
ATOM 3365 N N . THR A 1 419 ? -13.603 0.976 21.352 1.00 92.62 419 THR A N 1
ATOM 3366 C CA . THR A 1 419 ? -13.570 -0.152 20.419 1.00 92.62 419 THR A CA 1
ATOM 3367 C C . THR A 1 419 ? -12.527 -1.164 20.854 1.00 92.62 419 THR A C 1
ATOM 3369 O O . THR A 1 419 ? -11.467 -0.803 21.366 1.00 92.62 419 THR A O 1
ATOM 3372 N N . TYR A 1 420 ? -12.848 -2.439 20.664 1.00 93.50 420 TYR A N 1
ATOM 3373 C CA . TYR A 1 420 ? -11.965 -3.554 20.973 1.00 93.50 420 TYR A CA 1
ATOM 3374 C C . TYR A 1 420 ? -11.965 -4.512 19.786 1.00 93.50 420 TYR A C 1
ATOM 3376 O O . TYR A 1 420 ? -12.943 -5.221 19.555 1.00 93.50 420 TYR A O 1
ATOM 3384 N N . GLU A 1 421 ? -10.869 -4.516 19.035 1.00 91.19 421 GLU A N 1
ATOM 3385 C CA . GLU A 1 421 ? -10.700 -5.372 17.864 1.00 91.19 421 GLU A CA 1
ATOM 3386 C C . GLU A 1 421 ? -10.007 -6.660 18.289 1.00 91.19 421 GLU A C 1
ATOM 3388 O O . GLU A 1 421 ? -8.860 -6.643 18.733 1.00 91.19 421 GLU A O 1
ATOM 3393 N N . LEU A 1 422 ? -10.723 -7.779 18.200 1.00 89.88 422 LEU A N 1
ATOM 3394 C CA . LEU A 1 422 ? -10.194 -9.082 18.598 1.00 89.88 422 LEU A CA 1
ATOM 3395 C C . LEU A 1 422 ? -9.776 -9.947 17.400 1.00 89.88 422 LEU A C 1
ATOM 3397 O O . LEU A 1 422 ? -9.235 -11.032 17.605 1.00 89.88 422 LEU A O 1
ATOM 3401 N N . GLY A 1 423 ? -10.004 -9.490 16.162 1.00 86.19 423 GLY A N 1
ATOM 3402 C CA . GLY A 1 423 ? -9.693 -10.252 14.947 1.00 86.19 423 GLY A CA 1
ATOM 3403 C C . GLY A 1 423 ? -10.281 -11.663 15.019 1.00 86.19 423 GLY A C 1
ATOM 3404 O O . GLY A 1 423 ? -11.414 -11.843 15.468 1.00 86.19 423 GLY A O 1
ATOM 3405 N N . SER A 1 424 ? -9.489 -12.679 14.680 1.00 86.38 424 SER A N 1
ATOM 3406 C CA . SER A 1 424 ? -9.913 -14.086 14.692 1.00 86.38 424 SER A CA 1
ATOM 3407 C C . SER A 1 424 ? -9.896 -14.762 16.079 1.00 86.38 424 SER A C 1
ATOM 3409 O O . SER A 1 424 ? -9.744 -15.985 16.169 1.00 86.38 424 SER A O 1
ATOM 3411 N N . ALA A 1 425 ? -10.011 -13.994 17.168 1.00 85.44 425 ALA A N 1
ATOM 3412 C CA . ALA A 1 425 ? -10.000 -14.520 18.531 1.00 85.44 425 ALA A CA 1
ATOM 3413 C C . ALA A 1 425 ? -11.069 -15.596 18.766 1.00 85.44 425 ALA A C 1
ATOM 3415 O O . ALA A 1 425 ? -12.201 -15.514 18.293 1.00 85.44 425 ALA A O 1
ATOM 3416 N N . THR A 1 426 ? -10.705 -16.589 19.573 1.00 87.50 426 THR A N 1
ATOM 3417 C CA . THR A 1 426 ? -11.599 -17.687 19.955 1.00 87.50 426 THR A CA 1
ATOM 3418 C C . THR A 1 426 ? -12.773 -17.199 20.807 1.00 87.50 426 THR A C 1
ATOM 3420 O O . THR A 1 426 ? -12.669 -16.195 21.516 1.00 87.50 426 THR A O 1
ATOM 3423 N N . ALA A 1 427 ? -13.866 -17.973 20.831 1.00 87.19 427 ALA A N 1
ATOM 3424 C CA . ALA A 1 427 ? -15.013 -17.703 21.704 1.00 87.19 427 ALA A CA 1
ATOM 3425 C C . ALA A 1 427 ? -14.588 -17.515 23.173 1.00 87.19 427 ALA A C 1
ATOM 3427 O O . ALA A 1 427 ? -15.045 -16.585 23.826 1.00 87.19 427 ALA A O 1
ATOM 3428 N N . ARG A 1 428 ? -13.623 -18.308 23.667 1.00 89.00 428 ARG A N 1
ATOM 3429 C CA . ARG A 1 428 ? -13.053 -18.156 25.016 1.00 89.00 428 ARG A CA 1
ATOM 3430 C C . ARG A 1 428 ? -12.478 -16.762 25.256 1.00 89.00 428 ARG A C 1
ATOM 3432 O O . ARG A 1 428 ? -12.815 -16.127 26.248 1.00 89.00 428 ARG A O 1
ATOM 3439 N N . GLN A 1 429 ? -11.606 -16.302 24.360 1.00 90.50 429 GLN A N 1
ATOM 3440 C CA . GLN A 1 429 ? -10.957 -14.994 24.469 1.00 90.50 429 GLN A CA 1
ATOM 3441 C C . GLN A 1 429 ? -11.981 -13.859 24.398 1.00 90.50 429 GLN A C 1
ATOM 3443 O O . GLN A 1 429 ? -11.878 -12.904 25.168 1.00 90.50 429 GLN A O 1
ATOM 3448 N N . LEU A 1 430 ? -12.991 -13.995 23.532 1.00 91.38 430 LEU A N 1
ATOM 3449 C CA . LEU A 1 430 ? -14.122 -13.074 23.471 1.00 91.38 430 LEU A CA 1
ATOM 3450 C C . LEU A 1 430 ? -14.873 -13.034 24.810 1.00 91.38 430 LEU A C 1
ATOM 3452 O O . LEU A 1 430 ? -14.985 -11.957 25.388 1.00 91.38 430 LEU A O 1
ATOM 3456 N N . CYS A 1 431 ? -15.323 -14.178 25.343 1.00 90.88 431 CYS A N 1
ATOM 3457 C CA . CYS A 1 431 ? -16.061 -14.226 26.611 1.00 90.88 431 CYS A CA 1
ATOM 3458 C C . CYS A 1 431 ? -15.236 -13.626 27.761 1.00 90.88 431 CYS A C 1
ATOM 3460 O O . CYS A 1 431 ? -15.732 -12.773 28.486 1.00 90.88 431 CYS A O 1
ATOM 3462 N N . THR A 1 432 ? -13.955 -13.999 27.897 1.00 90.50 432 THR A N 1
ATOM 3463 C CA . THR A 1 432 ? -13.071 -13.451 28.941 1.00 90.50 432 THR A CA 1
ATOM 3464 C C . THR A 1 432 ? -12.912 -11.936 28.816 1.00 90.50 432 THR A C 1
ATOM 3466 O O . THR A 1 432 ? -12.940 -11.221 29.820 1.00 90.50 432 THR A O 1
ATOM 3469 N N . LYS A 1 433 ? -12.767 -11.420 27.589 1.00 92.62 433 LYS A N 1
ATOM 3470 C CA . LYS A 1 433 ? -12.666 -9.978 27.362 1.00 92.62 433 LYS A CA 1
ATOM 3471 C C . LYS A 1 433 ? -13.974 -9.263 27.693 1.00 92.62 433 LYS A C 1
ATOM 3473 O O . LYS A 1 433 ? -13.925 -8.189 28.288 1.00 92.62 433 LYS A O 1
ATOM 3478 N N . LEU A 1 434 ? -15.116 -9.852 27.341 1.00 93.12 434 LEU A N 1
ATOM 3479 C CA . LEU A 1 434 ? -16.433 -9.308 27.666 1.00 93.12 434 LEU A CA 1
ATOM 3480 C C . LEU A 1 434 ? -16.659 -9.248 29.171 1.00 93.12 434 LEU A C 1
ATOM 3482 O O . LEU A 1 434 ? -17.021 -8.181 29.653 1.00 93.12 434 LEU A O 1
ATOM 3486 N N . SER A 1 435 ? -16.363 -10.320 29.913 1.00 91.69 435 SER A N 1
ATOM 3487 C CA . SER A 1 435 ? -16.443 -10.316 31.380 1.00 91.69 435 SER A CA 1
ATOM 3488 C C . SER A 1 435 ? -15.608 -9.179 31.973 1.00 91.69 435 SER A C 1
ATOM 3490 O O . SER A 1 435 ? -16.131 -8.357 32.713 1.00 91.69 435 SER A O 1
ATOM 3492 N N . SER A 1 436 ? -14.354 -9.023 31.535 1.00 92.38 436 SER A N 1
ATOM 3493 C CA . SER A 1 436 ? -13.484 -7.933 32.001 1.00 92.38 436 SER A CA 1
ATOM 3494 C C . SER A 1 436 ? -14.035 -6.527 31.706 1.00 92.38 436 SER A C 1
ATOM 3496 O O . SER A 1 436 ? -13.892 -5.624 32.537 1.00 92.38 436 SER A O 1
ATOM 3498 N N . ILE A 1 437 ? -14.650 -6.321 30.534 1.00 93.38 437 ILE A N 1
ATOM 3499 C CA . ILE A 1 437 ? -15.275 -5.041 30.165 1.00 93.38 437 ILE A CA 1
ATOM 3500 C C . ILE A 1 437 ? -16.514 -4.782 31.030 1.00 93.38 437 ILE A C 1
ATOM 3502 O O . ILE A 1 437 ? -16.672 -3.671 31.535 1.00 93.38 437 ILE A O 1
ATOM 3506 N N . LEU A 1 438 ? -17.366 -5.793 31.218 1.00 92.94 438 LEU A N 1
ATOM 3507 C CA . LEU A 1 438 ? -18.568 -5.694 32.046 1.00 92.94 438 LEU A CA 1
ATOM 3508 C C . LEU A 1 438 ? -18.214 -5.389 33.502 1.00 92.94 438 LEU A C 1
ATOM 3510 O O . LEU A 1 438 ? -18.731 -4.416 34.040 1.00 92.94 438 LEU A O 1
ATOM 3514 N N . ASP A 1 439 ? -17.273 -6.123 34.099 1.00 92.25 439 ASP A N 1
ATOM 3515 C CA . ASP A 1 439 ? -16.855 -5.930 35.494 1.00 92.25 439 ASP A CA 1
ATOM 3516 C C . ASP A 1 439 ? -16.311 -4.513 35.729 1.00 92.25 439 ASP A C 1
ATOM 3518 O O . ASP A 1 439 ? -16.674 -3.827 36.689 1.00 92.25 439 ASP A O 1
ATOM 3522 N N . SER A 1 440 ? -15.474 -4.032 34.804 1.00 92.62 440 SER A N 1
ATOM 3523 C CA . SER A 1 440 ? -14.910 -2.679 34.863 1.00 92.62 440 SER A CA 1
ATOM 3524 C C . SER A 1 440 ? -15.994 -1.601 34.775 1.00 92.62 440 SER A C 1
ATOM 3526 O O . SER A 1 440 ? -15.910 -0.570 35.446 1.00 92.62 440 SER A O 1
ATOM 3528 N N . ASN A 1 441 ? -17.008 -1.824 33.941 1.00 92.56 441 ASN A N 1
ATOM 3529 C CA . ASN A 1 441 ? -18.069 -0.857 33.701 1.00 92.56 441 ASN A CA 1
ATOM 3530 C C . ASN A 1 441 ? -19.165 -0.893 34.772 1.00 92.56 441 ASN A C 1
ATOM 3532 O O . ASN A 1 441 ? -19.673 0.168 35.130 1.00 92.56 441 ASN A O 1
ATOM 3536 N N . GLU A 1 442 ? -19.481 -2.053 35.350 1.00 93.25 442 GLU A N 1
ATOM 3537 C CA . GLU A 1 442 ? -20.353 -2.149 36.528 1.00 93.25 442 GLU A CA 1
ATOM 3538 C C . GLU A 1 442 ? -19.737 -1.419 37.726 1.00 93.25 442 GLU A C 1
ATOM 3540 O O . GLU A 1 442 ? -20.426 -0.650 38.398 1.00 93.25 442 GLU A O 1
ATOM 3545 N N . LYS A 1 443 ? -18.417 -1.531 37.927 1.00 92.62 443 LYS A N 1
ATOM 3546 C CA . LYS A 1 443 ? -17.713 -0.744 38.948 1.00 92.62 443 LYS A CA 1
ATOM 3547 C C . LYS A 1 443 ? -17.842 0.765 38.706 1.00 92.62 443 LYS A C 1
ATOM 3549 O O . LYS A 1 443 ? -18.217 1.506 39.613 1.00 92.62 443 LYS A O 1
ATOM 3554 N N . LYS A 1 444 ? -17.610 1.237 37.473 1.00 91.31 444 LYS A N 1
ATOM 3555 C CA . LYS A 1 444 ? -17.805 2.658 37.113 1.00 91.31 444 LYS A CA 1
ATOM 3556 C C . LYS A 1 444 ? -19.254 3.115 37.284 1.00 91.31 444 LYS A C 1
ATOM 3558 O O . LYS A 1 444 ? -19.492 4.250 37.690 1.00 91.31 444 LYS A O 1
ATOM 3563 N N . LYS A 1 445 ? -20.223 2.259 36.974 1.00 92.25 445 LYS A N 1
ATOM 3564 C CA . LYS A 1 445 ? -21.647 2.551 37.147 1.00 92.25 445 LYS A CA 1
ATOM 3565 C C . LYS A 1 445 ? -22.002 2.712 38.623 1.00 92.25 445 LYS A C 1
ATOM 3567 O O . LYS A 1 445 ? -22.696 3.668 38.961 1.00 92.25 445 LYS A O 1
ATOM 3572 N N . ALA A 1 446 ? -21.478 1.845 39.490 1.00 92.50 446 ALA A N 1
ATOM 3573 C CA . ALA A 1 446 ? -21.676 1.921 40.935 1.00 92.50 446 ALA A CA 1
ATOM 3574 C C . ALA A 1 446 ? -20.991 3.150 41.562 1.00 92.50 446 ALA A C 1
ATOM 3576 O O . ALA A 1 446 ? -21.616 3.883 42.324 1.00 92.50 446 ALA A O 1
ATOM 3577 N N . GLU A 1 447 ? -19.728 3.413 41.214 1.00 94.06 447 GLU A N 1
ATOM 3578 C CA . GLU A 1 447 ? -18.917 4.467 41.845 1.00 94.06 447 GLU A CA 1
ATOM 3579 C C . GLU A 1 447 ? -19.155 5.861 41.244 1.00 94.06 447 GLU A C 1
ATOM 3581 O O . GLU A 1 447 ? -19.190 6.861 41.958 1.00 94.06 447 GLU A O 1
ATOM 3586 N N . GLN A 1 448 ? -19.302 5.948 39.919 1.00 89.94 448 GLN A N 1
ATOM 3587 C CA . GLN A 1 448 ? -19.302 7.211 39.167 1.00 89.94 448 GLN A CA 1
ATOM 3588 C C . GLN A 1 448 ? -20.667 7.543 38.553 1.00 89.94 448 GLN A C 1
ATOM 3590 O O . GLN A 1 448 ? -20.788 8.552 37.857 1.00 89.94 448 GLN A O 1
ATOM 3595 N N . LYS A 1 449 ? -21.691 6.703 38.784 1.00 90.25 449 LYS A N 1
ATOM 3596 C CA . LYS A 1 449 ? -23.032 6.813 38.177 1.00 90.25 449 LYS A CA 1
ATOM 3597 C C . LYS A 1 449 ? -22.988 6.919 36.646 1.00 90.25 449 LYS A C 1
ATOM 3599 O O . LYS A 1 449 ? -23.833 7.569 36.032 1.00 90.25 449 LYS A O 1
ATOM 3604 N N . LEU A 1 450 ? -21.982 6.295 36.033 1.00 89.75 450 LEU A N 1
ATOM 3605 C CA . LEU A 1 450 ? -21.763 6.312 34.592 1.00 89.75 450 LEU A CA 1
ATOM 3606 C C . LEU A 1 450 ? -22.436 5.092 33.960 1.00 89.75 450 LEU A C 1
ATOM 3608 O O . LEU A 1 450 ? -22.064 3.954 34.237 1.00 89.75 450 LEU A O 1
ATOM 3612 N N . GLY A 1 451 ? -23.444 5.324 33.123 1.00 92.31 451 GLY A N 1
ATOM 3613 C CA . GLY A 1 451 ? -24.097 4.252 32.379 1.00 92.31 451 GLY A CA 1
ATOM 3614 C C . GLY A 1 451 ? -23.171 3.672 31.312 1.00 92.31 451 GLY A C 1
ATOM 3615 O O . GLY A 1 451 ? -22.226 4.327 30.866 1.00 92.31 451 GLY A O 1
ATOM 3616 N N . TYR A 1 452 ? -23.467 2.462 30.843 1.00 94.31 452 TYR A N 1
ATOM 3617 C CA . TYR A 1 452 ? -22.760 1.893 29.702 1.00 94.31 452 TYR A CA 1
ATOM 3618 C C . TYR A 1 452 ? -23.668 1.021 28.829 1.00 94.31 452 TYR A C 1
ATOM 3620 O O . TYR A 1 452 ? -24.677 0.488 29.291 1.00 94.31 452 TYR A O 1
ATOM 3628 N N . ARG A 1 453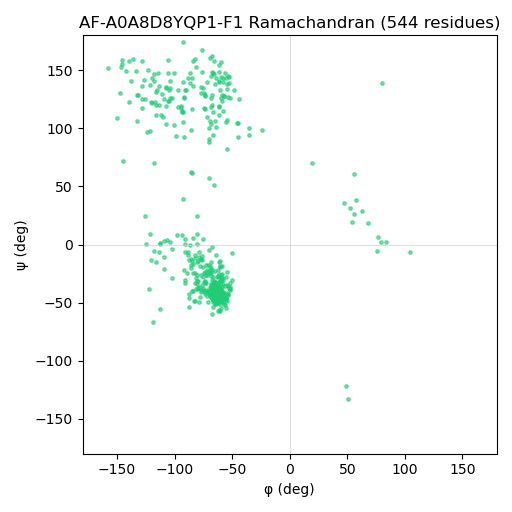 ? -23.300 0.881 27.554 1.00 94.81 453 ARG A N 1
ATOM 3629 C CA . ARG A 1 453 ? -23.858 -0.106 26.622 1.00 94.81 453 ARG A CA 1
ATOM 3630 C C . ARG A 1 453 ? -22.712 -0.869 25.972 1.00 94.81 453 ARG A C 1
ATOM 3632 O O . ARG A 1 453 ? -21.822 -0.250 25.389 1.00 94.81 453 ARG A O 1
ATOM 3639 N N . THR A 1 454 ? -22.743 -2.193 26.065 1.00 95.38 454 THR A N 1
ATOM 3640 C CA . THR A 1 454 ? -21.730 -3.064 25.464 1.00 95.38 454 THR A CA 1
ATOM 3641 C C . THR A 1 454 ? -22.341 -3.812 24.290 1.00 95.38 454 THR A C 1
ATOM 3643 O O . THR A 1 454 ? -23.354 -4.489 24.445 1.00 95.38 454 THR A O 1
ATOM 3646 N N . PHE A 1 455 ? -21.718 -3.697 23.123 1.00 95.56 455 PHE A N 1
ATOM 3647 C CA . PHE A 1 455 ? -22.113 -4.361 21.890 1.00 95.56 455 PHE A CA 1
ATOM 3648 C C . PHE A 1 455 ? -21.015 -5.308 21.414 1.00 95.56 455 PHE A C 1
ATOM 3650 O O . PHE A 1 455 ? -19.824 -5.025 21.565 1.00 95.56 455 PHE A O 1
ATOM 3657 N N . VAL A 1 456 ? -21.423 -6.408 20.790 1.00 94.88 456 VAL A N 1
ATOM 3658 C CA . VAL A 1 456 ? -20.545 -7.373 20.131 1.00 94.88 456 VAL A CA 1
ATOM 3659 C C . VAL A 1 456 ? -21.006 -7.545 18.698 1.00 94.88 456 VAL A C 1
ATOM 3661 O O . VAL A 1 456 ? -22.166 -7.867 18.454 1.00 94.88 456 VAL A O 1
ATOM 3664 N N . ALA A 1 457 ? -20.091 -7.340 17.760 1.00 94.19 457 ALA A N 1
ATOM 3665 C CA . ALA A 1 457 ? -20.294 -7.647 16.356 1.00 94.19 457 ALA A CA 1
ATOM 3666 C C . ALA A 1 457 ? -19.502 -8.902 15.986 1.00 94.19 457 ALA A C 1
ATOM 3668 O O . ALA A 1 457 ? -18.280 -8.966 16.178 1.00 94.19 457 ALA A O 1
ATOM 3669 N N . LEU A 1 458 ? -20.206 -9.900 15.459 1.00 92.19 458 LEU A N 1
ATOM 3670 C CA . LEU A 1 458 ? -19.621 -11.168 15.035 1.00 92.19 458 LEU A CA 1
ATOM 3671 C C . LEU A 1 458 ? -20.373 -11.731 13.815 1.00 92.19 458 LEU A C 1
ATOM 3673 O O . LEU A 1 458 ? -21.550 -11.415 13.620 1.00 92.19 458 LEU A O 1
ATOM 3677 N N . PRO A 1 459 ? -19.718 -12.530 12.959 1.00 91.19 459 PRO A N 1
ATOM 3678 C CA . PRO A 1 459 ? -20.357 -13.101 11.777 1.00 91.19 459 PRO A CA 1
ATOM 3679 C C . PRO A 1 459 ? -21.412 -14.140 12.169 1.00 91.19 459 PRO A C 1
ATOM 3681 O O . PRO A 1 459 ? -21.206 -14.912 13.106 1.00 91.19 459 PRO A O 1
ATOM 3684 N N . GLY A 1 460 ? -22.513 -14.222 11.417 1.00 86.88 460 GLY A N 1
ATOM 3685 C CA . GLY A 1 460 ? -23.597 -15.182 11.670 1.00 86.88 460 GLY A CA 1
ATOM 3686 C C . GLY A 1 460 ? -23.106 -16.627 11.812 1.00 86.88 460 GLY A C 1
ATOM 3687 O O . GLY A 1 460 ? -23.535 -17.334 12.720 1.00 86.88 460 GLY A O 1
ATOM 3688 N N . SER A 1 461 ? -22.093 -17.017 11.028 1.00 84.75 461 SER A N 1
ATOM 3689 C CA . SER A 1 461 ? -21.440 -18.337 11.088 1.00 84.75 461 SER A CA 1
ATOM 3690 C C . SER A 1 461 ? -20.814 -18.698 12.445 1.00 84.75 461 SER A C 1
ATOM 3692 O O . SER A 1 461 ? -20.539 -19.869 12.703 1.00 84.75 461 SER A O 1
ATOM 3694 N N . ARG A 1 462 ? -20.559 -17.720 13.326 1.00 86.56 462 ARG A N 1
ATOM 3695 C CA . ARG A 1 462 ? -19.951 -17.923 14.654 1.00 86.56 462 ARG A CA 1
ATOM 3696 C C . ARG A 1 462 ? -20.895 -17.629 15.817 1.00 86.56 462 ARG A C 1
ATOM 3698 O O . ARG A 1 462 ? -20.492 -17.806 16.966 1.00 86.56 462 ARG A O 1
ATOM 3705 N N . TYR A 1 463 ? -22.136 -17.233 15.542 1.00 87.12 463 TYR A N 1
ATOM 3706 C CA . TYR A 1 463 ? -23.113 -16.898 16.577 1.00 87.12 463 TYR A CA 1
ATOM 3707 C C . TYR A 1 463 ? -23.440 -18.085 17.489 1.00 87.12 463 TYR A C 1
ATOM 3709 O O . TYR A 1 463 ? -23.360 -17.962 18.709 1.00 87.12 463 TYR A O 1
ATOM 3717 N N . SER A 1 464 ? -23.713 -19.258 16.917 1.00 82.31 464 SER A N 1
ATOM 3718 C CA . SER A 1 464 ? -24.008 -20.476 17.685 1.00 82.31 464 SER A CA 1
ATOM 3719 C C . SER A 1 464 ? -22.862 -20.867 18.627 1.00 82.31 464 SER A C 1
ATOM 3721 O O . SER A 1 464 ? -23.096 -21.179 19.795 1.00 82.31 464 SER A O 1
ATOM 3723 N N . ASN A 1 465 ? -21.614 -20.768 18.162 1.00 84.00 465 ASN A N 1
ATOM 3724 C CA . ASN A 1 465 ? -20.422 -21.048 18.970 1.00 84.00 465 ASN A CA 1
ATOM 3725 C C . ASN A 1 465 ? -20.241 -20.052 20.122 1.00 84.00 465 ASN A C 1
ATOM 3727 O O . ASN A 1 465 ? -19.683 -20.412 21.153 1.00 84.00 465 ASN A O 1
ATOM 3731 N N . PHE A 1 466 ? -20.675 -18.803 19.947 1.00 84.75 466 PHE A N 1
ATOM 3732 C CA . PHE A 1 466 ? -20.649 -17.798 21.006 1.00 84.75 466 PHE A CA 1
ATOM 3733 C C . PHE A 1 466 ? -21.687 -18.112 22.091 1.00 84.75 466 PHE A C 1
ATOM 3735 O O . PHE A 1 466 ? -21.340 -18.163 23.269 1.00 84.75 466 PHE A O 1
ATOM 3742 N N . VAL A 1 467 ? -22.934 -18.385 21.694 1.00 82.38 467 VAL A N 1
ATOM 3743 C CA . VAL A 1 467 ? -24.049 -18.623 22.629 1.00 82.38 467 VAL A CA 1
ATOM 3744 C C . VAL A 1 467 ? -23.876 -19.920 23.421 1.00 82.38 467 VAL A C 1
ATOM 3746 O O . VAL A 1 467 ? -24.219 -19.982 24.598 1.00 82.38 467 VAL A O 1
ATOM 3749 N N . THR A 1 468 ? -23.317 -20.957 22.800 1.00 82.38 468 THR A N 1
ATOM 3750 C CA . THR A 1 468 ? -23.131 -22.270 23.442 1.00 82.38 468 THR A CA 1
ATOM 3751 C C . THR A 1 468 ? -21.886 -22.353 24.327 1.00 82.38 468 THR A C 1
ATOM 3753 O O . THR A 1 468 ? -21.719 -23.334 25.053 1.00 82.38 468 THR A O 1
ATOM 3756 N N . TYR A 1 469 ? -20.998 -21.352 24.304 1.00 82.88 469 TYR A N 1
ATOM 3757 C CA . TYR A 1 469 ? -19.752 -21.426 25.062 1.00 82.88 469 TYR A CA 1
ATOM 3758 C C . TYR A 1 469 ? -20.004 -21.243 26.574 1.00 82.88 469 TYR A C 1
ATOM 3760 O O . TYR A 1 469 ? -20.566 -20.219 26.967 1.00 82.88 469 TYR A O 1
ATOM 3768 N N . PRO A 1 470 ? -19.530 -22.149 27.457 1.00 75.25 470 PRO A N 1
ATOM 3769 C CA . PRO A 1 470 ? -19.879 -22.147 28.885 1.00 75.25 470 PRO A CA 1
ATOM 3770 C C . PRO A 1 470 ? -19.612 -20.825 29.613 1.00 75.25 470 PRO A C 1
ATOM 3772 O O . PRO A 1 470 ? -20.436 -20.357 30.389 1.00 75.25 470 PRO A O 1
ATOM 3775 N N . THR A 1 471 ? -18.479 -20.172 29.334 1.00 72.56 471 THR A N 1
ATOM 3776 C CA . THR A 1 471 ? -18.146 -18.872 29.947 1.00 72.56 471 THR A CA 1
ATOM 3777 C C . THR A 1 471 ? -19.087 -17.752 29.492 1.00 72.56 471 THR A C 1
ATOM 3779 O O . THR A 1 471 ? -19.306 -16.802 30.236 1.00 72.56 471 THR A O 1
ATOM 3782 N N . CYS A 1 472 ? -19.656 -17.863 28.292 1.00 73.69 472 CYS A N 1
ATOM 3783 C CA . CYS A 1 472 ? -20.622 -16.906 27.763 1.00 73.69 472 CYS A CA 1
ATOM 3784 C C . CYS A 1 472 ? -22.065 -17.189 28.223 1.00 73.69 472 CYS A C 1
ATOM 3786 O O . CYS A 1 472 ? -22.890 -16.286 28.138 1.00 73.69 472 CYS A O 1
ATOM 3788 N N . MET A 1 473 ? -22.377 -18.370 28.780 1.00 70.88 473 MET A N 1
ATOM 3789 C CA . MET A 1 473 ? -23.711 -18.652 29.346 1.00 70.88 473 MET A CA 1
ATOM 3790 C C . MET A 1 473 ? -24.049 -17.748 30.540 1.00 70.88 473 MET A C 1
ATOM 3792 O O . MET A 1 473 ? -25.211 -17.431 30.773 1.00 70.88 473 MET A O 1
ATOM 3796 N N . ASN A 1 474 ? -23.031 -17.280 31.268 1.00 77.69 474 ASN A N 1
ATOM 3797 C CA . ASN A 1 474 ? -23.192 -16.361 32.399 1.00 77.69 474 ASN A CA 1
ATOM 3798 C C . ASN A 1 474 ? -23.379 -14.894 31.971 1.00 77.69 474 ASN A C 1
ATOM 3800 O O . ASN A 1 474 ? -23.314 -13.997 32.810 1.00 77.69 474 ASN A O 1
ATOM 3804 N N . ILE A 1 475 ? -23.569 -14.630 30.678 1.00 83.19 475 ILE A N 1
ATOM 3805 C CA . ILE A 1 475 ? -23.721 -13.293 30.112 1.00 83.19 475 ILE A CA 1
ATOM 3806 C C . ILE A 1 475 ? -25.081 -13.220 29.413 1.00 83.19 475 ILE A C 1
ATOM 3808 O O . ILE A 1 475 ? -25.364 -13.990 28.492 1.00 83.19 475 ILE A O 1
ATOM 3812 N N . SER A 1 476 ? -25.925 -12.274 29.830 1.00 86.50 476 SER A N 1
ATOM 3813 C CA . SER A 1 476 ? -27.200 -12.050 29.153 1.00 86.50 476 SER A CA 1
ATOM 3814 C C . SER A 1 476 ? -26.952 -11.318 27.833 1.00 86.50 476 SER A C 1
ATOM 3816 O O . SER A 1 476 ? -26.152 -10.380 27.742 1.00 86.50 476 SER A O 1
ATOM 3818 N N . HIS A 1 477 ? -27.598 -11.788 26.770 1.00 88.44 477 HIS A N 1
ATOM 3819 C CA . HIS A 1 477 ? -27.383 -11.274 25.427 1.00 88.44 477 HIS A CA 1
ATOM 3820 C C . HIS A 1 477 ? -28.707 -11.119 24.686 1.00 88.44 477 HIS A C 1
ATOM 3822 O O . HIS A 1 477 ? -29.597 -11.960 24.782 1.00 88.44 477 HIS A O 1
ATOM 3828 N N . THR A 1 478 ? -28.823 -10.037 23.925 1.00 90.75 478 THR A N 1
ATOM 3829 C CA . THR A 1 478 ? -29.985 -9.754 23.080 1.00 90.75 478 THR A CA 1
ATOM 3830 C C . THR A 1 478 ? -29.507 -9.358 21.694 1.00 90.75 478 THR A C 1
ATOM 3832 O O . THR A 1 478 ? -28.669 -8.462 21.560 1.00 90.75 478 THR A O 1
ATOM 3835 N N . ILE A 1 479 ? -30.031 -10.002 20.652 1.00 91.19 479 ILE A N 1
ATOM 3836 C CA . ILE A 1 479 ? -29.742 -9.601 19.272 1.00 91.19 479 ILE A CA 1
ATOM 3837 C C . ILE A 1 479 ? -30.408 -8.245 19.029 1.00 91.19 479 ILE A C 1
ATOM 3839 O O . ILE A 1 479 ? -31.626 -8.125 19.116 1.00 91.19 479 ILE A O 1
ATOM 3843 N N . VAL A 1 480 ? -29.603 -7.230 18.721 1.00 91.12 480 VAL A N 1
ATOM 3844 C CA . VAL A 1 480 ? -30.087 -5.878 18.406 1.00 91.12 480 VAL A CA 1
ATOM 3845 C C . VAL A 1 480 ? -30.504 -5.819 16.949 1.00 91.12 480 VAL A C 1
ATOM 3847 O O . VAL A 1 480 ? -31.580 -5.336 16.609 1.00 91.12 480 VAL A O 1
ATOM 3850 N N . THR A 1 481 ? -29.631 -6.305 16.068 1.00 92.25 481 THR A N 1
ATOM 3851 C CA . THR A 1 481 ? -29.886 -6.319 14.633 1.00 92.25 481 THR A CA 1
ATOM 3852 C C . THR A 1 481 ? -29.032 -7.371 13.932 1.00 92.25 481 THR A C 1
ATOM 3854 O O . THR A 1 481 ? -27.940 -7.725 14.380 1.00 92.25 481 THR A O 1
ATOM 3857 N N . SER A 1 482 ? -29.554 -7.879 12.819 1.00 91.81 482 SER A N 1
ATOM 3858 C CA . SER A 1 482 ? -28.860 -8.771 11.894 1.00 91.81 482 SER A CA 1
ATOM 3859 C C . SER A 1 482 ? -28.674 -8.040 10.571 1.00 91.81 482 SER A C 1
ATOM 3861 O O . SER A 1 482 ? -29.646 -7.619 9.949 1.00 91.81 482 SER A O 1
ATOM 3863 N N . ILE A 1 483 ? -27.424 -7.868 10.149 1.00 92.50 483 ILE A N 1
ATOM 3864 C CA . ILE A 1 483 ? -27.055 -6.989 9.040 1.00 92.50 483 ILE A CA 1
ATOM 3865 C C . ILE A 1 483 ? -26.564 -7.829 7.863 1.00 92.50 483 ILE A C 1
ATOM 3867 O O . ILE A 1 483 ? -25.482 -8.413 7.918 1.00 92.50 483 ILE A O 1
ATOM 3871 N N . PHE A 1 484 ? -27.346 -7.843 6.787 1.00 89.81 484 PHE A N 1
ATOM 3872 C CA . PHE A 1 484 ? -27.049 -8.515 5.522 1.00 89.81 484 PHE A CA 1
ATOM 3873 C C . PHE A 1 484 ? -26.870 -7.479 4.392 1.00 89.81 484 PHE A C 1
ATOM 3875 O O . PHE A 1 484 ? -27.564 -6.458 4.407 1.00 89.81 484 PHE A O 1
ATOM 3882 N N . PRO A 1 485 ? -26.004 -7.720 3.388 1.00 90.56 485 PRO A N 1
ATOM 3883 C CA . PRO A 1 485 ? -25.085 -8.851 3.255 1.00 90.56 485 PRO A CA 1
ATOM 3884 C C . PRO A 1 485 ? -23.731 -8.593 3.927 1.00 90.56 485 PRO A C 1
ATOM 3886 O O . PRO A 1 485 ? -23.181 -7.491 3.858 1.00 90.56 485 PRO A O 1
ATOM 3889 N N . HIS A 1 486 ? -23.159 -9.633 4.531 1.00 90.25 486 HIS A N 1
ATOM 3890 C CA . HIS A 1 486 ? -21.764 -9.638 4.955 1.00 90.25 486 HIS A CA 1
ATOM 3891 C C . HIS A 1 486 ? -21.126 -11.022 4.866 1.00 90.25 486 HIS A C 1
ATOM 3893 O O . HIS A 1 486 ? -21.637 -11.979 5.434 1.00 90.25 486 HIS A O 1
ATOM 3899 N N . VAL A 1 487 ? -19.955 -11.115 4.246 1.00 88.56 487 VAL A N 1
ATOM 3900 C CA . VAL A 1 487 ? -19.104 -12.309 4.298 1.00 88.56 487 VAL A CA 1
ATOM 3901 C C . VAL A 1 487 ? -17.781 -11.932 4.912 1.00 88.56 487 VAL A C 1
ATOM 3903 O O . VAL A 1 487 ? -17.068 -11.103 4.356 1.00 88.56 487 VAL A O 1
ATOM 3906 N N . THR A 1 488 ? -17.408 -12.585 6.005 1.00 86.25 488 THR A N 1
ATOM 3907 C CA . THR A 1 488 ? -16.040 -12.504 6.512 1.00 86.25 488 THR A CA 1
ATOM 3908 C C . THR A 1 488 ? -15.155 -13.553 5.844 1.00 86.25 488 THR A C 1
ATOM 3910 O O . THR A 1 488 ? -15.563 -14.697 5.648 1.00 86.25 488 THR A O 1
ATOM 3913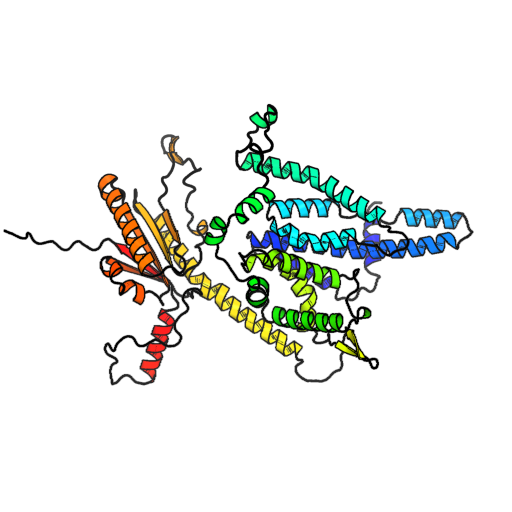 N N . LEU A 1 489 ? -13.924 -13.165 5.509 1.00 84.19 489 LEU A N 1
ATOM 3914 C CA . LEU A 1 489 ? -12.901 -14.089 5.016 1.00 84.19 489 LEU A CA 1
ATOM 3915 C C . LEU A 1 489 ? -12.125 -14.767 6.156 1.00 84.19 489 LEU A C 1
ATOM 3917 O O . LEU A 1 489 ? -11.425 -15.743 5.910 1.00 84.19 489 LEU A O 1
ATOM 3921 N N . GLU A 1 490 ? -12.266 -14.286 7.395 1.00 82.12 490 GLU A N 1
ATOM 3922 C CA . GLU A 1 490 ? -11.631 -14.885 8.579 1.00 82.12 490 GLU A CA 1
ATOM 3923 C C . GLU A 1 490 ? -12.422 -16.080 9.133 1.00 82.12 490 GLU A C 1
ATOM 3925 O O . GLU A 1 490 ? -11.869 -16.957 9.794 1.00 82.12 490 GLU A O 1
ATO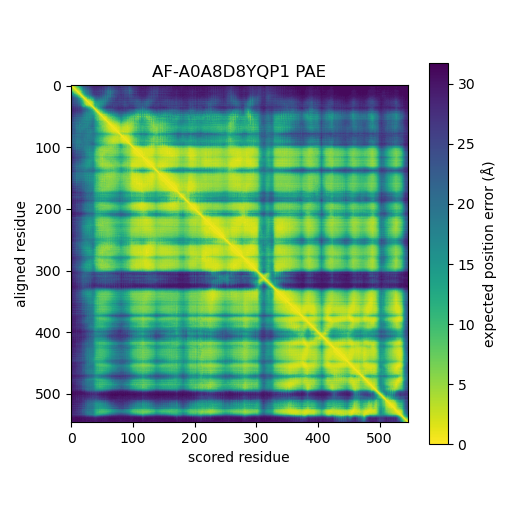M 3930 N N . ALA A 1 491 ? -13.729 -16.125 8.871 1.00 81.94 491 ALA A N 1
ATOM 3931 C CA . ALA A 1 491 ? -14.619 -17.203 9.291 1.00 81.94 491 ALA A CA 1
ATOM 3932 C C . ALA A 1 491 ? -15.690 -17.462 8.223 1.00 81.94 491 ALA A C 1
ATOM 3934 O O . ALA A 1 491 ? -16.863 -17.123 8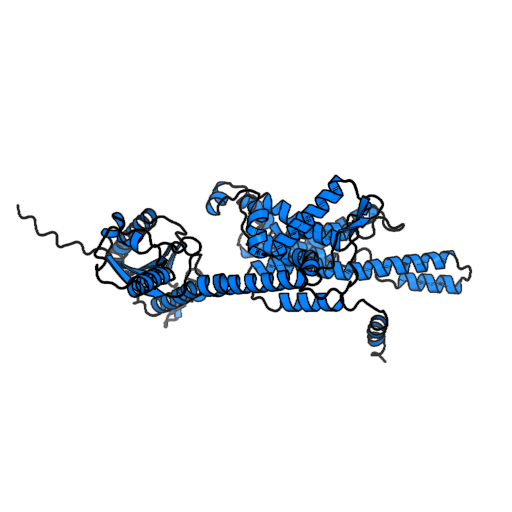.402 1.00 81.94 491 ALA A O 1
ATOM 3935 N N . LEU A 1 492 ? -15.257 -18.050 7.103 1.00 81.44 492 LEU A N 1
ATOM 3936 C CA . LEU A 1 492 ? -16.132 -18.370 5.978 1.00 81.44 492 LEU A CA 1
ATOM 3937 C C . LEU A 1 492 ? -17.345 -19.210 6.416 1.00 81.44 492 LEU A C 1
ATOM 3939 O O . LEU A 1 492 ? -17.202 -20.078 7.287 1.00 81.44 492 LEU A O 1
ATOM 3943 N N . PRO A 1 493 ? -18.514 -18.991 5.789 1.00 78.38 493 PRO A N 1
ATOM 3944 C CA . PRO A 1 493 ? -19.657 -19.874 5.937 1.00 78.38 493 PRO A CA 1
ATOM 3945 C C . PRO A 1 493 ? -19.296 -21.334 5.638 1.00 78.38 493 PRO A C 1
ATOM 3947 O O . PRO A 1 493 ? -18.569 -21.628 4.687 1.00 78.38 493 PRO A O 1
ATOM 3950 N N . GLN A 1 494 ? -19.814 -22.258 6.438 1.00 73.94 494 GLN A N 1
ATOM 3951 C CA . GLN A 1 494 ? -19.692 -23.686 6.189 1.00 73.94 494 GLN A CA 1
ATOM 3952 C C . GLN A 1 494 ? -20.614 -24.070 5.026 1.00 73.94 494 GLN A C 1
ATOM 3954 O O . GLN A 1 494 ? -21.832 -23.940 5.120 1.00 73.94 494 GLN A O 1
ATOM 3959 N N . LEU A 1 495 ? -20.016 -24.536 3.923 1.00 64.44 495 LEU A N 1
ATOM 3960 C CA . LEU A 1 495 ? -20.728 -24.956 2.703 1.00 64.44 495 LEU A CA 1
ATOM 3961 C C . LEU A 1 495 ? -21.547 -26.239 2.896 1.00 64.44 495 LEU A C 1
ATOM 3963 O O . LEU A 1 495 ? -22.481 -26.495 2.144 1.00 64.44 495 LEU A O 1
ATOM 3967 N N . VAL A 1 496 ? -21.189 -27.035 3.902 1.00 60.38 496 VAL A N 1
ATOM 3968 C CA . VAL A 1 496 ? -21.976 -28.166 4.385 1.00 60.38 496 VAL A CA 1
ATOM 3969 C C . VAL A 1 496 ? -22.363 -27.805 5.812 1.00 60.38 496 VAL A C 1
ATOM 3971 O O . VAL A 1 496 ? -21.461 -27.730 6.649 1.00 60.38 496 VAL A O 1
ATOM 3974 N N . PRO A 1 497 ? -23.646 -27.542 6.109 1.00 53.09 497 PRO A N 1
ATOM 3975 C CA . PRO A 1 497 ? -24.104 -27.405 7.483 1.00 53.09 497 PRO A CA 1
ATOM 3976 C C . PRO A 1 497 ? -23.718 -28.678 8.240 1.00 53.09 497 PRO A C 1
ATOM 3978 O O . PRO A 1 497 ? -24.249 -29.762 7.994 1.00 53.09 497 PRO A O 1
ATOM 3981 N N . GLY A 1 498 ? -22.699 -28.581 9.089 1.00 48.28 498 GLY A N 1
ATOM 3982 C CA . GLY A 1 498 ? -22.240 -29.704 9.885 1.00 48.28 498 GLY A CA 1
ATOM 3983 C C . GLY A 1 498 ? -23.263 -29.984 10.971 1.00 48.28 498 GLY A C 1
ATOM 3984 O O . GLY A 1 498 ? -23.390 -29.180 11.886 1.00 48.28 498 GLY A O 1
ATOM 3985 N N . SER A 1 499 ? -23.970 -31.110 10.838 1.00 40.28 499 SER A N 1
ATOM 3986 C CA . SER A 1 499 ? -24.437 -31.980 11.927 1.00 40.28 499 SER A CA 1
ATOM 3987 C C . SER A 1 499 ? -24.476 -31.323 13.314 1.00 40.28 499 SER A C 1
ATOM 3989 O O . SER A 1 499 ? -23.683 -31.660 14.197 1.00 40.28 499 SER A O 1
ATOM 3991 N N . THR A 1 500 ? -25.400 -30.395 13.536 1.00 34.81 500 THR A N 1
ATOM 3992 C CA . THR A 1 500 ? -25.869 -30.156 14.897 1.00 34.81 500 THR A CA 1
ATOM 3993 C C . THR A 1 500 ? -26.503 -31.463 15.388 1.00 34.81 500 THR A C 1
ATOM 3995 O O . THR A 1 500 ? -27.115 -32.182 14.585 1.00 34.81 500 THR A O 1
ATOM 3998 N N . PRO A 1 501 ? -26.296 -31.852 16.662 1.00 32.84 501 PRO A N 1
ATOM 3999 C CA . PRO A 1 501 ? -26.907 -33.059 17.197 1.00 32.84 501 PRO A CA 1
ATOM 4000 C C . PRO A 1 501 ? -28.410 -32.950 16.974 1.00 32.84 501 PRO A C 1
ATOM 4002 O O . PRO A 1 501 ? -28.983 -31.886 17.196 1.00 32.84 501 PRO A O 1
ATOM 4005 N N . ALA A 1 502 ? -28.993 -34.036 16.473 1.00 35.38 502 ALA A N 1
ATOM 4006 C CA . ALA A 1 502 ? -30.410 -34.190 16.200 1.00 35.38 502 ALA A CA 1
ATOM 4007 C C . ALA A 1 502 ? -31.273 -33.452 17.236 1.00 35.38 502 ALA A C 1
ATOM 4009 O O . ALA A 1 502 ? -31.481 -33.935 18.344 1.00 35.38 502 ALA A O 1
ATOM 4010 N N . GLN A 1 503 ? -31.764 -32.275 16.867 1.00 40.66 503 GLN A N 1
ATOM 4011 C CA . GLN A 1 503 ? -32.935 -31.679 17.479 1.00 40.66 503 GLN A CA 1
ATOM 4012 C C . GLN A 1 503 ? -33.928 -31.487 16.342 1.00 40.66 503 GLN A C 1
ATOM 4014 O O . GLN A 1 503 ? -33.798 -30.599 15.504 1.00 40.66 503 GLN A O 1
ATOM 4019 N N . ASP A 1 504 ? -34.828 -32.466 16.275 1.00 44.78 504 ASP A N 1
ATOM 4020 C CA . ASP A 1 504 ? -36.130 -32.431 15.623 1.00 44.78 504 ASP A CA 1
ATOM 4021 C C . ASP A 1 504 ? -36.140 -32.044 14.140 1.00 44.78 504 ASP A C 1
ATOM 4023 O O . ASP A 1 504 ? -36.815 -31.111 13.708 1.00 44.78 504 ASP A O 1
ATOM 4027 N N . LYS A 1 505 ? -35.459 -32.842 13.306 1.00 46.59 505 LYS A N 1
ATOM 4028 C CA . LYS A 1 505 ? -35.854 -32.921 11.893 1.00 46.59 505 LYS A CA 1
ATOM 4029 C C . LYS A 1 505 ? -37.229 -33.578 11.827 1.00 46.59 505 LYS A C 1
ATOM 4031 O O . LYS A 1 505 ? -37.371 -34.750 12.169 1.00 46.59 505 LYS A O 1
ATOM 4036 N N . CYS A 1 506 ? -38.231 -32.821 11.389 1.00 49.22 506 CYS A N 1
ATOM 4037 C CA . CYS A 1 506 ? -39.578 -33.332 11.175 1.00 49.22 506 CYS A CA 1
ATOM 4038 C C . CYS A 1 506 ? -39.519 -34.442 10.102 1.00 49.22 506 CYS A C 1
ATOM 4040 O O . CYS A 1 506 ? -39.122 -34.155 8.970 1.00 49.22 506 CYS A O 1
ATOM 4042 N N . PRO A 1 507 ? -39.888 -35.701 10.409 1.00 53.16 507 PRO A N 1
ATOM 4043 C CA . PRO A 1 507 ? -39.704 -36.838 9.497 1.00 53.16 507 PRO A CA 1
ATOM 4044 C C . PRO A 1 507 ? -40.573 -36.778 8.225 1.00 53.16 507 PRO A C 1
ATOM 4046 O O . PRO A 1 507 ? -40.447 -37.639 7.361 1.00 53.16 507 PRO A O 1
ATOM 4049 N N . TYR A 1 508 ? -41.422 -35.753 8.095 1.00 55.84 508 TYR A N 1
ATOM 4050 C CA . TYR A 1 508 ? -42.334 -35.532 6.970 1.00 55.84 508 TYR A CA 1
ATOM 4051 C C . TYR A 1 508 ? -41.953 -34.349 6.064 1.00 55.84 508 TYR A C 1
ATOM 4053 O O . TYR A 1 508 ? -42.688 -34.060 5.122 1.00 55.84 508 TYR A O 1
ATOM 4061 N N . ALA A 1 509 ? -40.830 -33.663 6.313 1.00 58.59 509 ALA A N 1
ATOM 4062 C CA . ALA A 1 509 ? -40.409 -32.545 5.468 1.00 58.59 509 ALA A CA 1
ATOM 4063 C C . ALA A 1 509 ? -39.992 -33.034 4.071 1.00 58.59 509 ALA A C 1
ATOM 4065 O O . ALA A 1 509 ? -39.125 -33.901 3.918 1.00 58.59 509 ALA A O 1
ATOM 4066 N N . SER A 1 510 ? -40.600 -32.454 3.040 1.00 66.44 510 SER A N 1
ATOM 4067 C CA . SER A 1 510 ? -40.301 -32.749 1.640 1.00 66.44 510 SER A CA 1
ATOM 4068 C C . SER A 1 510 ? -38.839 -32.413 1.295 1.00 66.44 510 SER A C 1
ATOM 4070 O O . SER A 1 510 ? -38.204 -31.551 1.906 1.00 66.44 510 SER A O 1
ATOM 4072 N N . ALA A 1 511 ? -38.265 -33.071 0.280 1.00 65.44 511 ALA A N 1
ATOM 4073 C CA . ALA A 1 511 ? -36.888 -32.802 -0.169 1.00 65.44 511 ALA A CA 1
ATOM 4074 C C . ALA A 1 511 ? -36.647 -31.316 -0.529 1.00 65.44 511 ALA A C 1
ATOM 4076 O O . ALA A 1 511 ? -35.537 -30.800 -0.377 1.00 65.44 511 ALA A O 1
ATOM 4077 N N . TRP A 1 512 ? -37.702 -30.620 -0.960 1.00 66.12 512 TRP A N 1
ATOM 4078 C CA . TRP A 1 512 ? -37.692 -29.188 -1.247 1.00 66.12 512 TRP A CA 1
ATOM 4079 C C . TRP A 1 512 ? -37.621 -28.328 0.023 1.00 66.12 512 TRP A C 1
ATOM 4081 O O . TRP A 1 512 ? -36.801 -27.415 0.083 1.00 66.12 512 TRP A O 1
ATOM 4091 N N . GLU A 1 513 ? -38.399 -28.640 1.064 1.00 69.00 513 GLU A N 1
ATOM 4092 C CA . GLU A 1 513 ? -38.347 -27.930 2.355 1.00 69.00 513 GLU A CA 1
ATOM 4093 C C . GLU A 1 513 ? -36.984 -28.082 3.027 1.00 69.00 513 GLU A C 1
ATOM 4095 O O . GLU A 1 513 ? -36.405 -27.092 3.468 1.00 69.00 513 GLU A O 1
ATOM 4100 N N . ASN A 1 514 ? -36.413 -29.289 3.003 1.00 67.38 514 ASN A N 1
ATOM 4101 C CA . ASN A 1 514 ? -35.057 -29.522 3.499 1.00 67.38 514 ASN A CA 1
ATOM 4102 C C . ASN A 1 514 ? -34.013 -28.696 2.724 1.00 67.38 514 ASN A C 1
ATOM 4104 O O . ASN A 1 514 ? -33.079 -28.162 3.320 1.00 67.38 514 ASN A O 1
ATOM 4108 N N . SER A 1 515 ? -34.182 -28.546 1.405 1.00 70.38 515 SER A N 1
ATOM 4109 C CA . SER A 1 515 ? -33.290 -27.729 0.567 1.00 70.38 515 SER A CA 1
ATOM 4110 C C . SER A 1 515 ? -33.436 -26.231 0.848 1.00 70.38 515 SER A C 1
ATOM 4112 O O . SER A 1 515 ? -32.432 -25.523 0.914 1.00 70.38 515 SER A O 1
ATOM 4114 N N . LEU A 1 516 ? -34.665 -25.743 1.044 1.00 74.88 516 LEU A N 1
ATOM 4115 C CA . LEU A 1 516 ? -34.938 -24.355 1.426 1.00 74.88 516 LEU A CA 1
ATOM 4116 C C . LEU A 1 516 ? -34.392 -24.034 2.817 1.00 74.88 516 LEU A C 1
ATOM 4118 O O . LEU A 1 516 ? -33.808 -22.970 3.006 1.00 74.88 516 LEU A O 1
ATOM 4122 N N . GLN A 1 517 ? -34.536 -24.955 3.768 1.00 69.62 517 GLN A N 1
ATOM 4123 C CA . GLN A 1 517 ? -34.006 -24.808 5.118 1.00 69.62 517 GLN A CA 1
ATOM 4124 C C . GLN A 1 517 ? -32.474 -24.790 5.109 1.00 69.62 517 GLN A C 1
ATOM 4126 O O . GLN A 1 517 ? -31.871 -23.910 5.716 1.00 69.62 517 GLN A O 1
ATOM 4131 N N . MET A 1 518 ? -31.842 -25.657 4.314 1.00 67.25 518 MET A N 1
ATOM 4132 C CA . MET A 1 518 ? -30.392 -25.647 4.102 1.00 67.25 518 MET A CA 1
ATOM 4133 C C . MET A 1 518 ? -29.903 -24.334 3.463 1.00 67.25 518 MET A C 1
ATOM 4135 O O . MET A 1 518 ? -28.868 -23.794 3.849 1.00 67.25 518 MET A O 1
ATOM 4139 N N . LEU A 1 519 ? -30.657 -23.786 2.503 1.00 71.81 519 LEU A N 1
ATOM 4140 C CA . LEU A 1 519 ? -30.385 -22.478 1.897 1.00 71.81 519 LEU A CA 1
ATOM 4141 C C . LEU A 1 519 ? -30.563 -21.329 2.894 1.00 71.81 519 LEU A C 1
ATOM 4143 O O . LEU A 1 519 ? -29.751 -20.408 2.900 1.00 71.81 519 LEU A O 1
ATOM 4147 N N . ALA A 1 520 ? -31.592 -21.379 3.738 1.00 72.00 520 ALA A N 1
ATOM 4148 C CA . ALA A 1 520 ? -31.829 -20.388 4.781 1.00 72.00 520 ALA A CA 1
ATOM 4149 C C . ALA A 1 520 ? -30.707 -20.406 5.830 1.00 72.00 520 ALA A C 1
ATOM 4151 O O . ALA A 1 520 ? -30.164 -19.353 6.151 1.00 72.00 520 ALA A O 1
ATOM 4152 N N . GLU A 1 521 ? -30.291 -21.590 6.288 1.00 69.06 521 GLU A N 1
ATOM 4153 C CA . GLU A 1 521 ? -29.145 -21.779 7.188 1.00 69.06 521 GLU A CA 1
ATOM 4154 C C . GLU A 1 521 ? -27.832 -21.305 6.560 1.00 69.06 521 GLU A C 1
ATOM 4156 O O . GLU A 1 521 ? -26.983 -20.726 7.239 1.00 69.06 521 GLU A O 1
ATOM 4161 N N . LEU A 1 522 ? -27.653 -21.520 5.254 1.00 74.50 522 LEU A N 1
ATOM 4162 C CA . LEU A 1 522 ? -26.500 -21.006 4.530 1.00 74.50 522 LEU A CA 1
ATOM 4163 C C . LEU A 1 522 ? -26.537 -19.477 4.476 1.00 74.50 522 LEU A C 1
ATOM 4165 O O . LEU A 1 522 ? -25.543 -18.854 4.828 1.00 74.50 522 LEU A O 1
ATOM 4169 N N . LEU A 1 523 ? -27.664 -18.870 4.090 1.00 79.06 523 LEU A N 1
ATOM 4170 C CA . LEU A 1 523 ? -27.843 -17.414 4.016 1.00 79.06 523 LEU A CA 1
ATOM 4171 C C . LEU A 1 523 ? -27.697 -16.733 5.381 1.00 79.06 523 LEU A C 1
ATOM 4173 O O . LEU A 1 523 ? -27.173 -15.619 5.449 1.00 79.06 523 LEU A O 1
ATOM 4177 N N . ASP A 1 524 ? -28.074 -17.409 6.467 1.00 76.62 524 ASP A N 1
ATOM 4178 C CA . ASP A 1 524 ? -27.923 -16.898 7.831 1.00 76.62 524 ASP A CA 1
ATOM 4179 C C . ASP A 1 524 ? -26.455 -16.670 8.217 1.00 76.62 524 ASP A C 1
ATOM 4181 O O . ASP A 1 524 ? -26.137 -15.851 9.077 1.00 76.62 524 ASP A O 1
ATOM 4185 N N . GLN A 1 525 ? -25.525 -17.333 7.532 1.00 81.31 525 GLN A N 1
ATOM 4186 C CA . GLN A 1 525 ? -24.093 -17.146 7.740 1.00 81.31 525 GLN A CA 1
ATOM 4187 C C . GLN A 1 525 ? -23.544 -15.894 7.032 1.00 81.31 525 GLN A C 1
ATOM 4189 O O . GLN A 1 525 ? -22.449 -15.443 7.369 1.00 81.31 525 GLN A O 1
ATOM 4194 N N . PHE A 1 526 ? -24.302 -15.296 6.103 1.00 87.81 526 PHE A N 1
ATOM 4195 C CA . PHE A 1 526 ? -23.916 -14.124 5.302 1.00 87.81 526 PHE A CA 1
ATOM 4196 C C . PHE A 1 526 ? -24.355 -12.799 5.949 1.00 87.81 526 PHE A C 1
ATOM 4198 O O . PHE A 1 526 ? -24.783 -11.862 5.267 1.00 87.81 526 PHE A O 1
ATOM 4205 N N . LYS A 1 527 ? -24.255 -12.693 7.276 1.00 91.31 527 LYS A N 1
ATOM 4206 C CA . LYS A 1 527 ? -24.651 -11.497 8.032 1.00 91.31 527 LYS A CA 1
ATOM 4207 C C . LYS A 1 527 ? -23.666 -11.166 9.149 1.00 91.31 527 LYS A C 1
ATOM 4209 O O . LYS A 1 527 ? -22.962 -12.041 9.652 1.00 91.31 527 LYS A O 1
ATOM 4214 N N . ILE A 1 528 ? -23.657 -9.907 9.577 1.00 92.12 528 ILE A N 1
ATOM 4215 C CA . ILE A 1 528 ? -23.105 -9.508 10.879 1.00 92.12 528 ILE A CA 1
ATOM 4216 C C . ILE A 1 528 ? -24.248 -9.541 11.882 1.00 92.12 528 ILE A C 1
ATOM 4218 O O . ILE A 1 528 ? -25.278 -8.900 11.670 1.00 92.12 528 ILE A O 1
ATOM 4222 N N . VAL A 1 529 ? -24.063 -10.262 12.980 1.00 93.19 529 VAL A N 1
ATOM 4223 C CA . VAL A 1 529 ? -24.978 -10.225 14.117 1.00 93.19 529 VAL A CA 1
ATOM 4224 C C . VAL A 1 529 ? -24.430 -9.216 15.113 1.00 93.19 529 VAL A C 1
ATOM 4226 O O . VAL A 1 529 ? -23.321 -9.380 15.628 1.00 93.19 529 VAL A O 1
ATOM 4229 N N . LEU A 1 530 ? -25.202 -8.158 15.357 1.00 94.56 530 LEU A N 1
ATOM 4230 C CA . LEU A 1 530 ? -24.914 -7.185 16.399 1.00 94.56 530 LEU A CA 1
ATOM 4231 C C . LEU A 1 530 ? -25.720 -7.545 17.644 1.00 94.56 530 LEU A C 1
ATOM 4233 O O . LEU A 1 530 ? -26.953 -7.562 17.632 1.00 94.56 530 LEU A O 1
ATOM 4237 N N . ILE A 1 531 ? -25.005 -7.826 18.721 1.00 94.06 531 ILE A N 1
ATOM 4238 C CA . ILE A 1 531 ? -25.556 -8.299 19.983 1.00 94.06 531 ILE A CA 1
ATOM 4239 C C . ILE A 1 531 ? -25.294 -7.238 21.037 1.00 94.06 531 ILE A C 1
ATOM 4241 O O . ILE A 1 531 ? -24.171 -6.754 21.159 1.00 94.06 531 ILE A O 1
ATOM 4245 N N . GLN A 1 532 ? -26.305 -6.898 21.824 1.00 93.62 532 GLN A N 1
ATOM 4246 C CA . GLN A 1 532 ? -26.117 -6.138 23.047 1.00 93.62 532 GLN A CA 1
ATOM 4247 C C . GLN A 1 532 ? -25.914 -7.107 24.203 1.00 93.62 532 GLN A C 1
ATOM 4249 O O . GLN A 1 532 ? -26.652 -8.079 24.365 1.00 93.62 532 GLN A O 1
ATOM 4254 N N . ILE A 1 533 ? -24.893 -6.818 24.995 1.00 92.25 533 ILE A N 1
ATOM 4255 C CA . ILE A 1 533 ? -24.480 -7.619 26.130 1.00 92.25 533 ILE A CA 1
ATOM 4256 C C . ILE A 1 533 ? -24.846 -6.896 27.418 1.00 92.25 533 ILE A C 1
ATOM 4258 O O . ILE A 1 533 ? -24.585 -5.698 27.568 1.00 92.25 533 ILE A O 1
ATOM 4262 N N . GLN A 1 534 ? -25.422 -7.642 28.351 1.00 88.25 534 GLN A N 1
ATOM 4263 C CA . GLN A 1 534 ? -25.757 -7.186 29.689 1.00 88.25 534 GLN A CA 1
ATOM 4264 C C . GLN A 1 534 ? -25.179 -8.164 30.732 1.00 88.25 534 GLN A C 1
ATOM 4266 O O . GLN A 1 534 ? -24.882 -9.323 30.418 1.00 88.25 534 GLN A O 1
ATOM 4271 N N . PRO A 1 535 ? -24.974 -7.718 31.983 1.00 83.06 535 PRO A N 1
ATOM 4272 C CA . PRO A 1 535 ? -24.696 -8.638 33.077 1.00 83.06 535 PRO A CA 1
ATOM 4273 C C . PRO A 1 535 ? -25.850 -9.634 33.190 1.00 83.06 535 PRO A C 1
ATOM 4275 O O . PRO A 1 535 ? -27.017 -9.253 33.045 1.00 83.06 535 PRO A O 1
ATOM 4278 N N . SER A 1 536 ? -25.557 -10.910 33.439 1.00 75.81 536 SER A N 1
ATOM 4279 C CA . SER A 1 536 ? -26.636 -11.839 33.772 1.00 75.81 536 SER A CA 1
ATOM 4280 C C . SER A 1 536 ? -27.318 -11.347 35.053 1.00 75.81 536 SER A C 1
ATOM 4282 O O . SER A 1 536 ? -26.608 -10.952 35.987 1.00 75.81 536 SER A O 1
ATOM 4284 N N . PRO A 1 537 ? -28.662 -11.296 35.109 1.00 60.03 537 PRO A N 1
ATOM 4285 C CA . PRO A 1 537 ? -29.342 -10.993 36.352 1.00 60.03 537 PRO A CA 1
ATOM 4286 C C . PRO A 1 537 ? -28.888 -12.044 37.356 1.00 60.03 537 PRO A C 1
ATOM 4288 O O . PRO A 1 537 ? -29.132 -13.236 37.173 1.00 60.03 537 PRO A O 1
ATOM 4291 N N . VAL A 1 538 ? -28.171 -11.607 38.392 1.00 48.62 538 VAL A N 1
ATOM 4292 C CA . VAL A 1 538 ? -27.912 -12.444 39.556 1.00 48.62 538 VAL A CA 1
ATOM 4293 C C . VAL A 1 538 ? -29.290 -12.883 40.019 1.00 48.62 538 VAL A C 1
ATOM 4295 O O . VAL A 1 538 ? -30.080 -12.058 40.481 1.00 48.62 538 VAL A O 1
ATOM 4298 N N . GLY A 1 539 ? -29.614 -14.159 39.792 1.00 39.94 539 GLY A N 1
ATOM 4299 C CA . GLY A 1 539 ? -30.815 -14.754 40.337 1.00 39.94 539 GLY A CA 1
ATOM 4300 C C . GLY A 1 539 ? -30.842 -14.393 41.807 1.00 39.94 539 GLY A C 1
ATOM 4301 O O . GLY A 1 539 ? -29.810 -14.477 42.472 1.00 39.94 539 GLY A O 1
ATOM 4302 N N . SER A 1 540 ? -31.997 -13.928 42.269 1.00 31.05 540 SER A N 1
ATOM 4303 C CA . SER A 1 540 ? -32.367 -13.885 43.672 1.00 31.05 540 SER A CA 1
ATOM 4304 C C . SER A 1 540 ? -31.784 -15.113 44.369 1.00 31.05 540 SER A C 1
ATOM 4306 O O . SER A 1 540 ? -32.361 -16.201 44.319 1.00 31.05 540 SER A O 1
ATOM 4308 N N . ALA A 1 541 ? -30.604 -14.956 44.966 1.00 34.25 541 ALA A N 1
ATOM 4309 C CA . ALA A 1 541 ? -30.088 -15.899 45.920 1.00 34.25 541 ALA A CA 1
ATOM 4310 C C . ALA A 1 541 ? -31.062 -15.747 47.073 1.00 34.25 541 ALA A C 1
ATOM 4312 O O . ALA A 1 541 ? -30.979 -14.795 47.851 1.00 34.25 541 ALA A O 1
ATOM 4313 N N . GLY A 1 542 ? -32.073 -16.618 47.074 1.00 30.81 542 GLY A N 1
ATOM 4314 C CA . GLY A 1 542 ? -32.937 -16.805 48.212 1.00 30.81 542 GLY A CA 1
ATOM 4315 C C . GLY A 1 542 ? -32.028 -16.859 49.422 1.00 30.81 542 GLY A C 1
ATOM 4316 O O . GLY A 1 542 ? -31.047 -17.606 49.435 1.00 30.81 542 GLY A O 1
ATOM 4317 N N . THR A 1 543 ? -32.331 -15.995 50.380 1.00 32.44 543 THR A N 1
ATOM 4318 C CA . THR A 1 543 ? -32.059 -16.206 51.792 1.00 32.44 543 THR A CA 1
ATOM 4319 C C . THR A 1 543 ? -31.968 -17.705 52.068 1.00 32.44 543 THR A C 1
ATOM 4321 O O . THR A 1 543 ? -32.988 -18.386 52.185 1.00 32.44 543 THR A O 1
ATOM 4324 N N . ARG A 1 544 ? -30.742 -18.236 52.122 1.00 31.38 544 ARG A N 1
ATOM 4325 C CA . ARG A 1 544 ? -30.480 -19.467 52.854 1.00 31.38 544 ARG A CA 1
ATOM 4326 C C . ARG A 1 544 ? -30.638 -19.068 54.309 1.00 31.38 544 ARG A C 1
ATOM 4328 O O . ARG A 1 544 ? -29.731 -18.506 54.909 1.00 31.38 544 ARG A O 1
ATOM 4335 N N . ASN A 1 545 ? -31.868 -19.226 54.786 1.00 31.92 545 ASN A N 1
ATOM 4336 C CA . ASN A 1 545 ? -32.160 -19.305 56.201 1.00 31.92 545 ASN A CA 1
ATOM 4337 C C . ASN A 1 545 ? -31.424 -20.522 56.775 1.00 31.92 545 ASN A C 1
ATOM 4339 O O . ASN A 1 545 ? -31.444 -21.587 56.153 1.00 31.92 545 ASN A O 1
ATOM 4343 N N . MET A 1 546 ? -30.902 -20.306 57.985 1.00 31.12 546 MET A N 1
ATOM 4344 C CA . MET A 1 546 ? -30.121 -21.184 58.871 1.00 31.12 546 MET A CA 1
ATOM 4345 C C . MET A 1 546 ? -28.618 -21.230 58.616 1.00 31.12 546 MET A C 1
ATOM 4347 O O . MET A 1 546 ? -28.178 -21.783 57.584 1.00 31.12 546 MET A O 1
#

Secondary structure (DSSP, 8-state):
--SHHHHHHHHHHHSS---TTTTHHHHHHHHHHHTS---HHHHHHHHHHHHHHHHHHHHHHHHHHHHHHHHHHHHHHH---HHHHHHHHHHHHTS---SSTTHHHHHHHHHHHHHH-TTHHHHHHHHHHHHHHTTBTBTT--HHHHHHHHHHHHHHHHHHHHHHHHHHHHHTTSS-HHHHHTT---TTTT---HHHHHHHHHT-HHHHHHT----TTHIIIIIHHHHHTHHHHHHHHHHHHHHHHHHTT-GGGSPPTTSHHHHHHHHHHHHHHHHHTSS---GGGTGGGHHHHHHHHHHHHH-TTEEEEE-TTS-EEEEE-------S--HHHHHHHHHHHHHHHHIIIIIIITTHHHHHHHHHHHHHHHHPPTTEEEEEEE-SSPPP-GGGGT---TTTPEEEPTTS-EEEPPP-EEEEE-TT--HHHHHHHHHHHHHHHHHHHHHH--EEEEEEEEEHHHHHHHHT-HHHHTEEEEEEEEE-S---SSSPPPSS----------TT--HHHHHHHHHHHHHHTSSEEEEEEEE-----------

Organism: NCBI:txid428564

Sequence (546 aa):
MGIQSILSRQEYCSNLSCPRSSTLYPQVISRLVSTQCYNSLHSTCGSTSCILCPLLCNRLQYLQAIDTWERLNAKFHRIENMREKISLARQMKRLPSYQYQGVFTLAVILVIGTFNRPTFLAFGLAPVFYWLYRGIGTKHVTLYHFHMRILCLVSCALPLTCLVILTDSLYYGKTTLQTLLDCNLYIGYSFTVTPYNFIKYNMNPNNLAQHGTHPLLTHTLVNLPLLYNVLAVVAFVAVYKILIVAMRKQWNSLPRVQSTQFLMFLSLLTPLFFLSLFPHQEPRFIIPLTLPMVFLFSPNIYAANWGMQEQADGSYRLSERGKSGVSGISVAGKLIRLWFLCNMSLTLVYGFLHQAGVYSMVKHMAGEIQSKPPATEIHLVTTYTYTMPLSLLGIPNYQNTLYLDKTGKKYRKKQAFFTYELGSATARQLCTKLSSILDSNEKKKAEQKLGYRTFVALPGSRYSNFVTYPTCMNISHTIVTSIFPHVTLEALPQLVPGSTPAQDKCPYASAWENSLQMLAELLDQFKIVLIQIQPSPVGSAGTRNM